Protein AF-A0A3A0A4N4-F1 (afdb_monomer_lite)

Sequence (702 aa):
AYLAGRRSLGLERGAALLAAALFSLGGYLTAQVEHVNQLQGLAWLPWFFVFLPRLADPPADGRTRRSTVVTILVIGSLFALQLLAGHTQTAFISGVAVALWLAFRGLSDRTGWRTEARTKPTGPWATWRPFAALVAAVGVAVVLAAAQLLPTLELAGQSSRQGGLPLNEVLSFSWHPLHLARGLLPGYGQTLFSEYVAFLPLTALALAVVGAWAWRRDRAVRPWVALVVVAFVLALGRFTPLYYLLGRLPAFDLFRAPARWLAVAALGLALLAGYGWQRLRAYATADYPTVEARRAARAELVRPLIVAAGGLALLIAWGYAAGWVARFVPTGAEAPFAMPAFRTLLGWLIEFALGALLLWAILYAGRERAGAATRDLAVLTLGVLWLGSRGLPYNQLTTPEAYFDLRPPQARLSALAACRVPARECATPPDRFLSLSNIFFDPGDLAEIESLYADQLDAAAIYDYVIAVKHKEVLSPNLSLITGLPAIDGFDGGILPLRSYSQTMGLILPEGSATTDGRLREYLSAAPNARWLSLFNGRYLITDKTGDAWREGVYFDRQHPTAVEEAIRLAAPPFEATELWLLAEGLPPDVEVGLAGEVWTATPELWIAPDVYRIVFPEPAAAEALTLLPCEGEPDGCYLDALTLVDSRDGAFLPLSLPPYRLIFSGDVKIYENTDAQPRAFLVHDWQWAVDPAAAVSAMQA

Secondary structure (DSSP, 8-state):
-HHHHHHHS---HHHHHHHHHHHHSSHHHHHGGG-HHHHHHHHHHHHHHHHHHHHHS--SSTTHHHHHHHHHHHHHHHHHHHHHTT-HHHHHHHHHHHHHHHHHHHHHHHT--S--------SHHHHHHHHHHHHHHHHHHHHHTHHHHHHHHHHHHHBTTTT---HHHHTTT---GGGHHHHHS--TT----GGG-----HHHHHHHHHHHGGGGT-TTTHHHHHHHHHHHHHHTGGGSHHHHHHTTSTTTTT---GGGGHHHHHHHHHHHHHHHHHHHHHHHH---SSHHHHHHHHHHHHHHHHHHHHHHHHHHHHHHHHHHHTTTS---TTS---PPPHHHHHHHHHHHHHHHHHHHHHHHS-HHHHHHHHHHHHHHHHHHHHHHHTTSGGGS---THHHHSPPHHHHHHHHHHTT-STTSPPPSSPPEEEE---S-SPPTTHHHHHHHHTTTS-HHHHHHHHHHHHHHHTT-TTHHHHHTPPBSSS-STTPPPBHHHHHHHTTTSPTT---SS--GGGT-SSPPPHHHHHHTTEEEEEEESTT-EEETTEEE--SS-EEESS-EEEP--S-EEEEEEEE-SSPPPPEEEEETTEEEEEPPEEEETTTEEEEEEEEEEE-SEEEEPPPTT-TT-EEE-EEEEEETTTTEEEEEPPTTEEEEEESSEEEEEETTPPPSS---S-----SSHHHHHHHHH-

Structure (mmCIF, N/CA/C/O backbone):
data_AF-A0A3A0A4N4-F1
#
_entry.id   AF-A0A3A0A4N4-F1
#
loop_
_atom_site.group_PDB
_atom_site.id
_atom_site.type_symbol
_atom_site.label_atom_id
_atom_site.label_alt_id
_atom_site.label_comp_id
_atom_site.label_asym_id
_atom_site.label_entity_id
_atom_site.label_seq_id
_atom_site.pdbx_PDB_ins_code
_atom_site.Cartn_x
_atom_site.Cartn_y
_atom_site.Cartn_z
_atom_site.occupancy
_atom_site.B_iso_or_equiv
_atom_site.auth_seq_id
_atom_site.auth_comp_id
_atom_site.auth_asym_id
_atom_site.auth_atom_id
_atom_site.pdbx_PDB_model_num
ATOM 1 N N . ALA A 1 1 ? -16.985 4.404 12.418 1.00 95.75 1 ALA A N 1
ATOM 2 C CA . ALA A 1 1 ? -16.788 3.899 13.799 1.00 95.75 1 ALA A CA 1
ATOM 3 C C . ALA A 1 1 ? -17.735 4.534 14.830 1.00 95.75 1 ALA A C 1
ATOM 5 O O . ALA A 1 1 ? -18.310 3.787 15.612 1.00 95.75 1 ALA A O 1
ATOM 6 N N . TYR A 1 2 ? -17.984 5.855 14.801 1.00 98.38 2 TYR A N 1
ATOM 7 C CA . TYR A 1 2 ? -18.911 6.538 15.730 1.00 98.38 2 TYR A CA 1
ATOM 8 C C . TYR A 1 2 ? -20.252 5.804 15.921 1.00 98.38 2 TYR A C 1
ATOM 10 O O . TYR A 1 2 ? -20.578 5.351 17.017 1.00 98.38 2 TYR A O 1
ATOM 18 N N . LEU A 1 3 ? -21.025 5.632 14.841 1.00 98.06 3 LEU A N 1
ATOM 19 C CA . LEU A 1 3 ? -22.342 4.989 14.907 1.00 98.06 3 LEU A CA 1
ATOM 20 C C . LEU A 1 3 ? -22.258 3.513 15.310 1.00 98.06 3 LEU A C 1
ATOM 22 O O . LEU A 1 3 ? -23.145 3.039 16.016 1.00 98.06 3 LEU A O 1
ATOM 26 N N . ALA A 1 4 ? -21.200 2.812 14.893 1.00 97.38 4 ALA A N 1
ATOM 27 C CA . ALA A 1 4 ? -20.973 1.414 15.241 1.00 97.38 4 ALA A CA 1
ATOM 28 C C . ALA A 1 4 ? -20.887 1.261 16.760 1.00 97.38 4 ALA A C 1
ATOM 30 O O . ALA A 1 4 ? -21.719 0.580 17.346 1.00 97.38 4 ALA A O 1
ATOM 31 N N . GLY A 1 5 ? -19.992 2.007 17.416 1.00 97.12 5 GLY A N 1
ATOM 32 C CA . GLY A 1 5 ? -19.845 1.962 18.871 1.00 97.12 5 GLY A CA 1
ATOM 33 C C . GLY A 1 5 ? -21.126 2.329 19.619 1.00 97.12 5 GLY A C 1
ATOM 34 O O . GLY A 1 5 ? -21.490 1.667 20.590 1.00 97.12 5 GLY A O 1
ATOM 35 N N . ARG A 1 6 ? -21.886 3.318 19.131 1.00 96.94 6 ARG A N 1
ATOM 36 C CA . ARG A 1 6 ? -23.185 3.666 19.733 1.00 96.94 6 ARG A CA 1
ATOM 37 C C . ARG A 1 6 ? -24.209 2.535 19.633 1.00 96.94 6 ARG A C 1
ATOM 39 O O . ARG A 1 6 ? -24.981 2.339 20.565 1.00 96.94 6 ARG A O 1
ATOM 46 N N . ARG A 1 7 ? -24.247 1.810 18.511 1.00 94.31 7 ARG A N 1
ATOM 47 C CA . ARG A 1 7 ? -25.241 0.752 18.258 1.00 94.31 7 ARG A CA 1
ATOM 48 C C . ARG A 1 7 ? -24.838 -0.608 18.821 1.00 94.31 7 ARG A C 1
ATOM 50 O O . ARG A 1 7 ? -25.716 -1.330 19.277 1.00 94.31 7 ARG A O 1
ATOM 57 N N . SER A 1 8 ? -23.554 -0.954 18.793 1.00 93.44 8 SER A N 1
ATOM 58 C CA . SER A 1 8 ? -23.059 -2.269 19.212 1.00 93.44 8 SER A CA 1
ATOM 59 C C . SER A 1 8 ? -22.571 -2.313 20.659 1.00 93.44 8 SER A C 1
ATOM 61 O O . SER A 1 8 ? -22.587 -3.385 21.251 1.00 93.44 8 SER A O 1
ATOM 63 N N . LEU A 1 9 ? -22.104 -1.186 21.210 1.00 94.56 9 LEU A N 1
ATOM 64 C CA . LEU A 1 9 ? -21.514 -1.090 22.555 1.00 94.56 9 LEU A CA 1
ATOM 65 C C . LEU A 1 9 ? -22.220 -0.067 23.460 1.00 94.56 9 LEU A C 1
ATOM 67 O O . LEU A 1 9 ? -21.819 0.105 24.605 1.00 94.56 9 LEU A O 1
ATOM 71 N N . GLY A 1 10 ? -23.245 0.635 22.964 1.00 95.00 10 GLY A N 1
ATOM 72 C CA . GLY A 1 10 ? -23.950 1.652 23.749 1.00 95.00 10 GLY A CA 1
ATOM 73 C C . GLY A 1 10 ? -23.080 2.861 24.101 1.00 95.00 10 GLY A C 1
ATOM 74 O O . GLY A 1 10 ? -23.287 3.475 25.146 1.00 95.00 10 GLY A O 1
ATOM 75 N N . LEU A 1 11 ? -22.093 3.197 23.259 1.00 97.31 11 LEU A N 1
ATOM 76 C CA . LEU A 1 11 ? -21.212 4.329 23.537 1.00 97.31 11 LEU A CA 1
ATOM 77 C C . LEU A 1 11 ? -21.977 5.663 23.609 1.00 97.31 11 LEU A C 1
ATOM 79 O O . LEU A 1 11 ? -22.841 5.969 22.778 1.00 97.31 11 LEU A O 1
ATOM 83 N N . GLU A 1 12 ? -21.607 6.496 24.574 1.00 97.44 12 GLU A N 1
ATOM 84 C CA . GLU A 1 12 ? -22.000 7.896 24.663 1.00 97.44 12 GLU A CA 1
ATOM 85 C C . GLU A 1 12 ? -21.320 8.726 23.569 1.00 97.44 12 GLU A C 1
ATOM 87 O O . GLU A 1 12 ? -20.338 8.309 22.954 1.00 97.44 12 GLU A O 1
ATOM 92 N N . ARG A 1 13 ? -21.818 9.945 23.324 1.00 97.88 13 ARG A N 1
ATOM 93 C CA . ARG A 1 13 ? -21.352 10.790 22.210 1.00 97.88 13 ARG A CA 1
ATOM 94 C C . ARG A 1 13 ? -19.839 11.040 22.245 1.00 97.88 13 ARG A C 1
ATOM 96 O O . ARG A 1 13 ? -19.199 10.904 21.210 1.00 97.88 13 ARG A O 1
ATOM 103 N N . GLY A 1 14 ? -19.276 11.369 23.411 1.00 97.69 14 GLY A N 1
ATOM 104 C CA . GLY A 1 14 ? -17.835 11.628 23.546 1.00 97.69 14 GLY A CA 1
ATOM 105 C C . GLY A 1 14 ? -16.981 10.375 23.337 1.00 97.69 14 GLY A C 1
ATOM 106 O O . GLY A 1 14 ? -15.989 10.417 22.620 1.00 97.69 14 GLY A O 1
ATOM 107 N N . ALA A 1 15 ? -17.418 9.239 23.885 1.00 98.38 15 ALA A N 1
ATOM 108 C CA . ALA A 1 15 ? -16.723 7.961 23.757 1.00 98.38 15 ALA A CA 1
ATOM 109 C C . ALA A 1 15 ? -16.747 7.444 22.314 1.00 98.38 15 ALA A C 1
ATOM 111 O O . ALA A 1 15 ? -15.742 6.968 21.789 1.00 98.38 15 ALA A O 1
ATOM 112 N N . ALA A 1 16 ? -17.896 7.589 21.652 1.00 98.50 16 ALA A N 1
ATOM 113 C CA . ALA A 1 16 ? -18.062 7.259 20.247 1.00 98.50 16 ALA A CA 1
ATOM 114 C C . ALA A 1 16 ? -17.228 8.171 19.337 1.00 98.50 16 ALA A C 1
ATOM 116 O O . ALA A 1 16 ? -16.732 7.697 18.317 1.00 98.50 16 ALA A O 1
ATOM 117 N N . LEU A 1 17 ? -17.066 9.455 19.686 1.00 98.50 17 LEU A N 1
ATOM 118 C CA . LEU A 1 17 ? -16.206 10.385 18.948 1.00 98.50 17 LEU A CA 1
ATOM 119 C C . LEU A 1 17 ? -14.731 10.001 19.087 1.00 98.50 17 LEU A C 1
ATOM 121 O O . LEU A 1 17 ? -14.045 9.909 18.074 1.00 98.50 17 LEU A O 1
ATOM 125 N N . LEU A 1 18 ? -14.274 9.693 20.305 1.00 98.69 18 LEU A N 1
ATOM 126 C CA . LEU A 1 18 ? -12.912 9.213 20.541 1.00 98.69 18 LEU A CA 1
ATOM 127 C C . LEU A 1 18 ? -12.633 7.923 19.756 1.00 98.69 18 LEU A C 1
ATOM 129 O O . LEU A 1 18 ? -11.655 7.856 19.020 1.00 98.69 18 LEU A O 1
ATOM 133 N N . ALA A 1 19 ? -13.525 6.930 19.831 1.00 98.69 19 ALA A N 1
ATOM 134 C CA . ALA A 1 19 ? -13.397 5.698 19.051 1.00 98.69 19 ALA A CA 1
ATOM 135 C C . ALA A 1 19 ? -13.409 5.947 17.534 1.00 98.69 19 ALA A C 1
ATOM 137 O O . ALA A 1 19 ? -12.746 5.241 16.779 1.00 98.69 19 ALA A O 1
ATOM 138 N N . ALA A 1 20 ? -14.179 6.935 17.069 1.00 98.38 20 ALA A N 1
ATOM 139 C CA . ALA A 1 20 ? -14.198 7.301 15.662 1.00 98.38 20 ALA A CA 1
ATOM 140 C C . ALA A 1 20 ? -12.864 7.884 15.210 1.00 98.38 20 ALA A C 1
ATOM 142 O O . ALA A 1 20 ? -12.328 7.396 14.221 1.00 98.38 20 ALA A O 1
ATOM 143 N N . ALA A 1 21 ? -12.327 8.846 15.962 1.00 98.44 21 ALA A N 1
ATOM 144 C CA . ALA A 1 21 ? -11.045 9.476 15.677 1.00 98.44 21 ALA A CA 1
ATOM 145 C C . ALA A 1 21 ? -9.888 8.467 15.727 1.00 98.44 21 ALA A C 1
ATOM 147 O O . ALA A 1 21 ? -9.085 8.430 14.802 1.00 98.44 21 ALA A O 1
ATOM 148 N N . LEU A 1 22 ? -9.852 7.589 16.738 1.00 98.56 22 LEU A N 1
ATOM 149 C CA . LEU A 1 22 ? -8.836 6.534 16.855 1.00 98.56 22 LEU A CA 1
ATOM 150 C C . LEU A 1 22 ? -8.851 5.550 15.680 1.00 98.56 22 LEU A C 1
ATOM 152 O O . LEU A 1 22 ? -7.807 5.020 15.330 1.00 98.56 22 LEU A O 1
ATOM 156 N N . PHE A 1 23 ? -10.014 5.284 15.080 1.00 97.75 23 PHE A N 1
ATOM 157 C CA . PHE A 1 23 ? -10.099 4.424 13.901 1.00 97.75 23 PHE A CA 1
ATOM 158 C C . PHE A 1 23 ? -9.760 5.182 12.614 1.00 97.75 23 PHE A C 1
ATOM 160 O O . PHE A 1 23 ? -8.936 4.716 11.838 1.00 97.75 23 PHE A O 1
ATOM 167 N N . SER A 1 24 ? -10.387 6.339 12.370 1.00 95.56 24 SER A N 1
ATOM 168 C CA . SER A 1 24 ? -10.245 7.060 11.097 1.00 95.56 24 SER A CA 1
ATOM 169 C C . SER A 1 24 ? -8.895 7.750 10.934 1.00 95.56 24 SER A C 1
ATOM 171 O O . SER A 1 24 ? -8.424 7.880 9.814 1.00 95.56 24 SER A O 1
ATOM 173 N N . LEU A 1 25 ? -8.301 8.205 12.040 1.00 95.00 25 LEU A N 1
ATOM 174 C CA . LEU A 1 25 ? -6.983 8.846 12.085 1.00 95.00 25 LEU A CA 1
ATOM 175 C C . LEU A 1 25 ? -5.920 7.912 12.695 1.00 95.00 25 LEU A C 1
ATOM 177 O O . LEU A 1 25 ? -4.801 8.339 12.962 1.00 95.00 25 LEU A O 1
ATOM 181 N N . GLY A 1 26 ? -6.298 6.657 12.967 1.00 93.50 26 GLY A N 1
ATOM 182 C CA . GLY A 1 26 ? -5.426 5.598 13.469 1.00 93.50 26 GLY A CA 1
ATOM 183 C C . GLY A 1 26 ? -4.402 5.160 12.435 1.00 93.50 26 GLY A C 1
ATOM 184 O O . GLY A 1 26 ? -4.677 5.239 11.238 1.00 93.50 26 GLY A O 1
ATOM 185 N N . GLY A 1 27 ? -3.272 4.614 12.898 1.00 91.69 27 GLY A N 1
ATOM 186 C CA . GLY A 1 27 ? -2.155 4.248 12.027 1.00 91.69 27 GLY A CA 1
ATOM 187 C C . GLY A 1 27 ? -2.539 3.336 10.863 1.00 91.69 27 GLY A C 1
ATOM 188 O O . GLY A 1 27 ? -2.036 3.535 9.768 1.00 91.69 27 GLY A O 1
ATOM 189 N N . TYR A 1 28 ? -3.464 2.388 11.067 1.00 94.56 28 TYR A N 1
ATOM 190 C CA . TYR A 1 28 ? -3.859 1.470 9.997 1.00 94.56 28 TYR A CA 1
ATOM 191 C C . TYR A 1 28 ? -4.534 2.184 8.827 1.00 94.56 28 TYR A C 1
ATOM 193 O O . TYR A 1 28 ? -4.046 2.084 7.712 1.00 94.56 28 TYR A O 1
ATOM 201 N N . LEU A 1 29 ? -5.629 2.928 9.046 1.00 93.19 29 LEU A N 1
ATOM 202 C CA . LEU A 1 29 ? -6.337 3.569 7.928 1.00 93.19 29 LEU A CA 1
ATOM 203 C C . LEU A 1 29 ? -5.477 4.621 7.231 1.00 93.19 29 LEU A C 1
ATOM 205 O O . LEU A 1 29 ? -5.502 4.703 6.007 1.00 93.19 29 LEU A O 1
ATOM 209 N N . THR A 1 30 ? -4.726 5.415 7.992 1.00 92.12 30 THR A N 1
ATOM 210 C CA . THR A 1 30 ? -3.919 6.497 7.421 1.00 92.12 30 THR A CA 1
ATOM 211 C C . THR A 1 30 ? -2.673 5.975 6.704 1.00 92.12 30 THR A C 1
ATOM 213 O O . THR A 1 30 ? -2.237 6.592 5.740 1.00 92.12 30 THR A O 1
ATOM 216 N N . ALA A 1 31 ? -2.138 4.809 7.080 1.00 91.62 31 ALA A N 1
ATOM 217 C CA . ALA A 1 31 ? -1.090 4.142 6.306 1.00 91.62 31 ALA A CA 1
ATOM 218 C C . ALA A 1 31 ? -1.588 3.591 4.956 1.00 91.62 31 ALA A C 1
ATOM 220 O O . ALA A 1 31 ? -0.780 3.379 4.063 1.00 91.62 31 ALA A O 1
ATOM 221 N N . GLN A 1 32 ? -2.901 3.391 4.776 1.00 91.75 32 GLN A N 1
ATOM 222 C CA . GLN A 1 32 ? -3.483 2.913 3.512 1.00 91.75 32 GLN A CA 1
ATOM 223 C C . GLN A 1 32 ? -3.853 4.036 2.531 1.00 91.75 32 GLN A C 1
ATOM 225 O O . GLN A 1 32 ? -4.550 3.772 1.554 1.00 91.75 32 GLN A O 1
ATOM 230 N N . VAL A 1 33 ? -3.422 5.283 2.758 1.00 87.19 33 VAL A N 1
ATOM 231 C CA . VAL A 1 33 ? -3.705 6.407 1.839 1.00 87.19 33 VAL A CA 1
ATOM 232 C C . VAL A 1 33 ? -3.128 6.163 0.439 1.00 87.19 33 VAL A C 1
ATOM 234 O O . VAL A 1 33 ? -3.752 6.546 -0.546 1.00 87.19 33 VAL A O 1
ATOM 237 N N . GLU A 1 34 ? -2.010 5.443 0.344 1.00 82.81 34 GLU A N 1
ATOM 238 C CA . GLU A 1 34 ? -1.398 5.011 -0.924 1.00 82.81 34 GLU A CA 1
ATOM 239 C C . GLU A 1 34 ? -2.212 3.909 -1.631 1.00 82.81 34 GLU A C 1
ATOM 241 O O . GLU A 1 34 ? -2.153 3.757 -2.848 1.00 82.81 34 GLU A O 1
ATOM 246 N N . HIS A 1 35 ? -3.043 3.170 -0.888 1.00 88.81 35 HIS A N 1
ATOM 247 C CA . HIS A 1 35 ? -3.900 2.099 -1.395 1.00 88.81 35 HIS A CA 1
ATOM 248 C C . HIS A 1 35 ? -5.362 2.558 -1.467 1.00 88.81 35 HIS A C 1
ATOM 250 O O . HIS A 1 35 ? -6.224 2.087 -0.717 1.00 88.81 35 HIS A O 1
ATOM 256 N N . VAL A 1 36 ? -5.663 3.468 -2.397 1.00 89.31 36 VAL A N 1
ATOM 257 C CA . VAL A 1 36 ? -6.973 4.144 -2.509 1.00 89.31 36 VAL A CA 1
ATOM 258 C C . VAL A 1 36 ? -8.154 3.164 -2.504 1.00 89.31 36 VAL A C 1
ATOM 260 O O . VAL A 1 36 ? -9.104 3.345 -1.740 1.00 89.31 36 VAL A O 1
ATOM 263 N N . ASN A 1 37 ? -8.076 2.081 -3.280 1.00 91.81 37 ASN A N 1
ATOM 264 C CA . ASN A 1 37 ? -9.131 1.062 -3.370 1.00 91.81 37 ASN A CA 1
ATOM 265 C C . ASN A 1 37 ? -9.371 0.347 -2.024 1.00 91.81 37 ASN A C 1
ATOM 267 O O . ASN A 1 37 ? -10.510 0.097 -1.616 1.00 91.81 37 ASN A O 1
ATOM 271 N N . GLN A 1 38 ? -8.295 0.052 -1.285 1.00 93.31 38 GLN A N 1
ATOM 272 C CA . GLN A 1 38 ? -8.371 -0.555 0.044 1.00 93.31 38 GLN A CA 1
ATOM 273 C C . GLN A 1 38 ? -8.954 0.428 1.063 1.00 93.31 38 GLN A C 1
ATOM 275 O O . GLN A 1 38 ? -9.856 0.048 1.814 1.00 93.31 38 GLN A O 1
ATOM 280 N N . LEU A 1 39 ? -8.513 1.691 1.052 1.00 93.81 39 LEU A N 1
ATOM 281 C CA . LEU A 1 39 ? -9.041 2.749 1.916 1.00 93.81 39 LEU A CA 1
ATOM 282 C C . LEU A 1 39 ? -10.546 2.971 1.695 1.00 93.81 39 LEU A C 1
ATOM 284 O O . LEU A 1 39 ? -11.314 2.987 2.662 1.00 93.81 39 LEU A O 1
ATOM 288 N N . GLN A 1 40 ? -10.983 3.072 0.435 1.00 94.19 40 GLN A N 1
ATOM 289 C CA . GLN A 1 40 ? -12.397 3.206 0.069 1.00 94.19 40 GLN A CA 1
ATOM 290 C C . GLN A 1 40 ? -13.225 2.016 0.568 1.00 94.19 40 GLN A C 1
ATOM 292 O O . GLN A 1 40 ? -14.282 2.209 1.171 1.00 94.19 40 GLN A O 1
ATOM 297 N N . GLY A 1 41 ? -12.729 0.786 0.401 1.00 94.94 41 GLY A N 1
ATOM 298 C CA . GLY A 1 41 ? -13.388 -0.402 0.942 1.00 94.94 41 GLY A CA 1
ATOM 299 C C . GLY A 1 41 ? -13.486 -0.379 2.475 1.00 94.94 41 GLY A C 1
ATOM 300 O O . GLY A 1 41 ? -14.543 -0.657 3.051 1.00 94.94 41 GLY A O 1
ATOM 301 N N . LEU A 1 42 ? -12.406 -0.015 3.169 1.00 95.31 42 LEU A N 1
ATOM 302 C CA . LEU A 1 42 ? -12.340 -0.008 4.634 1.00 95.31 42 LEU A CA 1
ATOM 303 C C . LEU A 1 42 ? -13.185 1.093 5.279 1.00 95.31 42 LEU A C 1
ATOM 305 O O . LEU A 1 42 ? -13.670 0.907 6.400 1.00 95.31 42 LEU A O 1
ATOM 309 N N . ALA A 1 43 ? -13.440 2.198 4.576 1.00 94.94 43 ALA A N 1
ATOM 310 C CA . ALA A 1 43 ? -14.352 3.246 5.035 1.00 94.94 43 ALA A CA 1
ATOM 311 C C . ALA A 1 43 ? -15.765 2.701 5.338 1.00 94.94 43 ALA A C 1
ATOM 313 O O . ALA A 1 43 ? -16.447 3.187 6.250 1.00 94.94 43 ALA A O 1
ATOM 314 N N . TRP A 1 44 ? -16.182 1.638 4.636 1.00 96.19 44 TRP A N 1
ATOM 315 C CA . TRP A 1 44 ? -17.474 0.973 4.826 1.00 96.19 44 TRP A CA 1
ATOM 316 C C . TRP A 1 44 ? -17.492 -0.052 5.971 1.00 96.19 44 TRP A C 1
ATOM 318 O O . TRP A 1 44 ? -18.563 -0.337 6.510 1.00 96.19 44 TRP A O 1
ATOM 328 N N . LEU A 1 45 ? -16.334 -0.553 6.423 1.00 97.25 45 LEU A N 1
ATOM 329 C CA . LEU A 1 45 ? -16.239 -1.621 7.432 1.00 97.25 45 LEU A CA 1
ATOM 330 C C . LEU A 1 45 ? -17.021 -1.319 8.734 1.00 97.25 45 LEU A C 1
ATOM 332 O O . LEU A 1 45 ? -17.769 -2.181 9.206 1.00 97.25 45 LEU A O 1
ATOM 336 N N . PRO A 1 46 ? -16.951 -0.115 9.339 1.00 97.94 46 PRO A N 1
ATOM 337 C CA . PRO A 1 46 ? -17.705 0.154 10.562 1.00 97.94 46 PRO A CA 1
ATOM 338 C C . PRO A 1 46 ? -19.226 0.153 10.365 1.00 97.94 46 PRO A C 1
ATOM 340 O O . PRO A 1 46 ? -19.962 -0.040 11.333 1.00 97.94 46 PRO A O 1
ATOM 343 N N . TRP A 1 47 ? -19.718 0.398 9.147 1.00 97.69 47 TRP A N 1
ATOM 344 C CA . TRP A 1 47 ? -21.151 0.519 8.876 1.00 97.69 47 TRP A CA 1
ATOM 345 C C . TRP A 1 47 ? -21.886 -0.808 9.011 1.00 97.69 47 TRP A C 1
ATOM 347 O O . TRP A 1 47 ? -23.025 -0.809 9.477 1.00 97.69 47 TRP A O 1
ATOM 357 N N . PHE A 1 48 ? -21.230 -1.939 8.735 1.00 97.62 48 PHE A N 1
ATOM 358 C CA . PHE A 1 48 ? -21.811 -3.257 8.997 1.00 97.62 48 PHE A CA 1
ATOM 359 C C . PHE A 1 48 ? -22.273 -3.371 10.457 1.00 97.62 48 PHE A C 1
ATOM 361 O O . PHE A 1 48 ? -23.429 -3.694 10.740 1.00 97.62 48 PHE A O 1
ATOM 368 N N . PHE A 1 49 ? -21.422 -2.970 11.401 1.00 96.88 49 PHE A N 1
ATOM 369 C CA . PHE A 1 49 ? -21.692 -3.049 12.840 1.00 96.88 49 PHE A CA 1
ATOM 370 C C . PHE A 1 49 ? -22.749 -2.052 13.349 1.00 96.88 49 PHE A C 1
ATOM 372 O O . PHE A 1 49 ? -23.214 -2.177 14.481 1.00 96.88 49 PHE A O 1
ATOM 379 N N . VAL A 1 50 ? -23.188 -1.095 12.522 1.00 96.38 50 VAL A N 1
ATOM 380 C CA . VAL A 1 50 ? -24.358 -0.243 12.812 1.00 96.38 50 VAL A CA 1
ATOM 381 C C . VAL A 1 50 ? -25.657 -1.042 12.679 1.00 96.38 50 VAL A C 1
ATOM 383 O O . VAL A 1 50 ? -26.593 -0.838 13.458 1.00 96.38 50 VAL A O 1
ATOM 386 N N . PHE A 1 51 ? -25.721 -1.944 11.695 1.00 93.88 51 PHE A N 1
ATOM 387 C CA . PHE A 1 51 ? -26.940 -2.663 11.320 1.00 93.88 51 PHE A CA 1
ATOM 388 C C . PHE A 1 51 ? -26.973 -4.111 11.815 1.00 93.88 51 PHE A C 1
ATOM 390 O O . PHE A 1 51 ? -28.061 -4.615 12.095 1.00 93.88 51 PHE A O 1
ATOM 397 N N . LEU A 1 52 ? -25.817 -4.751 12.017 1.00 91.31 52 LEU A N 1
ATOM 398 C CA . LEU A 1 52 ? -25.721 -6.121 12.536 1.00 91.31 52 LEU A CA 1
ATOM 399 C C . LEU A 1 52 ? -26.481 -6.377 13.845 1.00 91.31 52 LEU A C 1
ATOM 401 O O . LEU A 1 52 ? -27.118 -7.431 13.937 1.00 91.31 52 LEU A O 1
ATOM 405 N N . PRO A 1 53 ? -26.518 -5.449 14.826 1.00 88.94 53 PRO A N 1
ATOM 406 C CA . PRO A 1 53 ? -27.325 -5.647 16.026 1.00 88.94 53 PRO A CA 1
ATOM 407 C C . PRO A 1 53 ? -28.809 -5.906 15.726 1.00 88.94 53 PRO A C 1
ATOM 409 O O . PRO A 1 53 ? -29.443 -6.652 16.459 1.00 88.94 53 PRO A O 1
ATOM 412 N N . ARG A 1 54 ? -29.359 -5.373 14.622 1.00 86.12 54 ARG A N 1
ATOM 413 C CA . ARG A 1 54 ? -30.760 -5.608 14.216 1.00 86.12 54 ARG A CA 1
ATOM 414 C C . ARG A 1 54 ? -31.005 -7.020 13.678 1.00 86.12 54 ARG A C 1
ATOM 416 O O . ARG A 1 54 ? -32.140 -7.487 13.721 1.00 86.12 54 ARG A O 1
ATOM 423 N N . LEU A 1 55 ? -29.972 -7.686 13.148 1.00 83.94 55 LEU A N 1
ATOM 424 C CA . LEU A 1 55 ? -30.059 -9.089 12.724 1.00 83.94 55 LEU A CA 1
ATOM 425 C C . LEU A 1 55 ? -29.954 -10.040 13.919 1.00 83.94 55 LEU A C 1
ATOM 427 O O . LEU A 1 55 ? -30.699 -11.022 13.985 1.00 83.94 55 LEU A O 1
ATOM 431 N N . ALA A 1 56 ? -29.044 -9.734 14.848 1.00 81.88 56 ALA A N 1
ATOM 432 C CA . ALA A 1 56 ? -28.826 -10.520 16.059 1.00 81.88 56 ALA A CA 1
ATOM 433 C C . ALA A 1 56 ? -30.007 -10.402 17.039 1.00 81.88 56 ALA A C 1
ATOM 435 O O . ALA A 1 56 ? -30.517 -11.411 17.520 1.00 81.88 56 ALA A O 1
ATOM 436 N N . ASP A 1 57 ? -30.482 -9.177 17.271 1.00 79.06 57 ASP A N 1
ATOM 437 C CA . ASP A 1 57 ? -31.552 -8.838 18.207 1.00 79.06 57 ASP A CA 1
ATOM 438 C C . ASP A 1 57 ? -32.697 -8.124 17.446 1.00 79.06 57 ASP A C 1
ATOM 440 O O . ASP A 1 57 ? -32.780 -6.891 17.448 1.00 79.06 57 ASP A O 1
ATOM 444 N N . PRO A 1 58 ? -33.577 -8.863 16.736 1.00 72.06 5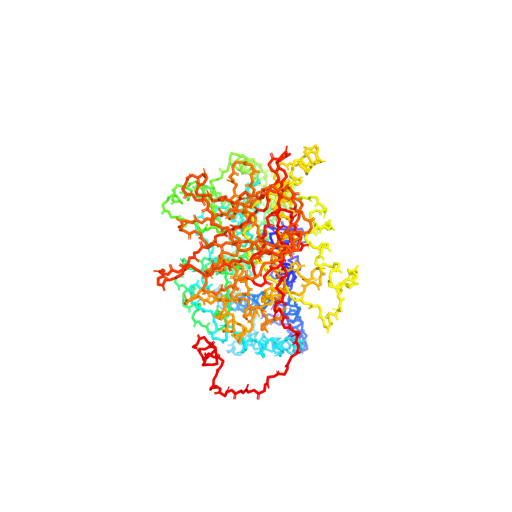8 PRO A N 1
ATOM 445 C CA . PRO A 1 58 ? -34.675 -8.265 15.975 1.00 72.06 58 PRO A CA 1
ATOM 446 C C . PRO A 1 58 ? -35.688 -7.533 16.881 1.00 72.06 58 PRO A C 1
ATOM 448 O O . PRO A 1 58 ? -35.913 -7.957 18.019 1.00 72.06 58 PRO A O 1
ATOM 451 N N . PRO A 1 59 ? -36.380 -6.498 16.369 1.00 68.19 59 PRO A N 1
ATOM 452 C CA . PRO A 1 59 ? -37.492 -5.866 17.078 1.00 68.19 59 PRO A CA 1
ATOM 453 C C . PRO A 1 59 ? -38.623 -6.865 17.370 1.00 68.19 59 PRO A C 1
ATOM 455 O O . PRO A 1 59 ? -38.958 -7.682 16.505 1.00 68.19 59 PRO A O 1
ATOM 458 N N . ALA A 1 60 ? -39.208 -6.772 18.571 1.00 66.31 60 ALA A N 1
ATOM 459 C CA . ALA A 1 60 ? -40.301 -7.633 19.037 1.00 66.31 60 ALA A CA 1
ATOM 460 C C . ALA A 1 60 ? -41.655 -7.299 18.384 1.00 66.31 60 ALA A C 1
ATOM 462 O O . ALA A 1 60 ? -42.517 -8.166 18.265 1.00 66.31 60 ALA A O 1
ATOM 463 N N . ASP A 1 61 ? -41.825 -6.064 17.917 1.00 61.00 61 ASP A N 1
ATOM 464 C CA . ASP A 1 61 ? -43.043 -5.621 17.249 1.00 61.00 61 ASP A CA 1
ATOM 465 C C . ASP A 1 61 ? -43.082 -6.238 15.844 1.00 61.00 61 ASP A C 1
ATOM 467 O O . ASP A 1 61 ? -42.095 -6.133 15.114 1.00 61.00 61 ASP A O 1
ATOM 471 N N . GLY A 1 62 ? -44.208 -6.842 15.435 1.00 58.06 62 GLY A N 1
ATOM 472 C CA . GLY A 1 62 ? -44.406 -7.665 14.218 1.00 58.06 62 GLY A CA 1
ATOM 473 C C . GLY A 1 62 ? -43.984 -7.090 12.846 1.00 58.06 62 GLY A C 1
ATOM 474 O O . GLY A 1 62 ? -44.213 -7.707 11.810 1.00 58.06 62 GLY A O 1
ATOM 475 N N . ARG A 1 63 ? -43.301 -5.941 12.805 1.00 65.31 63 ARG A N 1
ATOM 476 C CA . ARG A 1 63 ? -42.548 -5.380 11.668 1.00 65.31 63 ARG A CA 1
ATOM 477 C C . ARG A 1 63 ? -41.202 -6.082 11.420 1.00 65.31 63 ARG A C 1
ATOM 479 O O . ARG A 1 63 ? -40.422 -5.627 10.578 1.00 65.31 63 ARG A O 1
ATOM 486 N N . THR A 1 64 ? -40.916 -7.180 12.122 1.00 71.00 64 THR A N 1
ATOM 487 C CA . THR A 1 64 ? -39.643 -7.915 12.078 1.00 71.00 64 THR A CA 1
ATOM 488 C C . THR A 1 64 ? -39.208 -8.263 10.653 1.00 71.00 64 THR A C 1
ATOM 490 O O . THR A 1 64 ? -38.065 -8.002 10.290 1.00 71.00 64 THR A O 1
ATOM 493 N N . ARG A 1 65 ? -40.126 -8.750 9.800 1.00 78.62 65 ARG A N 1
ATOM 494 C CA . ARG A 1 65 ? -39.807 -9.138 8.412 1.00 78.62 65 ARG A CA 1
ATOM 495 C C . ARG A 1 65 ? -39.328 -7.955 7.568 1.00 78.62 65 ARG A C 1
ATOM 497 O O . ARG A 1 65 ? -38.296 -8.059 6.911 1.00 78.62 65 ARG A O 1
ATOM 504 N N . ARG A 1 66 ? -40.028 -6.814 7.625 1.00 84.12 66 ARG A N 1
ATOM 505 C CA . ARG A 1 66 ? -39.639 -5.593 6.893 1.00 84.12 66 ARG A CA 1
ATOM 506 C C . ARG A 1 66 ? -38.285 -5.076 7.375 1.00 84.12 66 ARG A C 1
ATOM 508 O O . ARG A 1 66 ? -37.448 -4.722 6.553 1.00 84.12 66 ARG A O 1
ATOM 515 N N . SER A 1 67 ? -38.050 -5.081 8.689 1.00 84.06 67 SER A N 1
ATOM 516 C CA . SER A 1 67 ? -36.761 -4.668 9.254 1.00 84.06 67 SER A CA 1
ATOM 517 C C . SER A 1 67 ? -35.617 -5.572 8.791 1.00 84.06 67 SER A C 1
ATOM 519 O O . SER A 1 67 ? -34.561 -5.061 8.432 1.00 84.06 67 SER A O 1
ATOM 521 N N . THR A 1 68 ? -35.814 -6.894 8.777 1.00 87.12 68 THR A N 1
ATOM 522 C CA . THR A 1 68 ? -34.798 -7.844 8.307 1.00 87.12 68 THR A CA 1
ATOM 523 C C . THR A 1 68 ? -34.485 -7.637 6.829 1.00 87.12 68 THR A C 1
ATOM 525 O O . THR A 1 68 ? -33.312 -7.541 6.488 1.00 87.12 68 THR A O 1
ATOM 528 N N . VAL A 1 69 ? -35.499 -7.490 5.969 1.00 91.94 69 VAL A N 1
ATOM 529 C CA . VAL A 1 69 ? -35.295 -7.237 4.529 1.00 91.94 69 VAL A CA 1
ATOM 530 C C . VAL A 1 69 ? -34.520 -5.940 4.302 1.00 91.94 69 VAL A C 1
ATOM 532 O O . VAL A 1 69 ? -33.535 -5.944 3.574 1.00 91.94 69 VAL A O 1
ATOM 535 N N . VAL A 1 70 ? -34.890 -4.848 4.979 1.00 92.44 70 VAL A N 1
ATOM 536 C CA . VAL A 1 70 ? -34.149 -3.579 4.881 1.00 92.44 70 VAL A CA 1
ATOM 537 C C . VAL A 1 70 ? -32.700 -3.751 5.339 1.00 92.44 70 VAL A C 1
ATOM 539 O O . VAL A 1 70 ? -31.794 -3.228 4.704 1.00 92.44 70 VAL A O 1
ATOM 542 N N . THR A 1 71 ? -32.449 -4.496 6.420 1.00 92.50 71 THR A N 1
ATOM 543 C CA . THR A 1 71 ? -31.077 -4.756 6.874 1.00 92.50 71 THR A CA 1
ATOM 544 C C . THR A 1 71 ? -30.280 -5.614 5.891 1.00 92.50 71 THR A C 1
ATOM 546 O O . THR A 1 71 ? -29.111 -5.315 5.675 1.00 92.50 71 THR A O 1
ATOM 549 N N . ILE A 1 72 ? -30.898 -6.618 5.262 1.00 95.75 72 ILE A N 1
ATOM 550 C CA . ILE A 1 72 ? -30.275 -7.419 4.196 1.00 95.75 72 ILE A CA 1
ATOM 551 C C . ILE A 1 72 ? -29.887 -6.523 3.019 1.00 95.75 72 ILE A C 1
ATOM 553 O O . ILE A 1 72 ? -28.743 -6.572 2.584 1.00 95.75 72 ILE A O 1
ATOM 557 N N . LEU A 1 73 ? -30.806 -5.672 2.550 1.00 97.38 73 LEU A N 1
ATOM 558 C CA . LEU A 1 73 ? -30.542 -4.748 1.445 1.00 97.38 73 LEU A CA 1
ATOM 559 C C . LEU A 1 73 ? -29.404 -3.784 1.783 1.00 97.38 73 LEU A C 1
ATOM 561 O O . LEU A 1 73 ? -28.481 -3.645 0.995 1.00 97.38 73 LEU A O 1
ATOM 565 N N . VAL A 1 74 ? -29.414 -3.182 2.977 1.00 97.06 74 VAL A N 1
ATOM 566 C CA . VAL A 1 74 ? -28.353 -2.257 3.404 1.00 97.06 74 VAL A CA 1
ATOM 567 C C . VAL A 1 74 ? -27.000 -2.960 3.517 1.00 97.06 74 VAL A C 1
ATOM 569 O O . VAL A 1 74 ? -26.012 -2.440 3.010 1.00 97.06 74 VAL A O 1
ATOM 572 N N . ILE A 1 75 ? -26.927 -4.135 4.153 1.00 97.50 75 ILE A N 1
ATOM 573 C CA . ILE A 1 75 ? -25.670 -4.898 4.253 1.00 97.50 75 ILE A CA 1
ATOM 574 C C . ILE A 1 75 ? -25.195 -5.338 2.863 1.00 97.50 75 ILE A C 1
ATOM 576 O O . ILE A 1 75 ? -24.001 -5.263 2.585 1.00 97.50 75 ILE A O 1
ATOM 580 N N . GLY A 1 76 ? -26.113 -5.736 1.980 1.00 97.94 76 GLY A N 1
ATOM 581 C CA . GLY A 1 76 ? -25.797 -6.082 0.598 1.00 97.94 76 GLY A CA 1
ATOM 582 C C . GLY A 1 76 ? -25.252 -4.894 -0.187 1.00 97.94 76 GLY A C 1
ATOM 583 O O . GLY A 1 76 ? -24.233 -5.028 -0.854 1.00 97.94 76 GLY A O 1
ATOM 584 N N . SER A 1 77 ? -25.839 -3.704 -0.033 1.00 98.06 77 SER A N 1
ATOM 585 C CA . SER A 1 77 ? -25.300 -2.471 -0.616 1.00 98.06 77 SER A CA 1
ATOM 586 C C . SER A 1 77 ? -23.925 -2.108 -0.049 1.00 98.06 77 SER A C 1
ATOM 588 O O . SER A 1 77 ? -23.070 -1.667 -0.804 1.00 98.06 77 SER A O 1
ATOM 590 N N . LEU A 1 78 ? -23.668 -2.321 1.248 1.00 97.88 78 LEU A N 1
ATOM 591 C CA . LEU A 1 78 ? -22.342 -2.083 1.837 1.00 97.88 78 LEU A CA 1
ATOM 592 C C . LEU A 1 78 ? -21.277 -3.027 1.260 1.00 97.88 78 LEU A C 1
ATOM 594 O O . LEU A 1 78 ? -20.183 -2.573 0.935 1.00 97.88 78 LEU A O 1
ATOM 598 N N . PHE A 1 79 ? -21.590 -4.315 1.087 1.00 98.12 79 PHE A N 1
ATOM 599 C CA . PHE A 1 79 ? -20.690 -5.237 0.386 1.00 98.12 79 PHE A CA 1
ATOM 600 C C . PHE A 1 79 ? -20.515 -4.850 -1.084 1.00 98.12 79 PHE A C 1
ATOM 602 O O . PHE A 1 79 ? -19.389 -4.870 -1.569 1.00 98.12 79 PHE A O 1
ATOM 609 N N . ALA A 1 80 ? -21.586 -4.447 -1.775 1.00 97.75 80 ALA A N 1
ATOM 610 C CA . ALA A 1 80 ? -21.502 -3.978 -3.157 1.00 97.75 80 ALA A CA 1
ATOM 611 C C . ALA A 1 80 ? -20.558 -2.774 -3.279 1.00 97.75 80 ALA A C 1
ATOM 613 O O . ALA A 1 80 ? -19.697 -2.773 -4.146 1.00 97.75 80 ALA A O 1
ATOM 614 N N . LEU A 1 81 ? -20.648 -1.799 -2.368 1.00 97.00 81 LEU A N 1
ATOM 615 C CA . LEU A 1 81 ? -19.742 -0.647 -2.326 1.00 97.00 81 LEU A CA 1
ATOM 616 C C . LEU A 1 81 ? -18.278 -1.055 -2.105 1.00 97.00 81 LEU A C 1
ATOM 618 O O . LEU A 1 81 ? -17.390 -0.474 -2.718 1.00 97.00 81 LEU A O 1
ATOM 622 N N . GLN A 1 82 ? -18.009 -2.063 -1.268 1.00 96.88 82 GLN A N 1
ATOM 623 C CA . GLN A 1 82 ? -16.647 -2.583 -1.095 1.00 96.88 82 GLN A CA 1
ATOM 624 C C . GLN A 1 82 ? -16.132 -3.331 -2.331 1.00 96.88 82 GLN A C 1
ATOM 626 O O . GLN A 1 82 ? -14.952 -3.222 -2.653 1.00 96.88 82 GLN A O 1
ATOM 631 N N . LEU A 1 83 ? -16.993 -4.083 -3.020 1.00 95.69 83 LEU A N 1
ATOM 632 C CA . LEU A 1 83 ? -16.637 -4.789 -4.254 1.00 95.69 83 LEU A CA 1
ATOM 633 C C . LEU A 1 83 ? -16.375 -3.802 -5.400 1.00 95.69 83 LEU A C 1
ATOM 635 O O . LEU A 1 83 ? -15.361 -3.921 -6.086 1.00 95.69 83 LEU A O 1
ATOM 639 N N . LEU A 1 84 ? -17.239 -2.794 -5.545 1.00 95.38 84 LEU A N 1
ATOM 640 C CA . LEU A 1 84 ? -17.133 -1.734 -6.552 1.00 95.38 84 LEU A CA 1
ATOM 641 C C . LEU A 1 84 ? -15.944 -0.788 -6.323 1.00 95.38 84 LEU A C 1
ATOM 643 O O . LEU A 1 84 ? -15.529 -0.100 -7.245 1.00 95.38 84 LEU A O 1
ATOM 647 N N . ALA A 1 85 ? -15.355 -0.784 -5.123 1.00 93.75 85 ALA A N 1
ATOM 648 C CA . ALA A 1 85 ? -14.096 -0.088 -4.851 1.00 93.75 85 ALA A CA 1
ATOM 649 C C . ALA A 1 85 ? -12.865 -0.785 -5.473 1.00 93.75 85 ALA A C 1
ATOM 651 O O . ALA A 1 85 ? -11.748 -0.311 -5.306 1.00 93.75 85 ALA A O 1
ATOM 652 N N . GLY A 1 86 ? -13.029 -1.937 -6.138 1.00 89.00 86 GLY A N 1
ATOM 653 C CA . GLY A 1 86 ? -11.942 -2.623 -6.849 1.00 89.00 86 GLY A CA 1
ATOM 654 C C . GLY A 1 86 ? -10.989 -3.435 -5.963 1.00 89.00 86 GLY A C 1
ATOM 655 O O . GLY A 1 86 ? -9.974 -3.921 -6.450 1.00 89.00 86 GLY A O 1
ATOM 656 N N . HIS A 1 87 ? -11.298 -3.625 -4.672 1.00 89.31 87 HIS A N 1
ATOM 657 C CA . HIS A 1 87 ? -10.474 -4.418 -3.748 1.00 89.31 87 HIS A CA 1
ATOM 658 C C . HIS A 1 87 ? -11.278 -5.544 -3.073 1.00 89.31 87 HIS A C 1
ATOM 660 O O . HIS A 1 87 ? -11.728 -5.436 -1.927 1.00 89.31 87 HIS A O 1
ATOM 666 N N . THR A 1 88 ? -11.443 -6.665 -3.783 1.00 91.44 88 THR A N 1
ATOM 667 C CA . THR A 1 88 ? -12.265 -7.819 -3.356 1.00 91.44 88 THR A CA 1
ATOM 668 C C . THR A 1 88 ? -11.830 -8.419 -2.015 1.00 91.44 88 THR A C 1
ATOM 670 O O . THR A 1 88 ? -12.679 -8.838 -1.224 1.00 91.44 88 THR A O 1
ATOM 673 N N . GLN A 1 89 ? -10.534 -8.375 -1.689 1.00 94.19 89 GLN A N 1
ATOM 674 C CA . GLN A 1 89 ? -10.022 -8.858 -0.404 1.00 94.19 89 GLN A CA 1
ATOM 675 C C . GLN A 1 89 ? -10.583 -8.073 0.793 1.00 94.19 89 GLN A C 1
ATOM 677 O O . GLN A 1 89 ? -10.819 -8.651 1.854 1.00 94.19 89 GLN A O 1
ATOM 682 N N . THR A 1 90 ? -10.857 -6.772 0.642 1.00 95.50 90 THR A N 1
ATOM 683 C CA . THR A 1 90 ? -11.449 -5.968 1.727 1.00 95.50 90 THR A CA 1
ATOM 684 C C . THR A 1 90 ? -12.875 -6.421 2.027 1.00 95.50 90 THR A C 1
ATOM 686 O O . THR A 1 90 ? -13.260 -6.513 3.198 1.00 95.50 90 THR A O 1
ATOM 689 N N . ALA A 1 91 ? -13.647 -6.755 0.986 1.00 96.12 91 ALA A N 1
ATOM 690 C CA . ALA A 1 91 ? -14.984 -7.321 1.133 1.00 96.12 91 ALA A CA 1
ATOM 691 C C . ALA A 1 91 ? -14.938 -8.698 1.812 1.00 96.12 91 ALA A C 1
ATOM 693 O O . ALA A 1 91 ? -15.727 -8.959 2.721 1.00 96.12 91 ALA A O 1
ATOM 694 N N . PHE A 1 92 ? -13.967 -9.540 1.446 1.00 96.81 92 PHE A N 1
ATOM 695 C CA . PHE A 1 92 ? -13.742 -10.839 2.082 1.00 96.81 92 PHE A CA 1
ATOM 696 C C . PHE A 1 92 ? -13.417 -10.712 3.580 1.00 96.81 92 PHE A C 1
ATOM 698 O O . PHE A 1 92 ? -14.120 -11.288 4.414 1.00 96.81 92 PHE A O 1
ATOM 705 N N . ILE A 1 93 ? -12.419 -9.895 3.941 1.00 97.38 93 ILE A N 1
ATOM 706 C CA . ILE A 1 93 ? -12.032 -9.641 5.342 1.00 97.38 93 ILE A CA 1
ATOM 707 C C . ILE A 1 93 ? -13.221 -9.093 6.142 1.00 97.38 93 ILE A C 1
ATOM 709 O O . ILE A 1 93 ? -13.494 -9.554 7.254 1.00 97.38 93 ILE A O 1
ATOM 713 N N . SER A 1 94 ? -13.973 -8.149 5.563 1.00 97.69 94 SER A N 1
ATOM 714 C CA . SER A 1 94 ? -15.180 -7.595 6.186 1.00 97.69 94 SER A CA 1
ATOM 715 C C . SER A 1 94 ? -16.244 -8.675 6.393 1.00 97.69 94 SER A C 1
ATOM 717 O O . SER A 1 94 ? -16.805 -8.776 7.481 1.00 97.69 94 SER A O 1
ATOM 719 N N . GLY A 1 95 ? -16.484 -9.531 5.397 1.00 97.00 95 GLY A N 1
ATOM 720 C CA . GLY A 1 95 ? -17.437 -10.640 5.470 1.00 97.00 95 GLY A CA 1
ATOM 721 C C . GLY A 1 95 ? -17.122 -11.624 6.590 1.00 97.00 95 GLY A C 1
ATOM 722 O O . GLY A 1 95 ? -17.999 -11.943 7.398 1.00 97.00 95 GLY A O 1
ATOM 723 N N . VAL A 1 96 ? -15.858 -12.034 6.702 1.00 97.12 96 VAL A N 1
ATOM 724 C CA . VAL A 1 96 ? -15.396 -12.910 7.786 1.00 97.12 96 VAL A CA 1
ATOM 725 C C . VAL A 1 96 ? -15.534 -12.220 9.144 1.00 97.12 96 VAL A C 1
ATOM 727 O O . VAL A 1 96 ? -16.062 -12.822 10.078 1.00 97.12 96 VAL A O 1
ATOM 730 N N . ALA A 1 97 ? -15.145 -10.947 9.271 1.00 98.00 97 ALA A N 1
ATOM 731 C CA . ALA A 1 97 ? -15.297 -10.196 10.519 1.00 98.00 97 ALA A CA 1
ATOM 732 C C . ALA A 1 97 ? -16.770 -10.080 10.953 1.00 98.00 97 ALA A C 1
ATOM 734 O O . ALA A 1 97 ? -17.099 -10.273 12.125 1.00 98.00 97 ALA A O 1
ATOM 735 N N . VAL A 1 98 ? -17.675 -9.820 10.009 1.00 97.38 98 VAL A N 1
ATOM 736 C CA . VAL A 1 98 ? -19.123 -9.771 10.248 1.00 97.38 98 VAL A CA 1
ATOM 737 C C . VAL A 1 98 ? -19.657 -11.133 10.709 1.00 97.38 98 VAL A C 1
ATOM 739 O O . VAL A 1 98 ? -20.389 -11.202 11.702 1.00 97.38 98 VAL A O 1
ATOM 742 N N . ALA A 1 99 ? -19.270 -12.219 10.035 1.00 96.62 99 ALA A N 1
ATOM 743 C CA . ALA A 1 99 ? -19.683 -13.577 10.385 1.00 96.62 99 ALA A CA 1
ATOM 744 C C . ALA A 1 99 ? -19.179 -13.994 11.778 1.00 96.62 99 ALA A C 1
ATOM 746 O O . ALA A 1 99 ? -19.956 -14.500 12.591 1.00 96.62 99 ALA A O 1
ATOM 747 N N . LEU A 1 100 ? -17.908 -13.718 12.088 1.00 96.12 100 LEU A N 1
ATOM 748 C CA . LEU A 1 100 ? -17.317 -13.980 13.402 1.00 96.12 100 LEU A CA 1
ATOM 749 C C . LEU A 1 100 ? -18.010 -13.172 14.500 1.00 96.12 100 LEU A C 1
ATOM 751 O O . LEU A 1 100 ? -18.331 -13.719 15.556 1.00 96.12 100 LEU A O 1
ATOM 755 N N . TRP A 1 101 ? -18.305 -11.893 14.258 1.00 96.12 101 TRP A N 1
ATOM 756 C CA . TRP A 1 101 ? -19.023 -11.067 15.227 1.00 96.12 101 TRP A CA 1
ATOM 757 C C . TRP A 1 101 ? -20.405 -11.641 15.555 1.00 96.12 101 TRP A C 1
ATOM 759 O O . TRP A 1 101 ? -20.756 -11.752 16.731 1.00 96.12 101 TRP A O 1
ATOM 769 N N . LEU A 1 102 ? -21.170 -12.057 14.535 1.00 94.19 102 LEU A N 1
ATOM 770 C CA . LEU A 1 102 ? -22.474 -12.709 14.711 1.00 94.19 102 LEU A CA 1
ATOM 771 C C . LEU A 1 102 ? -22.349 -14.027 15.486 1.00 94.19 102 LEU A C 1
ATOM 773 O O . LEU A 1 102 ? -23.135 -14.263 16.408 1.00 94.19 102 LEU A O 1
ATOM 777 N N . ALA A 1 103 ? -21.343 -14.848 15.165 1.00 92.94 103 ALA A N 1
ATOM 778 C CA . ALA A 1 103 ? -21.070 -16.097 15.870 1.00 92.94 103 ALA A CA 1
ATOM 779 C C . ALA A 1 103 ? -20.795 -15.841 17.360 1.00 92.94 103 ALA A C 1
ATOM 781 O O . ALA A 1 103 ? -21.508 -16.355 18.225 1.00 92.94 103 ALA A O 1
ATOM 782 N N . PHE A 1 104 ? -19.824 -14.982 17.683 1.00 91.81 104 PHE A N 1
ATOM 783 C CA . PHE A 1 104 ? -19.452 -14.692 19.070 1.00 91.81 104 PHE A CA 1
ATOM 784 C C . PHE A 1 104 ? -20.558 -13.984 19.854 1.00 91.81 104 PHE A C 1
ATOM 786 O O . PHE A 1 104 ? -20.703 -14.223 21.058 1.00 91.81 104 PHE A O 1
ATOM 793 N N . ARG A 1 105 ? -21.373 -13.154 19.194 1.00 89.06 105 ARG A N 1
ATOM 794 C CA . ARG A 1 105 ? -22.567 -12.557 19.802 1.00 89.06 105 ARG A CA 1
ATOM 795 C C . ARG A 1 105 ? -23.589 -13.636 20.171 1.00 89.06 105 ARG A C 1
ATOM 797 O O . ARG A 1 105 ? -24.052 -13.653 21.308 1.00 89.06 105 ARG A O 1
ATOM 804 N N . GLY A 1 106 ? -23.865 -14.578 19.267 1.00 85.38 106 GLY A N 1
ATOM 805 C CA . GLY A 1 106 ? -24.755 -15.713 19.526 1.00 85.38 106 GLY A CA 1
ATOM 806 C C . GLY A 1 106 ? -24.254 -16.641 20.642 1.00 85.38 106 GLY A C 1
ATOM 807 O O . GLY A 1 106 ? -25.034 -17.047 21.505 1.00 85.38 106 GLY A O 1
ATOM 808 N N . LEU A 1 107 ? -22.948 -16.937 20.689 1.00 84.06 107 LEU A N 1
ATOM 809 C CA . LEU A 1 107 ? -22.338 -17.724 21.774 1.00 84.06 107 LEU A CA 1
ATOM 810 C C . LEU A 1 107 ? -22.398 -16.996 23.128 1.00 84.06 107 LEU A C 1
ATOM 812 O O . LEU A 1 107 ? -22.648 -17.619 24.164 1.00 84.06 107 LEU A O 1
ATOM 816 N N . SER A 1 108 ? -22.183 -15.679 23.131 1.00 80.69 108 SER A N 1
ATOM 817 C CA . SER A 1 108 ? -22.231 -14.853 24.346 1.00 80.69 108 SER A CA 1
ATOM 818 C C . SER A 1 108 ? -23.618 -14.821 24.982 1.00 80.69 108 SER A C 1
ATOM 820 O O . SER A 1 108 ? -23.727 -14.754 26.206 1.00 80.69 108 SER A O 1
ATOM 822 N N . ASP A 1 109 ? -24.667 -14.907 24.166 1.00 72.44 109 ASP A N 1
ATOM 823 C CA . ASP A 1 109 ? -26.048 -14.962 24.637 1.00 72.44 109 ASP A CA 1
ATOM 824 C C . ASP A 1 109 ? -26.407 -16.323 25.251 1.00 72.44 109 ASP A C 1
ATOM 826 O O . ASP A 1 109 ? -27.159 -16.368 26.225 1.00 72.44 109 ASP A O 1
ATOM 830 N N . ARG A 1 110 ? -25.830 -17.419 24.736 1.00 65.75 110 ARG A N 1
ATOM 831 C CA . ARG A 1 110 ? -26.068 -18.795 25.214 1.00 65.75 110 ARG A CA 1
ATOM 832 C C . ARG A 1 110 ? -25.343 -19.141 26.516 1.00 65.75 110 ARG A C 1
ATOM 834 O O . ARG A 1 110 ? -25.861 -19.902 27.320 1.00 65.75 110 ARG A O 1
ATOM 841 N N . THR A 1 111 ? -24.150 -18.595 26.735 1.00 59.44 111 THR A N 1
ATOM 842 C CA . THR A 1 111 ? -23.262 -18.944 27.868 1.00 59.44 111 THR A CA 1
ATOM 843 C C . THR A 1 111 ? -23.607 -18.230 29.186 1.00 59.44 111 THR A C 1
ATOM 845 O O . THR A 1 111 ? -22.826 -18.238 30.135 1.00 59.44 111 THR A O 1
ATOM 848 N N . GLY A 1 112 ? -24.761 -17.566 29.268 1.00 45.31 112 GLY A N 1
ATOM 849 C CA . GLY A 1 112 ? -25.153 -16.772 30.427 1.00 45.31 112 GLY A CA 1
ATOM 850 C C . GLY A 1 112 ? -25.817 -17.567 31.551 1.00 45.31 112 GLY A C 1
ATOM 851 O O . GLY A 1 112 ? -27.020 -17.800 31.493 1.00 45.31 112 GLY A O 1
ATOM 852 N N . TRP A 1 113 ? -25.074 -17.867 32.622 1.00 45.59 113 TRP A N 1
ATOM 853 C CA . TRP A 1 113 ? -25.640 -18.130 33.951 1.00 45.59 113 TRP A CA 1
ATOM 854 C C . TRP A 1 113 ? -26.219 -16.829 34.552 1.00 45.59 113 TRP A C 1
ATOM 856 O O . TRP A 1 113 ? -25.555 -15.793 34.530 1.00 45.59 113 TRP A O 1
ATOM 866 N N . ARG A 1 114 ? -27.436 -16.938 35.115 1.00 38.16 114 ARG A N 1
ATOM 867 C CA . ARG A 1 114 ? -28.286 -15.937 35.813 1.00 38.16 114 ARG A CA 1
ATOM 868 C C . ARG A 1 114 ? -28.990 -14.865 34.946 1.00 38.16 114 ARG A C 1
ATOM 870 O O . ARG A 1 114 ? -28.350 -13.956 34.431 1.00 38.16 114 ARG A O 1
ATOM 877 N N . THR A 1 115 ? -30.329 -15.031 34.873 1.00 43.91 115 THR A N 1
ATOM 878 C CA . THR A 1 115 ? -31.445 -14.036 34.916 1.00 43.91 115 THR A CA 1
ATOM 879 C C . THR A 1 115 ? -31.327 -12.810 33.997 1.00 43.91 115 THR A C 1
ATOM 881 O O . THR A 1 115 ? -30.422 -12.012 34.163 1.00 43.91 115 THR A O 1
ATOM 884 N N . GLU A 1 116 ? -32.183 -12.567 33.001 1.00 37.09 116 GLU A N 1
ATOM 885 C CA . GLU A 1 116 ? -33.653 -12.545 33.030 1.00 37.09 116 GLU A CA 1
ATOM 886 C C . GLU A 1 116 ? -34.295 -13.157 31.774 1.00 37.09 116 GLU A C 1
ATOM 888 O O . GLU A 1 116 ? -33.750 -13.128 30.667 1.00 37.09 116 GLU A O 1
ATOM 893 N N . ALA A 1 117 ? -35.503 -13.684 31.966 1.00 40.59 117 ALA A N 1
ATOM 894 C CA . ALA A 1 117 ? -36.368 -14.240 30.941 1.00 40.59 117 ALA A CA 1
ATOM 895 C C . ALA A 1 117 ? -36.827 -13.169 29.932 1.00 40.59 117 ALA A C 1
ATOM 897 O O . ALA A 1 117 ? -37.903 -12.594 30.051 1.00 40.59 117 ALA A O 1
ATOM 898 N N . ARG A 1 118 ? -36.051 -12.948 28.869 1.00 45.28 118 ARG A N 1
ATOM 899 C CA . ARG A 1 118 ? -36.658 -12.678 27.559 1.00 45.28 118 ARG A CA 1
ATOM 900 C C . ARG A 1 118 ? -36.798 -14.028 26.886 1.00 45.28 118 ARG A C 1
ATOM 902 O O . ARG A 1 118 ? -35.794 -14.695 26.650 1.00 45.28 118 ARG A O 1
ATOM 909 N N . THR A 1 119 ? -38.033 -14.425 26.597 1.00 45.03 119 THR A N 1
ATOM 910 C CA . THR A 1 119 ? -38.390 -15.574 25.759 1.00 45.03 119 THR A CA 1
ATOM 911 C C . THR A 1 119 ? -37.837 -15.355 24.348 1.00 45.03 119 THR A C 1
ATOM 913 O O . THR A 1 119 ? -38.558 -15.008 23.414 1.00 45.03 119 THR A O 1
ATOM 916 N N . LYS A 1 120 ? -36.514 -15.464 24.192 1.00 53.16 120 LYS A N 1
ATOM 917 C CA . LYS A 1 120 ? -35.871 -15.531 22.886 1.00 53.16 120 LYS A CA 1
ATOM 918 C C . LYS A 1 120 ? -36.267 -16.882 22.283 1.00 53.16 120 LYS A C 1
ATOM 920 O O . LYS A 1 120 ? -36.252 -17.878 23.003 1.00 53.16 120 LYS A O 1
ATOM 925 N N . PRO A 1 121 ? -36.633 -16.940 20.996 1.00 50.34 121 PRO A N 1
ATOM 926 C CA . PRO A 1 121 ? -36.962 -18.201 20.346 1.00 50.34 121 PRO A CA 1
ATOM 927 C C . PRO A 1 121 ? -35.765 -19.153 20.467 1.00 50.34 121 PRO A C 1
ATOM 929 O O . PRO A 1 121 ? -34.692 -18.883 19.935 1.00 50.34 121 PRO A O 1
ATOM 932 N N . THR A 1 122 ? -35.941 -20.250 21.200 1.00 53.09 122 THR A N 1
ATOM 933 C CA . THR A 1 122 ? -34.900 -21.232 21.554 1.00 53.09 122 THR A CA 1
ATOM 934 C C . THR A 1 122 ? -34.677 -22.297 20.475 1.00 53.09 122 THR A C 1
ATOM 936 O O . THR A 1 122 ? -34.017 -23.303 20.718 1.00 53.09 122 THR A O 1
ATOM 939 N N . GLY A 1 123 ? -35.192 -22.085 19.261 1.00 61.12 123 GLY A N 1
ATOM 940 C CA . GLY A 1 123 ? -35.008 -23.009 18.142 1.00 61.12 123 GLY A CA 1
ATOM 941 C C . GLY A 1 123 ? -33.650 -22.849 17.438 1.00 61.12 123 GLY A C 1
ATOM 942 O O . GLY A 1 123 ? -33.113 -21.737 17.382 1.00 61.12 123 GLY A O 1
ATOM 943 N N . PRO A 1 124 ? -33.112 -23.914 16.808 1.00 64.69 124 PRO A N 1
ATOM 944 C CA . PRO A 1 124 ? -31.876 -23.851 16.017 1.00 64.69 124 PRO A CA 1
ATOM 945 C C . PRO A 1 124 ? -31.946 -22.772 14.924 1.00 64.69 124 PRO A C 1
ATOM 947 O O . PRO A 1 124 ? -30.970 -22.063 14.677 1.00 64.69 124 PRO A O 1
ATOM 950 N N . TRP A 1 125 ? -33.134 -22.553 14.351 1.00 70.25 125 TRP A N 1
ATOM 951 C CA . TRP A 1 125 ? -33.395 -21.503 13.366 1.00 70.25 125 TRP A CA 1
ATOM 952 C C . TRP A 1 125 ? -33.059 -20.089 13.859 1.00 70.25 125 TRP A C 1
ATOM 954 O O . TRP A 1 125 ? -32.532 -19.287 13.093 1.00 70.25 125 TRP A O 1
ATOM 964 N N . ALA A 1 126 ? -33.275 -19.774 15.140 1.00 72.00 126 ALA A N 1
ATOM 965 C CA . ALA A 1 126 ? -32.956 -18.452 15.683 1.00 72.00 126 ALA A CA 1
ATOM 966 C C . ALA A 1 126 ? -31.448 -18.144 15.639 1.00 72.00 126 ALA A C 1
ATOM 968 O O . ALA A 1 126 ? -31.059 -16.980 15.583 1.00 72.00 126 ALA A O 1
ATOM 969 N N . THR A 1 127 ? -30.609 -19.185 15.619 1.00 76.88 127 THR A N 1
ATOM 970 C CA . THR A 1 127 ? -29.145 -19.060 15.546 1.00 76.88 127 THR A CA 1
ATOM 971 C C . THR A 1 127 ? -28.654 -18.947 14.106 1.00 76.88 127 THR A C 1
ATOM 973 O O . THR A 1 127 ? -27.734 -18.183 13.837 1.00 76.88 127 THR A O 1
ATOM 976 N N . TRP A 1 128 ? -29.289 -19.663 13.174 1.00 84.62 128 TRP A N 1
ATOM 977 C CA . TRP A 1 128 ? -28.914 -19.662 11.756 1.00 84.62 128 TRP A CA 1
ATOM 978 C C . TRP A 1 128 ? -29.510 -18.496 10.963 1.00 84.62 128 TRP A C 1
ATOM 980 O O . TRP A 1 128 ? -28.915 -18.059 9.983 1.00 84.62 128 TRP A O 1
ATOM 990 N N . ARG A 1 129 ? -30.639 -17.926 11.403 1.00 86.69 129 ARG A N 1
ATOM 991 C CA . ARG A 1 129 ? -31.293 -16.788 10.741 1.00 86.69 129 ARG A CA 1
ATOM 992 C C . ARG A 1 129 ? -30.361 -15.600 10.428 1.00 86.69 129 ARG A C 1
ATOM 994 O O . ARG A 1 129 ? -30.445 -15.110 9.304 1.00 86.69 129 ARG A O 1
ATOM 1001 N N . PRO A 1 130 ? -29.496 -15.099 11.339 1.00 88.94 130 PRO A N 1
ATOM 1002 C CA . PRO A 1 130 ? -28.579 -14.008 10.997 1.00 88.94 130 PRO A CA 1
ATOM 1003 C C . PRO A 1 130 ? -27.558 -14.401 9.917 1.00 88.94 130 PRO A C 1
ATOM 1005 O O . PRO A 1 130 ? -27.221 -13.562 9.087 1.00 88.94 130 PRO A O 1
ATOM 1008 N N . PHE A 1 131 ? -27.121 -15.664 9.869 1.00 92.50 131 PHE A N 1
ATOM 1009 C CA . PHE A 1 131 ? -26.237 -16.166 8.811 1.00 92.50 131 PHE A CA 1
ATOM 1010 C C . PHE A 1 131 ? -26.972 -16.307 7.477 1.00 92.50 131 PHE A C 1
ATOM 1012 O O . PHE A 1 131 ? -26.452 -15.881 6.454 1.00 92.50 131 PHE A O 1
ATOM 1019 N N . ALA A 1 132 ? -28.212 -16.805 7.480 1.00 92.69 132 ALA A N 1
ATOM 1020 C CA . ALA A 1 132 ? -29.047 -16.838 6.279 1.00 92.69 132 ALA A CA 1
ATOM 1021 C C . ALA A 1 132 ? -29.302 -15.422 5.725 1.00 92.69 132 ALA A C 1
ATOM 1023 O O . ALA A 1 132 ? -29.233 -15.201 4.519 1.00 92.69 132 ALA A O 1
ATOM 1024 N N . ALA A 1 133 ? -29.533 -14.441 6.606 1.00 92.69 133 ALA A N 1
ATOM 1025 C CA . ALA A 1 133 ? -29.646 -13.036 6.219 1.00 92.69 133 ALA A CA 1
ATOM 1026 C C . ALA A 1 133 ? -28.329 -12.479 5.650 1.00 92.69 133 ALA A C 1
ATOM 1028 O O . ALA A 1 133 ? -28.363 -11.715 4.689 1.00 92.69 133 ALA A O 1
ATOM 1029 N N . LEU A 1 134 ? -27.177 -12.875 6.203 1.00 95.19 134 LEU A N 1
ATOM 1030 C CA . LEU A 1 134 ? -25.866 -12.501 5.670 1.00 95.19 134 LEU A CA 1
ATOM 1031 C C . LEU A 1 134 ? -25.638 -13.087 4.269 1.00 95.19 134 LEU A C 1
ATOM 1033 O O . LEU A 1 134 ? -25.231 -12.352 3.378 1.00 95.19 134 LEU A O 1
ATOM 1037 N N . VAL A 1 135 ? -25.966 -14.363 4.050 1.00 96.50 135 VAL A N 1
ATOM 1038 C CA . VAL A 1 135 ? -25.891 -15.006 2.724 1.00 96.50 135 VAL A CA 1
ATOM 1039 C C . VAL A 1 135 ? -26.803 -14.295 1.722 1.00 96.50 135 VAL A C 1
ATOM 1041 O O . VAL A 1 135 ? -26.371 -13.977 0.618 1.00 96.50 135 VAL A O 1
ATOM 1044 N N . ALA A 1 136 ? -28.036 -13.962 2.117 1.00 96.94 136 ALA A N 1
ATOM 1045 C CA . ALA A 1 136 ? -28.941 -13.183 1.274 1.00 96.94 136 ALA A CA 1
ATOM 1046 C C . ALA A 1 136 ? -28.375 -11.788 0.948 1.00 96.94 136 ALA A C 1
ATOM 1048 O O . ALA A 1 136 ? -28.516 -11.316 -0.178 1.00 96.94 136 ALA A O 1
ATOM 1049 N N . ALA A 1 137 ? -27.706 -11.137 1.905 1.00 97.75 137 ALA A N 1
ATOM 1050 C CA . ALA A 1 137 ? -27.071 -9.840 1.690 1.00 97.75 137 ALA A CA 1
ATOM 1051 C C . ALA A 1 137 ? -25.882 -9.938 0.721 1.00 97.75 137 ALA A C 1
ATOM 1053 O O . ALA A 1 137 ? -25.746 -9.088 -0.154 1.00 97.75 137 ALA A O 1
ATOM 1054 N N . VAL A 1 138 ? -25.068 -10.994 0.817 1.00 97.00 138 VAL A N 1
ATOM 1055 C CA . VAL A 1 138 ? -24.013 -11.286 -0.168 1.00 97.00 138 VAL A CA 1
ATOM 1056 C C . VAL A 1 138 ? -24.619 -11.519 -1.555 1.00 97.00 138 VAL A C 1
ATOM 1058 O O . VAL A 1 138 ? -24.114 -10.970 -2.526 1.00 97.00 138 VAL A O 1
ATOM 1061 N N . GLY A 1 139 ? -25.744 -12.234 -1.657 1.00 97.69 139 GLY A N 1
ATOM 1062 C CA . GLY A 1 139 ? -26.471 -12.395 -2.922 1.00 97.69 139 GLY A CA 1
ATOM 1063 C C . GLY A 1 139 ? -26.905 -11.059 -3.536 1.00 97.69 139 GLY A C 1
ATOM 1064 O O . GLY A 1 139 ? -26.678 -10.820 -4.719 1.00 97.69 139 GLY A O 1
ATOM 1065 N N . VAL A 1 140 ? -27.450 -10.146 -2.723 1.00 98.25 140 VAL A N 1
ATOM 1066 C CA . VAL A 1 140 ? -27.764 -8.770 -3.157 1.00 98.25 140 VAL A CA 1
ATOM 1067 C C . VAL A 1 140 ? -26.504 -8.043 -3.631 1.00 98.25 140 VAL A C 1
ATOM 1069 O O . VAL A 1 140 ? -26.539 -7.385 -4.666 1.00 98.25 140 VAL A O 1
ATOM 1072 N N . ALA A 1 141 ? -25.389 -8.180 -2.913 1.00 98.00 141 ALA A N 1
ATOM 1073 C CA . ALA A 1 141 ? -24.128 -7.547 -3.283 1.00 98.00 141 ALA A CA 1
ATOM 1074 C C . ALA A 1 141 ? -23.603 -8.033 -4.640 1.00 98.00 141 ALA A C 1
ATOM 1076 O O . ALA A 1 141 ? -23.186 -7.215 -5.454 1.00 98.00 141 ALA A O 1
ATOM 1077 N N . VAL A 1 142 ? -23.678 -9.343 -4.900 1.00 97.00 142 VAL A N 1
ATOM 1078 C CA . VAL A 1 142 ? -23.278 -9.951 -6.179 1.00 97.00 142 VAL A CA 1
ATOM 1079 C C . VAL A 1 142 ? -24.115 -9.403 -7.331 1.00 97.00 142 VAL A C 1
ATOM 1081 O O . VAL A 1 142 ? -23.555 -9.042 -8.359 1.00 97.00 142 VAL A O 1
ATOM 1084 N N . VAL A 1 143 ? -25.434 -9.279 -7.152 1.00 97.69 143 VAL A N 1
ATOM 1085 C CA . VAL A 1 143 ? -26.320 -8.707 -8.180 1.00 97.69 143 VAL A CA 1
ATOM 1086 C C . VAL A 1 143 ? -25.990 -7.234 -8.436 1.00 97.69 143 VAL A C 1
ATOM 1088 O O . VAL A 1 143 ? -25.870 -6.826 -9.586 1.00 97.69 143 VAL A O 1
ATOM 1091 N N . LEU A 1 144 ? -25.803 -6.438 -7.379 1.00 98.06 144 LEU A N 1
ATOM 1092 C CA . LEU A 1 144 ? -25.484 -5.011 -7.508 1.00 98.06 144 LEU A CA 1
ATOM 1093 C C . LEU A 1 144 ? -24.096 -4.760 -8.120 1.00 98.06 144 LEU A C 1
ATOM 1095 O O . LEU A 1 144 ? -23.913 -3.762 -8.809 1.00 98.06 144 LEU A O 1
ATOM 1099 N N 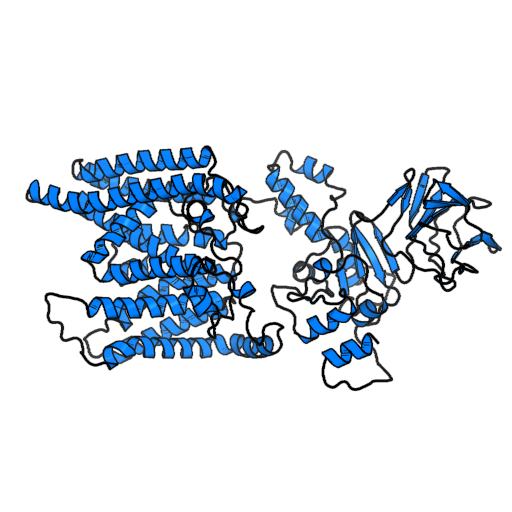. ALA A 1 145 ? -23.134 -5.653 -7.882 1.00 97.56 145 ALA A N 1
ATOM 1100 C CA . ALA A 1 145 ? -21.773 -5.564 -8.411 1.00 97.56 145 ALA A CA 1
ATOM 1101 C C . ALA A 1 145 ? -21.552 -6.422 -9.675 1.00 97.56 145 ALA A C 1
ATOM 1103 O O . ALA A 1 145 ? -20.413 -6.581 -10.113 1.00 97.56 145 ALA A O 1
ATOM 1104 N N . ALA A 1 146 ? -22.613 -6.972 -10.278 1.00 97.00 146 ALA A N 1
ATOM 1105 C CA . ALA A 1 146 ? -22.511 -7.939 -11.375 1.00 97.00 146 ALA A CA 1
ATOM 1106 C C . ALA A 1 146 ? -21.757 -7.391 -12.596 1.00 97.00 146 ALA A C 1
ATOM 1108 O O . ALA A 1 146 ? -20.958 -8.112 -13.187 1.00 97.00 146 ALA A O 1
ATOM 1109 N N . ALA A 1 147 ? -21.949 -6.107 -12.922 1.00 95.69 147 ALA A N 1
ATOM 1110 C CA . ALA A 1 147 ? -21.273 -5.440 -14.039 1.00 95.69 147 ALA A CA 1
ATOM 1111 C C . ALA A 1 147 ? -19.736 -5.449 -13.916 1.00 95.69 147 ALA A C 1
ATOM 1113 O O . ALA A 1 147 ? -19.048 -5.405 -14.928 1.00 95.69 147 ALA A O 1
ATOM 1114 N N . GLN A 1 148 ? -19.201 -5.546 -12.693 1.00 94.12 148 GLN A N 1
ATOM 1115 C CA . GLN A 1 148 ? -17.767 -5.696 -12.441 1.00 94.12 148 GLN A CA 1
ATOM 1116 C C . GLN A 1 148 ? -17.380 -7.160 -12.202 1.00 94.12 148 GLN A C 1
ATOM 1118 O O . GLN A 1 148 ? -16.350 -7.620 -12.694 1.00 94.12 148 GLN A O 1
ATOM 1123 N N . LEU A 1 149 ? -18.186 -7.908 -11.440 1.00 93.44 149 LEU A N 1
ATOM 1124 C CA . LEU A 1 149 ? -17.855 -9.278 -11.051 1.00 93.44 149 LEU A CA 1
ATOM 1125 C C . LEU A 1 149 ? -17.871 -10.248 -12.232 1.00 93.44 149 LEU A C 1
ATOM 1127 O O . LEU A 1 149 ? -17.015 -11.123 -12.275 1.00 93.44 149 LEU A O 1
ATOM 1131 N N . LEU A 1 150 ? -18.800 -10.106 -13.183 1.00 94.31 150 LEU A N 1
ATOM 1132 C CA . LEU A 1 150 ? -18.882 -11.013 -14.331 1.00 94.31 150 LEU A CA 1
ATOM 1133 C C . LEU A 1 150 ? -17.624 -10.928 -15.221 1.00 94.31 150 LEU A C 1
ATOM 1135 O O . LEU A 1 150 ? -16.983 -11.967 -15.382 1.00 94.31 150 LEU A O 1
ATOM 1139 N N . PRO A 1 151 ? -17.178 -9.739 -15.688 1.00 92.00 151 PRO A N 1
ATOM 1140 C CA . PRO A 1 151 ? -15.895 -9.626 -16.387 1.00 92.00 151 PRO A CA 1
ATOM 1141 C C . PRO A 1 151 ? -14.706 -10.071 -15.530 1.00 92.00 151 PRO A C 1
ATOM 1143 O O . PRO A 1 151 ? -13.778 -10.698 -16.028 1.00 92.00 151 PRO A O 1
ATOM 1146 N N . THR A 1 152 ? -14.733 -9.794 -14.219 1.00 89.88 152 THR A N 1
ATOM 1147 C CA . THR A 1 152 ? -13.658 -10.228 -13.310 1.00 89.88 152 THR A CA 1
ATOM 1148 C C . THR A 1 152 ? -13.555 -11.752 -13.253 1.00 89.88 152 THR A C 1
ATOM 1150 O O . THR A 1 152 ? -12.449 -12.278 -13.252 1.00 89.88 152 THR A O 1
ATOM 1153 N N . LEU A 1 153 ? -14.680 -12.473 -13.207 1.00 89.69 153 LEU A N 1
ATOM 1154 C CA . LEU A 1 153 ? -14.699 -13.939 -13.187 1.00 89.69 153 LEU A CA 1
ATOM 1155 C C . LEU A 1 153 ? -14.177 -14.533 -14.501 1.00 89.69 153 LEU A C 1
ATOM 1157 O O . LEU A 1 153 ? -13.417 -15.499 -14.467 1.00 89.69 153 LEU A O 1
ATOM 1161 N N . GLU A 1 154 ? -14.542 -13.937 -15.638 1.00 90.69 154 GLU A N 1
ATOM 1162 C CA . GLU A 1 154 ? -14.022 -14.322 -16.953 1.00 90.69 154 GLU A CA 1
ATOM 1163 C C . GLU A 1 154 ? -12.498 -14.130 -17.031 1.00 90.69 154 GLU A C 1
ATOM 1165 O O . GLU A 1 154 ? -11.762 -15.078 -17.318 1.00 90.69 154 GLU A O 1
ATOM 1170 N N . LEU A 1 155 ? -12.011 -12.933 -16.688 1.00 88.69 155 LEU A N 1
ATOM 1171 C CA . LEU A 1 155 ? -10.585 -12.595 -16.724 1.00 88.69 155 LEU A CA 1
ATOM 1172 C C . LEU A 1 155 ? -9.769 -13.378 -15.690 1.00 88.69 155 LEU A C 1
ATOM 1174 O O . LEU A 1 155 ? -8.655 -13.810 -15.983 1.00 88.69 155 LEU A O 1
ATOM 1178 N N . ALA A 1 156 ? -10.316 -13.630 -14.497 1.00 87.12 156 ALA A N 1
ATOM 1179 C CA . ALA A 1 156 ? -9.666 -14.466 -13.489 1.00 87.12 156 ALA A CA 1
ATOM 1180 C C . ALA A 1 156 ? -9.428 -15.889 -14.016 1.00 87.12 156 ALA A C 1
ATOM 1182 O O . ALA A 1 156 ? -8.361 -16.458 -13.768 1.00 87.12 156 ALA A O 1
ATOM 1183 N N . GLY A 1 157 ? -10.367 -16.425 -14.805 1.00 87.94 157 GLY A N 1
ATOM 1184 C CA . GLY A 1 157 ? -10.218 -17.707 -15.494 1.00 87.94 157 GLY A CA 1
ATOM 1185 C C . GLY A 1 157 ? -9.066 -17.736 -16.505 1.00 87.94 157 GLY A C 1
ATOM 1186 O O . GLY A 1 157 ? -8.435 -18.776 -16.681 1.00 87.94 157 GLY A O 1
ATOM 1187 N N . GLN A 1 158 ? -8.752 -16.593 -17.117 1.00 88.25 158 GLN A N 1
ATOM 1188 C CA . GLN A 1 158 ? -7.665 -16.438 -18.091 1.00 88.25 158 GLN A CA 1
ATOM 1189 C C . GLN A 1 158 ? -6.341 -15.980 -17.461 1.00 88.25 158 GLN A C 1
ATOM 1191 O O . GLN A 1 158 ? -5.313 -15.927 -18.137 1.00 88.25 158 GLN A O 1
ATOM 1196 N N . SER A 1 159 ? -6.342 -15.650 -16.171 1.00 85.56 159 SER A N 1
ATOM 1197 C CA . SER A 1 159 ? -5.154 -15.174 -15.468 1.00 85.56 159 SER A CA 1
ATOM 1198 C C . SER A 1 159 ? -4.154 -16.301 -15.178 1.00 85.56 159 SER A C 1
ATOM 1200 O O . SER A 1 159 ? -4.482 -17.498 -15.154 1.00 85.56 159 SER A O 1
ATOM 1202 N N . SER A 1 160 ? -2.920 -15.907 -14.862 1.00 76.75 160 SER A N 1
ATOM 1203 C CA . SER A 1 160 ? -1.907 -16.789 -14.266 1.00 76.75 160 SER A CA 1
ATOM 1204 C C . SER A 1 160 ? -2.346 -17.393 -12.918 1.00 76.75 160 SER A C 1
ATOM 1206 O O . SER A 1 160 ? -1.772 -18.384 -12.480 1.00 76.75 160 SER A O 1
ATOM 1208 N N . ARG A 1 161 ? -3.404 -16.856 -12.289 1.00 78.50 161 ARG A N 1
ATOM 1209 C CA . ARG A 1 161 ? -3.903 -17.223 -10.952 1.00 78.50 161 ARG A CA 1
ATOM 1210 C C . ARG A 1 161 ? -5.211 -18.024 -10.954 1.00 78.50 161 ARG A C 1
ATOM 1212 O O . ARG A 1 161 ? -5.880 -18.089 -9.927 1.00 78.50 161 ARG A O 1
ATOM 1219 N N . GLN A 1 162 ? -5.594 -18.643 -12.075 1.00 81.38 162 GLN A N 1
ATOM 1220 C CA . GLN A 1 162 ? -6.859 -19.395 -12.197 1.00 81.38 162 GLN A CA 1
ATOM 1221 C C . GLN A 1 162 ? -7.071 -20.438 -11.079 1.00 81.38 162 GLN A C 1
ATOM 1223 O O . GLN A 1 162 ? -8.206 -20.663 -10.668 1.00 81.38 162 GLN A O 1
ATOM 1228 N N . GLY A 1 163 ? -5.998 -21.070 -10.589 1.00 78.06 163 GLY A N 1
ATOM 1229 C CA . GLY A 1 163 ? -6.044 -22.094 -9.538 1.00 78.06 163 GLY A CA 1
ATOM 1230 C C . GLY A 1 163 ? -5.873 -21.575 -8.106 1.00 78.06 163 GLY A C 1
ATOM 1231 O O . GLY A 1 163 ? -5.682 -22.387 -7.207 1.00 78.06 163 GLY A O 1
ATOM 1232 N N . GLY A 1 164 ? -5.900 -20.256 -7.894 1.00 85.00 164 GLY A N 1
ATOM 1233 C CA . GLY A 1 164 ? -5.482 -19.636 -6.637 1.00 85.00 164 GLY A CA 1
ATOM 1234 C C . GLY A 1 164 ? -3.969 -19.417 -6.568 1.00 85.00 164 GLY A C 1
ATOM 1235 O O . GLY A 1 164 ? -3.226 -19.706 -7.508 1.00 85.00 164 GLY A O 1
ATOM 1236 N N . LEU A 1 165 ? -3.518 -18.844 -5.459 1.00 87.31 165 LEU A N 1
ATOM 1237 C CA . LEU A 1 165 ? -2.111 -18.586 -5.186 1.00 87.31 165 LEU A CA 1
ATOM 1238 C C . LEU A 1 165 ? -1.465 -19.809 -4.529 1.00 87.31 165 LEU A C 1
ATOM 1240 O O . LEU A 1 165 ? -2.083 -20.457 -3.676 1.00 87.31 165 LEU A O 1
ATOM 1244 N N . PRO A 1 166 ? -0.191 -20.100 -4.839 1.00 90.50 166 PRO A N 1
ATOM 1245 C CA . PRO A 1 166 ? 0.553 -21.080 -4.073 1.00 90.50 166 PRO A CA 1
ATOM 1246 C C . PRO A 1 166 ? 0.712 -20.591 -2.626 1.00 90.50 166 PRO A C 1
ATOM 1248 O O . PRO A 1 166 ? 0.729 -19.396 -2.324 1.00 90.50 166 PRO A O 1
ATOM 1251 N N . LEU A 1 167 ? 0.820 -21.532 -1.692 1.00 91.94 167 LEU A N 1
ATOM 1252 C CA . LEU A 1 167 ? 0.735 -21.232 -0.262 1.00 91.94 167 LEU A CA 1
ATOM 1253 C C . LEU A 1 167 ? 1.803 -20.237 0.229 1.00 91.94 167 LEU A C 1
ATOM 1255 O O . LEU A 1 167 ? 1.535 -19.438 1.121 1.00 91.94 167 LEU A O 1
ATOM 1259 N N . ASN A 1 168 ? 3.010 -20.279 -0.330 1.00 91.56 168 ASN A N 1
ATOM 1260 C CA . ASN A 1 168 ? 4.071 -19.316 -0.028 1.00 91.56 168 ASN A CA 1
ATOM 1261 C C . ASN A 1 168 ? 3.663 -17.879 -0.395 1.00 91.56 168 ASN A C 1
ATOM 1263 O O . ASN A 1 168 ? 3.955 -16.956 0.363 1.00 91.56 168 ASN A O 1
ATOM 1267 N N . GLU A 1 169 ? 2.942 -17.691 -1.501 1.00 90.44 169 GLU A N 1
ATOM 1268 C CA . GLU A 1 169 ? 2.404 -16.392 -1.909 1.00 90.44 169 GLU A CA 1
ATOM 1269 C C . GLU A 1 169 ? 1.215 -15.959 -1.048 1.00 90.44 169 GLU A C 1
ATOM 1271 O O . GLU A 1 169 ? 1.170 -14.804 -0.620 1.00 90.44 169 GLU A O 1
ATOM 1276 N N . VAL A 1 170 ? 0.298 -16.873 -0.707 1.00 94.06 170 VAL A N 1
ATOM 1277 C CA . VAL A 1 170 ? -0.810 -16.609 0.244 1.00 94.06 170 VAL A CA 1
ATOM 1278 C C . VAL A 1 170 ? -0.270 -16.081 1.577 1.00 94.06 170 VAL A C 1
ATOM 1280 O O . VAL A 1 170 ? -0.819 -15.157 2.178 1.00 94.06 170 VAL A O 1
ATOM 1283 N N . LEU A 1 171 ? 0.842 -16.660 2.035 1.00 94.81 171 LEU A N 1
ATOM 1284 C CA . LEU A 1 171 ? 1.500 -16.323 3.294 1.00 94.81 171 LEU A CA 1
ATOM 1285 C C . LEU A 1 171 ? 2.487 -15.145 3.191 1.00 94.81 171 LEU A C 1
ATOM 1287 O O . LEU A 1 171 ? 3.047 -14.739 4.217 1.00 94.81 171 LEU A O 1
ATOM 1291 N N . SER A 1 172 ? 2.705 -14.581 1.999 1.00 92.94 172 SER A N 1
ATOM 1292 C CA . SER A 1 172 ? 3.548 -13.390 1.821 1.00 92.94 172 SER A CA 1
ATOM 1293 C C . SER A 1 172 ? 2.985 -12.194 2.597 1.00 92.94 172 SER A C 1
ATOM 1295 O O . SER A 1 172 ? 1.774 -12.091 2.799 1.00 92.94 172 SER A O 1
ATOM 1297 N N . PHE A 1 173 ? 3.864 -11.306 3.075 1.00 94.50 173 PHE A N 1
ATOM 1298 C CA . PHE A 1 173 ? 3.501 -10.148 3.909 1.00 94.50 173 PHE A CA 1
ATOM 1299 C C . PHE A 1 173 ? 2.706 -10.522 5.181 1.00 94.50 173 PHE A C 1
ATOM 1301 O O . PHE A 1 173 ? 1.770 -9.834 5.599 1.00 94.50 173 PHE A O 1
ATOM 1308 N N . SER A 1 174 ? 3.045 -11.662 5.793 1.00 96.19 174 SER A N 1
ATOM 1309 C CA . SER A 1 174 ? 2.562 -12.029 7.129 1.00 96.19 174 SER A CA 1
ATOM 1310 C C . SER A 1 174 ? 3.169 -11.106 8.182 1.00 96.19 174 SER A C 1
ATOM 1312 O O . SER A 1 174 ? 4.384 -10.913 8.199 1.00 96.19 174 SER A O 1
ATOM 1314 N N . TRP A 1 175 ? 2.363 -10.605 9.119 1.00 96.62 175 TRP A N 1
ATOM 1315 C CA . TRP A 1 175 ? 2.857 -9.694 10.149 1.00 96.62 175 TRP A CA 1
ATOM 1316 C C . TRP A 1 175 ? 3.883 -10.388 11.055 1.00 96.62 175 TRP A C 1
ATOM 1318 O O . TRP A 1 175 ? 3.556 -11.297 11.820 1.00 96.62 175 TRP A O 1
ATOM 1328 N N . HIS A 1 176 ? 5.147 -9.979 10.945 1.00 96.25 176 HIS A N 1
ATOM 1329 C CA . HIS A 1 176 ? 6.248 -10.614 11.663 1.00 96.25 176 HIS A CA 1
ATOM 1330 C C . HIS A 1 176 ? 6.157 -10.347 13.180 1.00 96.25 176 HIS A C 1
ATOM 1332 O O . HIS A 1 176 ? 6.082 -9.181 13.566 1.00 96.25 176 HIS A O 1
ATOM 1338 N N . PRO A 1 177 ? 6.264 -11.359 14.071 1.00 96.31 177 PRO A N 1
ATOM 1339 C CA . PRO A 1 177 ? 6.194 -11.164 15.525 1.00 96.31 177 PRO A CA 1
ATOM 1340 C C . PRO A 1 177 ? 7.226 -10.169 16.074 1.00 96.31 177 PRO A C 1
ATOM 1342 O O . PRO A 1 177 ? 6.977 -9.443 17.033 1.00 96.31 177 PRO A O 1
ATOM 1345 N N . LEU A 1 178 ? 8.400 -10.097 15.446 1.00 96.38 178 LEU A N 1
ATOM 1346 C CA . LEU A 1 178 ? 9.415 -9.089 15.777 1.00 96.38 178 LEU A CA 1
ATOM 1347 C C . LEU A 1 178 ? 8.882 -7.651 15.613 1.00 96.38 178 LEU A C 1
ATOM 1349 O O . LEU A 1 178 ? 9.211 -6.787 16.417 1.00 96.38 178 LEU A O 1
ATOM 1353 N N . HIS A 1 179 ? 7.973 -7.403 14.667 1.00 96.12 179 HIS A N 1
ATOM 1354 C CA . HIS A 1 179 ? 7.392 -6.084 14.397 1.00 96.12 179 HIS A CA 1
ATOM 1355 C C . HIS A 1 179 ? 6.188 -5.720 15.277 1.00 96.12 179 HIS A C 1
ATOM 1357 O O . HIS A 1 179 ? 5.611 -4.657 15.069 1.00 96.12 179 HIS A O 1
ATOM 1363 N N . LEU A 1 180 ? 5.812 -6.524 16.283 1.00 96.31 180 LEU A N 1
ATOM 1364 C CA . LEU A 1 180 ? 4.656 -6.232 17.153 1.00 96.31 180 LEU A CA 1
ATOM 1365 C C . LEU A 1 180 ? 4.721 -4.827 17.777 1.00 96.31 180 LEU A C 1
ATOM 1367 O O . LEU A 1 180 ? 3.743 -4.083 17.738 1.00 96.31 180 LEU A O 1
ATOM 1371 N N . ALA A 1 181 ? 5.879 -4.450 18.329 1.00 95.62 181 ALA A N 1
ATOM 1372 C CA . ALA A 1 181 ? 6.058 -3.146 18.966 1.00 95.62 181 ALA A CA 1
ATOM 1373 C C . ALA A 1 181 ? 5.997 -2.002 17.945 1.00 95.62 181 ALA A C 1
ATOM 1375 O O . ALA A 1 181 ? 5.290 -1.024 18.164 1.00 95.62 181 ALA A O 1
ATOM 1376 N N . ARG A 1 182 ? 6.681 -2.156 16.803 1.00 93.50 182 ARG A N 1
ATOM 1377 C CA . ARG A 1 182 ? 6.713 -1.158 15.720 1.00 93.50 182 ARG A CA 1
ATOM 1378 C C . ARG A 1 182 ? 5.351 -0.981 15.047 1.00 93.50 182 ARG A C 1
ATOM 1380 O O . ARG A 1 182 ? 5.015 0.121 14.637 1.00 93.50 182 ARG A O 1
ATOM 1387 N N . GLY A 1 183 ? 4.576 -2.058 14.936 1.00 95.25 183 GLY A N 1
ATOM 1388 C CA . GLY A 1 183 ? 3.256 -2.040 14.318 1.00 95.25 183 GLY A CA 1
ATOM 1389 C C . GLY A 1 183 ? 2.175 -1.447 15.219 1.00 95.25 183 GLY A C 1
ATOM 1390 O O . GLY A 1 183 ? 1.257 -0.818 14.709 1.00 95.25 183 GLY A O 1
ATOM 1391 N N . LEU A 1 184 ? 2.268 -1.615 16.545 1.00 97.25 184 LEU A N 1
ATOM 1392 C CA . LEU A 1 184 ? 1.225 -1.184 17.489 1.00 97.25 184 LEU A CA 1
ATOM 1393 C C . LEU A 1 184 ? 1.522 0.129 18.227 1.00 97.25 184 LEU A C 1
ATOM 1395 O O . LEU A 1 184 ? 0.582 0.741 18.738 1.00 97.25 184 LEU A O 1
ATOM 1399 N N . LEU A 1 185 ? 2.781 0.568 18.294 1.00 96.88 185 LEU A N 1
ATOM 1400 C CA . LEU A 1 185 ? 3.189 1.781 19.009 1.00 96.88 185 LEU A CA 1
ATOM 1401 C C . LEU A 1 185 ? 3.619 2.900 18.044 1.00 96.88 185 LEU A C 1
ATOM 1403 O O . LEU A 1 185 ? 4.132 2.609 16.965 1.00 96.88 185 LEU A O 1
ATOM 1407 N N . PRO A 1 186 ? 3.446 4.186 18.412 1.00 95.31 186 PRO A N 1
ATOM 1408 C CA . PRO A 1 186 ? 3.874 5.303 17.571 1.00 95.31 186 PRO A CA 1
ATOM 1409 C C . PRO A 1 186 ? 5.391 5.295 17.324 1.00 95.31 186 PRO A C 1
ATOM 1411 O O . PRO A 1 186 ? 6.161 5.202 18.280 1.00 95.31 186 PRO A O 1
ATOM 1414 N N . GLY A 1 187 ? 5.817 5.442 16.064 1.00 92.00 187 GLY A N 1
ATOM 1415 C CA . GLY A 1 187 ? 7.235 5.409 15.666 1.00 92.00 187 GLY A CA 1
ATOM 1416 C C . GLY A 1 187 ? 7.978 6.752 15.732 1.00 92.00 187 GLY A C 1
ATOM 1417 O O . GLY A 1 187 ? 9.206 6.755 15.780 1.00 92.00 187 GLY A O 1
ATOM 1418 N N . TYR A 1 188 ? 7.263 7.886 15.754 1.00 90.88 188 TYR A N 1
ATOM 1419 C CA . TYR A 1 188 ? 7.817 9.257 15.780 1.00 90.88 188 TYR A CA 1
ATOM 1420 C C . TYR A 1 188 ? 8.922 9.518 14.735 1.00 90.88 188 TYR A C 1
ATOM 1422 O O . TYR A 1 188 ? 10.008 9.995 15.063 1.00 90.88 188 TYR A O 1
ATOM 1430 N N . GLY A 1 189 ? 8.636 9.190 13.471 1.00 82.12 189 GLY A N 1
ATOM 1431 C CA . GLY A 1 189 ? 9.549 9.384 12.335 1.00 82.12 189 GLY A CA 1
ATOM 1432 C C . GLY A 1 189 ? 10.213 8.101 11.831 1.00 82.12 189 GLY A C 1
ATOM 1433 O O . GLY A 1 189 ? 10.810 8.111 10.764 1.00 82.12 189 GLY A O 1
ATOM 1434 N N . GLN A 1 190 ? 10.080 6.984 12.551 1.00 84.19 190 GLN A N 1
ATOM 1435 C CA . GLN A 1 190 ? 10.464 5.673 12.028 1.00 84.19 190 GLN A CA 1
ATOM 1436 C C . GLN A 1 190 ? 9.330 5.082 11.185 1.00 84.19 190 GLN A C 1
ATOM 1438 O O . GLN A 1 190 ? 8.277 4.739 11.727 1.00 84.19 190 GLN A O 1
ATOM 1443 N N . THR A 1 191 ? 9.561 4.939 9.882 1.00 82.25 191 THR A N 1
ATOM 1444 C CA . THR A 1 191 ? 8.618 4.321 8.943 1.00 82.25 191 THR A CA 1
ATOM 1445 C C . THR A 1 191 ? 8.578 2.797 9.101 1.00 82.25 191 THR A C 1
ATOM 1447 O O . THR A 1 191 ? 9.477 2.159 9.662 1.00 82.25 191 THR A O 1
ATOM 1450 N N . LEU A 1 192 ? 7.484 2.200 8.642 1.00 89.44 192 LEU A N 1
ATOM 1451 C CA . LEU A 1 192 ? 7.269 0.758 8.579 1.00 89.44 192 LEU A CA 1
ATOM 1452 C C . LEU A 1 192 ? 6.408 0.479 7.345 1.00 89.44 192 LEU A C 1
ATOM 1454 O O . LEU A 1 192 ? 5.616 1.335 6.953 1.00 89.44 192 LEU A O 1
ATOM 1458 N N . PHE A 1 193 ? 6.541 -0.716 6.770 1.00 89.38 193 PHE A N 1
ATOM 1459 C CA . PHE A 1 193 ? 5.667 -1.185 5.699 1.00 89.38 193 PHE A CA 1
ATOM 1460 C C . PHE A 1 193 ? 4.191 -0.940 6.036 1.00 89.38 193 PHE A C 1
ATOM 1462 O O . PHE A 1 193 ? 3.730 -1.332 7.113 1.00 89.38 193 PHE A O 1
ATOM 1469 N N . SER A 1 194 ? 3.460 -0.292 5.127 1.00 90.25 194 SER A N 1
ATOM 1470 C CA . SER A 1 194 ? 2.129 0.275 5.385 1.00 90.25 194 SER A CA 1
ATOM 1471 C C . SER A 1 194 ? 1.114 -0.751 5.896 1.00 90.25 194 SER A C 1
ATOM 1473 O O . SER A 1 194 ? 0.318 -0.441 6.780 1.00 90.25 194 SER A O 1
ATOM 1475 N N . GLU A 1 195 ? 1.180 -2.003 5.436 1.00 92.75 195 GLU A N 1
ATOM 1476 C CA . GLU A 1 195 ? 0.294 -3.084 5.904 1.00 92.75 195 GLU A CA 1
ATOM 1477 C C . GLU A 1 195 ? 0.574 -3.544 7.345 1.00 92.75 195 GLU A C 1
ATOM 1479 O O . GLU A 1 195 ? -0.285 -4.175 7.960 1.00 92.75 195 GLU A O 1
ATOM 1484 N N . TYR A 1 196 ? 1.756 -3.255 7.904 1.00 94.75 196 TYR A N 1
ATOM 1485 C CA . TYR A 1 196 ? 2.120 -3.609 9.287 1.00 94.75 196 TYR A CA 1
ATOM 1486 C C . TYR A 1 196 ? 1.833 -2.476 10.277 1.00 94.75 196 TYR A C 1
ATOM 1488 O O . TYR A 1 196 ? 1.928 -2.678 11.492 1.00 94.75 196 TYR A O 1
ATOM 1496 N N . VAL A 1 197 ? 1.491 -1.284 9.783 1.00 94.25 197 VAL A N 1
ATOM 1497 C CA . VAL A 1 197 ? 1.189 -0.122 10.614 1.00 94.25 197 VAL A CA 1
ATOM 1498 C C . VAL A 1 197 ? -0.231 -0.249 11.152 1.00 94.25 197 VAL A C 1
ATOM 1500 O O . VAL A 1 197 ? -1.201 -0.145 10.417 1.00 94.25 197 VAL A O 1
ATOM 1503 N N . ALA A 1 198 ? -0.378 -0.431 12.460 1.00 95.69 198 ALA A N 1
ATOM 1504 C CA . ALA A 1 198 ? -1.667 -0.456 13.151 1.00 95.69 198 ALA A CA 1
ATOM 1505 C C . ALA A 1 198 ? -1.610 0.294 14.488 1.00 95.69 198 ALA A C 1
ATOM 1507 O O . ALA A 1 198 ? -2.310 -0.056 15.443 1.00 95.69 198 ALA A O 1
ATOM 1508 N N . PHE A 1 199 ? -0.745 1.310 14.568 1.00 95.94 199 PHE A N 1
ATOM 1509 C CA . PHE A 1 199 ? -0.413 1.913 15.846 1.00 95.94 199 PHE A CA 1
ATOM 1510 C C . PHE A 1 199 ? -1.583 2.691 16.447 1.00 95.94 199 PHE A C 1
ATOM 1512 O O . PHE A 1 199 ? -2.386 3.316 15.746 1.00 95.94 199 PHE A O 1
ATOM 1519 N N . LEU A 1 200 ? -1.618 2.694 17.777 1.00 97.81 200 LEU A N 1
ATOM 1520 C CA . LEU A 1 200 ? -2.431 3.589 18.590 1.00 97.81 200 LEU A CA 1
ATOM 1521 C C . LEU A 1 200 ? -1.560 4.168 19.719 1.00 97.81 200 LEU A C 1
ATOM 1523 O O . LEU A 1 200 ? -0.591 3.528 20.128 1.00 97.81 200 LEU A O 1
ATOM 1527 N N . PRO A 1 201 ? -1.897 5.355 20.255 1.00 98.19 201 PRO A N 1
ATOM 1528 C CA . PRO A 1 201 ? -1.238 5.901 21.443 1.00 98.19 201 PRO A CA 1
ATOM 1529 C C . PRO A 1 201 ? -1.241 4.907 22.614 1.00 98.19 201 PRO A C 1
ATOM 1531 O O . PRO A 1 201 ? -2.203 4.144 22.778 1.00 98.19 201 PRO A O 1
ATOM 1534 N N . LEU A 1 202 ? -0.222 4.943 23.478 1.00 98.56 202 LEU A N 1
ATOM 1535 C CA . LEU A 1 202 ? -0.135 4.082 24.668 1.00 98.56 202 LEU A CA 1
ATOM 1536 C C . LEU A 1 202 ? -1.376 4.256 25.557 1.00 98.56 202 LEU A C 1
ATOM 1538 O O . LEU A 1 202 ? -1.932 3.284 26.073 1.00 98.56 202 LEU A O 1
ATOM 1542 N N . THR A 1 203 ? -1.861 5.491 25.679 1.00 98.56 203 THR A N 1
ATOM 1543 C CA . THR A 1 203 ? -3.101 5.833 26.384 1.00 98.56 203 THR A CA 1
ATOM 1544 C C . THR A 1 203 ? -4.323 5.166 25.751 1.00 98.56 203 THR A C 1
ATOM 1546 O O . THR A 1 203 ? -5.134 4.586 26.471 1.00 98.56 203 THR A O 1
ATOM 1549 N N . ALA A 1 204 ? -4.445 5.155 24.420 1.00 98.69 204 ALA A N 1
ATOM 1550 C CA . ALA A 1 204 ? -5.537 4.475 23.719 1.00 98.69 204 ALA A CA 1
ATOM 1551 C C . ALA A 1 204 ? -5.485 2.952 23.901 1.00 98.69 204 ALA A C 1
ATOM 1553 O O . ALA A 1 204 ? -6.524 2.334 24.136 1.00 98.69 204 ALA A O 1
ATOM 1554 N N . LEU A 1 205 ? -4.296 2.344 23.852 1.00 98.69 205 LEU A N 1
ATOM 1555 C CA . LEU A 1 205 ? -4.119 0.912 24.109 1.00 98.69 205 LEU A CA 1
ATOM 1556 C C . LEU A 1 205 ? -4.478 0.553 25.557 1.00 98.69 205 LEU A C 1
ATOM 1558 O O . LEU A 1 205 ? -5.186 -0.428 25.794 1.00 98.69 205 LEU A O 1
ATOM 1562 N N . ALA A 1 206 ? -4.082 1.379 26.530 1.00 98.62 206 ALA A N 1
ATOM 1563 C CA . ALA A 1 206 ? -4.478 1.192 27.922 1.00 98.62 206 ALA A CA 1
ATOM 1564 C C . ALA A 1 206 ? -6.000 1.301 28.104 1.00 98.62 206 ALA A C 1
ATOM 1566 O O . ALA A 1 206 ? -6.612 0.461 28.770 1.00 98.62 206 ALA A O 1
ATOM 1567 N N . LEU A 1 207 ? -6.634 2.280 27.453 1.00 98.81 207 LEU A N 1
ATOM 1568 C CA . LEU A 1 207 ? -8.090 2.401 27.415 1.00 98.81 207 LEU A CA 1
ATOM 1569 C C . LEU A 1 207 ? -8.741 1.184 26.746 1.00 98.81 207 LEU A C 1
ATOM 1571 O O . LEU A 1 207 ? -9.755 0.700 27.245 1.00 98.81 207 LEU A O 1
ATOM 1575 N N . ALA A 1 208 ? -8.162 0.643 25.671 1.00 98.75 208 ALA A N 1
ATOM 1576 C CA . ALA A 1 208 ? -8.669 -0.558 25.012 1.00 98.75 208 ALA A CA 1
ATOM 1577 C C . ALA A 1 208 ? -8.643 -1.768 25.952 1.00 98.75 208 ALA A C 1
ATOM 1579 O O . ALA A 1 208 ? -9.625 -2.506 26.005 1.00 98.75 208 ALA A O 1
ATOM 1580 N N . VAL A 1 209 ? -7.592 -1.932 26.765 1.00 98.62 209 VAL A N 1
ATOM 1581 C CA . VAL A 1 209 ? -7.526 -2.976 27.804 1.00 98.62 209 VAL A CA 1
ATOM 1582 C C . VAL A 1 209 ? -8.585 -2.751 28.886 1.00 98.62 209 VAL A C 1
ATOM 1584 O O . VAL A 1 209 ? -9.282 -3.696 29.263 1.00 98.62 209 VAL A O 1
ATOM 1587 N N . VAL A 1 210 ? -8.773 -1.512 29.358 1.00 98.25 210 VAL A N 1
ATOM 1588 C CA . VAL A 1 210 ? -9.844 -1.173 30.315 1.00 98.25 210 VAL A CA 1
ATOM 1589 C C . VAL A 1 210 ? -11.220 -1.489 29.731 1.00 98.25 210 VAL A C 1
ATOM 1591 O O . VAL A 1 210 ? -12.064 -2.060 30.425 1.00 98.25 210 VAL A O 1
ATOM 1594 N N . GLY A 1 211 ? -11.459 -1.171 28.461 1.00 98.12 211 GLY A N 1
ATOM 1595 C CA . GLY A 1 211 ? -12.712 -1.480 27.785 1.00 98.12 211 GLY A CA 1
ATOM 1596 C C . GLY A 1 211 ? -12.915 -2.980 27.610 1.00 98.12 211 GLY A C 1
ATOM 1597 O O . GLY A 1 211 ? -13.937 -3.515 28.040 1.00 98.12 211 GLY A O 1
ATOM 1598 N N . ALA A 1 212 ? -11.901 -3.673 27.089 1.00 98.25 212 ALA A N 1
ATOM 1599 C CA . ALA A 1 212 ? -11.882 -5.119 26.913 1.00 98.25 212 ALA A CA 1
ATOM 1600 C C . ALA A 1 212 ? -12.179 -5.841 28.223 1.00 98.25 212 ALA A C 1
ATOM 1602 O O . ALA A 1 212 ? -12.981 -6.765 28.223 1.00 98.25 212 ALA A O 1
ATOM 1603 N N . TRP A 1 213 ? -11.619 -5.393 29.353 1.00 97.44 213 TRP A N 1
ATOM 1604 C CA . TRP A 1 213 ? -11.795 -6.018 30.671 1.00 97.44 213 TRP A CA 1
ATOM 1605 C C . TRP A 1 213 ? -13.257 -6.170 31.105 1.00 97.44 213 TRP A C 1
ATOM 1607 O O . TRP A 1 213 ? -13.573 -7.051 31.913 1.00 97.44 213 TRP A O 1
ATOM 1617 N N . ALA A 1 214 ? -14.152 -5.345 30.556 1.00 95.19 214 ALA A N 1
ATOM 1618 C CA . ALA A 1 214 ? -15.583 -5.449 30.788 1.00 95.19 214 ALA A CA 1
ATOM 1619 C C . ALA A 1 214 ? -16.221 -6.693 30.150 1.00 95.19 214 ALA A C 1
ATOM 1621 O O . ALA A 1 214 ? -17.352 -6.998 30.505 1.00 95.19 214 ALA A O 1
ATOM 1622 N N . TRP A 1 215 ? -15.515 -7.476 29.320 1.00 93.81 215 TRP A N 1
ATOM 1623 C CA . TRP A 1 215 ? -15.993 -8.747 28.742 1.00 93.81 215 TRP A CA 1
ATOM 1624 C C . TRP A 1 215 ? -16.556 -9.735 29.780 1.00 93.81 215 TRP A C 1
ATOM 1626 O O . TRP A 1 215 ? -17.426 -10.559 29.475 1.00 93.81 215 TRP A O 1
ATOM 1636 N N . ARG A 1 216 ? -16.069 -9.633 31.025 1.00 89.62 216 ARG A N 1
ATOM 1637 C CA . ARG A 1 216 ? -16.516 -10.432 32.174 1.00 89.62 216 ARG A CA 1
ATOM 1638 C C . ARG A 1 216 ? -17.934 -10.086 32.633 1.00 89.62 216 ARG A C 1
ATOM 1640 O O . ARG A 1 216 ? -18.570 -10.912 33.276 1.00 89.62 216 ARG A O 1
ATOM 1647 N N . ARG A 1 217 ? -18.417 -8.881 32.323 1.00 86.94 217 ARG A N 1
ATOM 1648 C CA . ARG A 1 217 ? -19.697 -8.334 32.801 1.00 86.94 217 ARG A CA 1
ATOM 1649 C C . ARG A 1 217 ? -20.639 -7.950 31.674 1.00 86.94 217 ARG A C 1
ATOM 1651 O O . ARG A 1 217 ? -21.825 -8.237 31.756 1.00 86.94 217 ARG A O 1
ATOM 1658 N N . ASP A 1 218 ? -20.108 -7.339 30.623 1.00 89.88 218 ASP A N 1
ATOM 1659 C CA . ASP A 1 218 ? -20.868 -6.897 29.468 1.00 89.88 218 ASP A CA 1
ATOM 1660 C C . ASP A 1 218 ? -20.678 -7.865 28.293 1.00 89.88 218 ASP A C 1
ATOM 1662 O O . ASP A 1 218 ? -19.594 -8.019 27.720 1.00 89.88 218 ASP A O 1
ATOM 1666 N N . ARG A 1 219 ? -21.777 -8.523 27.916 1.00 88.31 219 ARG A N 1
ATOM 1667 C CA . ARG A 1 219 ? -21.830 -9.455 26.783 1.00 88.31 219 ARG A CA 1
ATOM 1668 C C . ARG A 1 219 ? -21.652 -8.741 25.440 1.00 88.31 219 ARG A C 1
ATOM 1670 O O . ARG A 1 219 ? -21.291 -9.390 24.462 1.00 88.31 219 ARG A O 1
ATOM 1677 N N . ALA A 1 220 ? -21.878 -7.427 25.370 1.00 91.12 220 ALA A N 1
ATOM 1678 C CA . ALA A 1 220 ? -21.622 -6.622 24.176 1.00 91.12 220 ALA A CA 1
ATOM 1679 C C . ALA A 1 220 ? -20.133 -6.481 23.854 1.00 91.12 220 ALA A C 1
ATOM 1681 O O . ALA A 1 220 ? -19.778 -6.366 22.684 1.00 91.12 220 ALA A O 1
ATOM 1682 N N . VAL A 1 221 ? -19.261 -6.574 24.860 1.00 95.75 221 VAL A N 1
ATOM 1683 C CA . VAL A 1 221 ? -17.806 -6.422 24.702 1.00 95.75 221 VAL A CA 1
ATOM 1684 C C . VAL A 1 221 ? -17.144 -7.700 24.174 1.00 95.75 221 VAL A C 1
ATOM 1686 O O . VAL A 1 221 ? -16.188 -7.633 23.404 1.00 95.75 221 VAL A O 1
ATOM 1689 N N . ARG A 1 222 ? -17.676 -8.875 24.531 1.00 95.38 222 ARG A N 1
ATOM 1690 C CA . ARG A 1 222 ? -17.132 -10.194 24.152 1.00 95.38 222 ARG A CA 1
ATOM 1691 C C . ARG A 1 222 ? -16.862 -10.379 22.650 1.00 95.38 222 ARG A C 1
ATOM 1693 O O . ARG A 1 222 ? -15.740 -10.770 22.332 1.00 95.38 222 ARG A O 1
ATOM 1700 N N . PRO A 1 223 ? -17.805 -10.101 21.723 1.00 95.69 223 PRO A N 1
ATOM 1701 C CA . PRO A 1 223 ? -17.537 -10.281 20.297 1.00 95.69 223 PRO A CA 1
ATOM 1702 C C . PRO A 1 223 ? -16.416 -9.367 19.789 1.00 95.69 223 PRO A C 1
ATOM 1704 O O . PRO A 1 223 ? -15.660 -9.777 18.920 1.00 95.69 223 PRO A O 1
ATOM 1707 N N . TRP A 1 224 ? -16.246 -8.168 20.355 1.00 97.75 224 TRP A N 1
ATOM 1708 C CA . TRP A 1 224 ? -15.156 -7.263 19.977 1.00 97.75 224 TRP A CA 1
ATOM 1709 C C . TRP A 1 224 ? -13.795 -7.740 20.476 1.00 97.75 224 TRP A C 1
ATOM 1711 O O . TRP A 1 224 ? -12.827 -7.693 19.726 1.00 97.75 224 TRP A O 1
ATOM 1721 N N . VAL A 1 225 ? -13.722 -8.255 21.707 1.00 98.19 225 VAL A N 1
ATOM 1722 C CA . VAL A 1 225 ? -12.493 -8.879 22.224 1.00 98.19 225 VAL A CA 1
ATOM 1723 C C . VAL A 1 225 ? -12.111 -10.090 21.374 1.00 98.19 225 VAL A C 1
ATOM 1725 O O . VAL A 1 225 ? -10.958 -10.210 20.970 1.00 98.19 225 VAL A O 1
ATOM 1728 N N . ALA A 1 226 ? -13.080 -10.950 21.049 1.00 97.31 226 ALA A N 1
ATOM 1729 C CA . ALA A 1 226 ? -12.847 -12.110 20.196 1.00 97.31 226 ALA A CA 1
ATOM 1730 C C . ALA A 1 226 ? -12.385 -11.704 18.788 1.00 97.31 226 ALA A C 1
ATOM 1732 O O . ALA A 1 226 ? -11.418 -12.270 18.289 1.00 97.31 226 ALA A O 1
ATOM 1733 N N . LEU A 1 227 ? -13.011 -10.690 18.179 1.00 98.00 227 LEU A N 1
ATOM 1734 C CA . LEU A 1 227 ? -12.580 -10.163 16.884 1.00 98.00 227 LEU A CA 1
ATOM 1735 C C . LEU A 1 227 ? -11.143 -9.647 16.907 1.00 98.00 227 LEU A C 1
ATOM 1737 O O . LEU A 1 227 ? -10.394 -9.985 16.003 1.00 98.00 227 LEU A O 1
ATOM 1741 N N . VAL A 1 228 ? -10.749 -8.860 17.915 1.00 98.56 228 VAL A N 1
ATOM 1742 C CA . VAL A 1 228 ? -9.372 -8.341 18.017 1.00 98.56 228 VAL A CA 1
ATOM 1743 C C . VAL A 1 228 ? -8.368 -9.488 18.131 1.00 98.56 228 VAL A C 1
ATOM 1745 O O . VAL A 1 228 ? -7.367 -9.494 17.421 1.00 98.56 228 VAL A O 1
ATOM 1748 N N . VAL A 1 229 ? -8.650 -10.482 18.979 1.00 98.19 229 VAL A N 1
ATOM 1749 C CA . VAL A 1 229 ? -7.771 -11.648 19.153 1.00 98.19 229 VAL A CA 1
ATOM 1750 C C . VAL A 1 229 ? -7.662 -12.451 17.858 1.00 98.19 229 VAL A C 1
ATOM 1752 O O . VAL A 1 229 ? -6.552 -12.724 17.409 1.00 98.19 229 VAL A O 1
ATOM 1755 N N . VAL A 1 230 ? -8.790 -12.799 17.232 1.00 98.31 230 VAL A N 1
ATOM 1756 C CA . VAL A 1 230 ? -8.791 -13.570 15.979 1.00 98.31 230 VAL A CA 1
ATOM 1757 C C . VAL A 1 230 ? -8.103 -12.787 14.863 1.00 98.31 230 VAL A C 1
ATOM 1759 O O . VAL A 1 230 ? -7.282 -13.357 14.156 1.00 98.31 230 VAL A O 1
ATOM 1762 N N . ALA A 1 231 ? -8.364 -11.486 14.739 1.00 98.31 231 ALA A N 1
ATOM 1763 C CA . ALA A 1 231 ? -7.725 -10.635 13.742 1.00 98.31 231 ALA A CA 1
ATOM 1764 C C . ALA A 1 231 ? -6.199 -10.591 13.907 1.00 98.31 231 ALA A C 1
ATOM 1766 O O . ALA A 1 231 ? -5.488 -10.718 12.916 1.00 98.31 231 ALA A O 1
ATOM 1767 N N . PHE A 1 232 ? -5.682 -10.486 15.136 1.00 98.25 232 PHE A N 1
ATOM 1768 C CA . PHE A 1 232 ? -4.238 -10.559 15.371 1.00 98.25 232 PHE A CA 1
ATOM 1769 C C . PHE A 1 232 ? -3.650 -11.927 15.031 1.00 98.25 232 PHE A C 1
ATOM 1771 O O . PHE A 1 232 ? -2.613 -11.990 14.378 1.00 98.25 232 PHE A O 1
ATOM 1778 N N . VAL A 1 233 ? -4.315 -13.020 15.417 1.00 98.06 233 VAL A N 1
ATOM 1779 C CA . VAL A 1 233 ? -3.861 -14.378 15.069 1.00 98.06 233 VAL A CA 1
ATOM 1780 C C . VAL A 1 233 ? -3.832 -14.567 13.552 1.00 98.06 233 VAL A C 1
ATOM 1782 O O . VAL A 1 233 ? -2.865 -15.108 13.026 1.00 98.06 233 VAL A O 1
ATOM 1785 N N . LEU A 1 234 ? -4.852 -14.088 12.836 1.00 98.00 234 LEU A N 1
ATOM 1786 C CA . LEU A 1 234 ? -4.882 -14.155 11.378 1.00 98.00 234 LEU A CA 1
ATOM 1787 C C . LEU A 1 234 ? -3.816 -13.250 10.737 1.00 98.00 234 LEU A C 1
ATOM 1789 O O . LEU A 1 234 ? -3.188 -13.662 9.766 1.00 98.00 234 LEU A O 1
ATOM 1793 N N . ALA A 1 235 ? -3.551 -12.066 11.299 1.00 98.06 235 ALA A N 1
ATOM 1794 C CA . ALA A 1 235 ? -2.530 -11.142 10.797 1.00 98.06 235 ALA A CA 1
ATOM 1795 C C . ALA A 1 235 ? -1.113 -11.730 10.822 1.00 98.06 235 ALA A C 1
ATOM 1797 O O . ALA A 1 235 ? -0.314 -11.461 9.925 1.00 98.06 235 ALA A O 1
ATOM 1798 N N . LEU A 1 236 ? -0.820 -12.567 11.821 1.00 97.75 236 LEU A N 1
ATOM 1799 C CA . LEU A 1 236 ? 0.457 -13.268 11.953 1.00 97.75 236 LEU A CA 1
ATOM 1800 C C . LEU A 1 236 ? 0.703 -14.302 10.837 1.00 97.75 236 LEU A C 1
ATOM 1802 O O . LEU A 1 236 ? 1.836 -14.747 10.678 1.00 97.75 236 LEU A O 1
ATOM 1806 N N . GLY A 1 237 ? -0.312 -14.706 10.062 1.00 96.50 237 GLY A N 1
ATOM 1807 C CA . GLY A 1 237 ? -0.142 -15.533 8.862 1.00 96.50 237 GLY A CA 1
ATOM 1808 C C . GLY A 1 237 ? 0.757 -16.758 9.079 1.00 96.50 237 GLY A C 1
ATOM 1809 O O . GLY A 1 237 ? 0.432 -17.632 9.890 1.00 96.50 237 GLY A O 1
ATOM 1810 N N . ARG A 1 238 ? 1.918 -16.787 8.404 1.00 95.25 238 ARG A N 1
ATOM 1811 C CA . ARG A 1 238 ? 2.924 -17.874 8.439 1.00 95.25 238 ARG A CA 1
ATOM 1812 C C . ARG A 1 238 ? 3.474 -18.215 9.824 1.00 95.25 238 ARG A C 1
ATOM 1814 O O . ARG A 1 238 ? 4.140 -19.233 9.973 1.00 95.25 238 ARG A O 1
ATOM 1821 N N . PHE A 1 239 ? 3.244 -17.371 10.826 1.00 95.38 239 PHE A N 1
ATOM 1822 C CA . PHE A 1 239 ? 3.675 -17.603 12.206 1.00 95.38 239 PHE A CA 1
ATOM 1823 C C . PHE A 1 239 ? 2.611 -18.317 13.048 1.00 95.38 239 PHE A C 1
ATOM 1825 O O . PHE A 1 239 ? 2.801 -18.513 14.247 1.00 95.38 239 PHE A O 1
ATOM 1832 N N . THR A 1 240 ? 1.491 -18.718 12.439 1.00 95.38 240 THR A N 1
ATOM 1833 C CA . THR A 1 240 ? 0.425 -19.469 13.108 1.00 95.38 240 THR A CA 1
ATOM 1834 C C . THR A 1 240 ? 0.027 -20.697 12.290 1.00 95.38 240 THR A C 1
ATOM 1836 O O . THR A 1 240 ? -0.186 -20.582 11.083 1.00 95.38 240 THR A O 1
ATOM 1839 N N . PRO A 1 241 ? -0.155 -21.879 12.912 1.00 94.50 241 PRO A N 1
ATOM 1840 C CA . PRO A 1 241 ? -0.638 -23.062 12.196 1.00 94.50 241 PRO A CA 1
ATOM 1841 C C . PRO A 1 241 ? -2.053 -22.860 11.634 1.00 94.50 241 PRO A C 1
ATOM 1843 O O . PRO A 1 241 ? -2.406 -23.457 10.621 1.00 94.50 241 PRO A O 1
ATOM 1846 N N . LEU A 1 242 ? -2.853 -21.980 12.251 1.00 95.19 242 LEU A N 1
ATOM 1847 C CA . LEU A 1 242 ? -4.207 -21.667 11.801 1.00 95.19 242 LEU A CA 1
ATOM 1848 C C . LEU A 1 242 ? -4.223 -21.138 10.362 1.00 95.19 242 LEU A C 1
ATOM 1850 O O . LEU A 1 242 ? -5.003 -21.633 9.552 1.00 95.19 242 LEU A O 1
ATOM 1854 N N . TYR A 1 243 ? -3.361 -20.174 10.021 1.00 94.31 243 TYR A N 1
ATOM 1855 C CA . TYR A 1 243 ? -3.370 -19.606 8.671 1.00 94.31 243 TYR A CA 1
ATOM 1856 C C . TYR A 1 243 ? -2.832 -20.577 7.620 1.00 94.31 243 TYR A C 1
ATOM 1858 O O . TYR A 1 243 ? -3.286 -20.540 6.485 1.00 94.31 243 TYR A O 1
ATOM 1866 N N . TYR A 1 244 ? -1.932 -21.499 7.981 1.00 93.94 244 TYR A N 1
ATOM 1867 C CA . TYR A 1 244 ? -1.540 -22.581 7.070 1.00 93.94 244 TYR A CA 1
ATOM 1868 C C . TYR A 1 244 ? -2.736 -23.451 6.674 1.00 93.94 244 TYR A C 1
ATOM 1870 O O . TYR A 1 244 ? -2.842 -23.855 5.516 1.00 93.94 244 TYR A O 1
ATOM 1878 N N . LEU A 1 245 ? -3.626 -23.753 7.621 1.00 94.88 245 LEU A N 1
ATOM 1879 C CA . LEU A 1 245 ? -4.833 -24.528 7.341 1.00 94.88 245 LEU A CA 1
ATOM 1880 C C . LEU A 1 245 ? -5.824 -23.709 6.512 1.00 94.88 245 LEU A C 1
ATOM 1882 O O . LEU A 1 245 ? -6.321 -24.199 5.503 1.00 94.88 245 LEU A O 1
ATOM 1886 N N . LEU A 1 246 ? -6.067 -22.454 6.903 1.00 94.56 246 LEU A N 1
ATOM 1887 C CA . LEU A 1 246 ? -6.999 -21.575 6.196 1.00 94.56 246 LEU A CA 1
ATOM 1888 C C . LEU A 1 246 ? -6.526 -21.244 4.780 1.00 94.56 246 LEU A C 1
ATOM 1890 O O . LEU A 1 246 ? -7.331 -21.303 3.868 1.00 94.56 246 LEU A O 1
ATOM 1894 N N . GLY A 1 247 ? -5.236 -20.976 4.574 1.00 91.88 247 GLY A N 1
ATOM 1895 C CA . GLY A 1 247 ? -4.643 -20.624 3.278 1.00 91.88 247 GLY A CA 1
ATOM 1896 C C . GLY A 1 247 ? -4.709 -21.722 2.213 1.00 91.88 247 GLY A C 1
ATOM 1897 O O . GLY A 1 247 ? -4.364 -21.466 1.069 1.00 91.88 247 GLY A O 1
ATOM 1898 N N . ARG A 1 248 ? -5.140 -22.935 2.582 1.00 92.31 248 ARG A N 1
ATOM 1899 C CA . ARG A 1 248 ? -5.421 -24.047 1.658 1.00 92.31 248 ARG A CA 1
ATOM 1900 C C . ARG A 1 248 ? -6.905 -24.186 1.321 1.00 92.31 248 ARG A C 1
ATOM 1902 O O . ARG A 1 248 ? -7.266 -25.044 0.522 1.00 92.31 248 ARG A O 1
ATOM 1909 N N . LEU A 1 249 ? -7.771 -23.424 1.987 1.00 92.50 249 LEU A N 1
ATOM 1910 C CA . LEU A 1 249 ? -9.202 -23.444 1.729 1.00 92.50 249 LEU A CA 1
ATOM 1911 C C . LEU A 1 249 ? -9.530 -22.516 0.557 1.00 92.50 249 LEU A C 1
ATOM 1913 O O . LEU A 1 249 ? -8.971 -21.414 0.492 1.00 92.50 249 LEU A O 1
ATOM 1917 N N . PRO A 1 250 ? -10.510 -22.897 -0.284 1.00 88.44 250 PRO A N 1
ATOM 1918 C CA . PRO A 1 250 ? -11.042 -22.006 -1.300 1.00 88.44 250 PRO A CA 1
ATOM 1919 C C . PRO A 1 250 ? -11.438 -20.656 -0.695 1.00 88.44 250 PRO A C 1
ATOM 1921 O O . PRO A 1 250 ? -12.018 -20.603 0.395 1.00 88.44 250 PRO A O 1
ATOM 1924 N N . ALA A 1 251 ? -11.146 -19.583 -1.426 1.00 88.12 251 ALA A N 1
ATOM 1925 C CA . ALA A 1 251 ? -11.304 -18.171 -1.064 1.00 88.12 251 ALA A CA 1
ATOM 1926 C C . ALA A 1 251 ? -10.157 -17.570 -0.242 1.00 88.12 251 ALA A C 1
ATOM 1928 O O . ALA A 1 251 ? -9.843 -16.400 -0.448 1.00 88.12 251 ALA A O 1
ATOM 1929 N N . PHE A 1 252 ? -9.514 -18.320 0.656 1.00 91.50 252 PHE A N 1
ATOM 1930 C CA . PHE A 1 252 ? -8.306 -17.833 1.340 1.00 91.50 252 PHE A CA 1
ATOM 1931 C C . PHE A 1 252 ? -7.071 -17.925 0.440 1.00 91.50 252 PHE A C 1
ATOM 1933 O O . PHE A 1 252 ? -6.198 -17.064 0.518 1.00 91.50 252 PHE A O 1
ATOM 1940 N N . ASP A 1 253 ? -7.032 -18.931 -0.430 1.00 91.00 253 ASP A N 1
ATOM 1941 C CA . ASP A 1 253 ? -6.024 -19.133 -1.474 1.00 91.00 253 ASP A CA 1
ATOM 1942 C C . ASP A 1 253 ? -6.035 -18.053 -2.571 1.00 91.00 253 ASP A C 1
ATOM 1944 O O . ASP A 1 253 ? -5.083 -17.935 -3.333 1.00 91.00 253 ASP A O 1
ATOM 1948 N N . LEU A 1 254 ? -7.071 -17.214 -2.642 1.00 89.06 254 LEU A N 1
ATOM 1949 C CA . LEU A 1 254 ? -7.161 -16.121 -3.616 1.00 89.06 254 LEU A CA 1
ATOM 1950 C C . LEU A 1 254 ? -6.370 -14.869 -3.211 1.00 89.06 254 LEU A C 1
ATOM 1952 O O . LEU A 1 254 ? -6.175 -13.971 -4.033 1.00 89.06 254 LEU A O 1
ATOM 1956 N N . PHE A 1 255 ? -5.950 -14.767 -1.947 1.00 91.88 255 PHE A N 1
ATOM 1957 C CA . PHE A 1 255 ? -5.459 -13.516 -1.378 1.00 91.88 255 PHE A CA 1
ATOM 1958 C C . PHE A 1 255 ? -4.122 -13.671 -0.650 1.00 91.88 255 PHE A C 1
ATOM 1960 O O . PHE A 1 255 ? -3.902 -14.620 0.096 1.00 91.88 255 PHE A O 1
ATOM 1967 N N . ARG A 1 256 ? -3.258 -12.665 -0.810 1.00 92.44 256 ARG A N 1
ATOM 1968 C CA . ARG A 1 256 ? -1.986 -12.518 -0.083 1.00 92.44 256 ARG A CA 1
ATOM 1969 C C . ARG A 1 256 ? -2.084 -11.481 1.039 1.00 92.44 256 ARG A C 1
ATOM 1971 O O . ARG A 1 256 ? -3.121 -10.841 1.200 1.00 92.44 256 ARG A O 1
ATOM 1978 N N . ALA A 1 257 ? -0.993 -11.265 1.772 1.00 94.88 257 ALA A N 1
ATOM 1979 C CA . ALA A 1 257 ? -0.882 -10.275 2.846 1.00 94.88 257 ALA A CA 1
ATOM 1980 C C . ALA A 1 257 ? -1.843 -10.497 4.028 1.00 94.88 257 ALA A C 1
ATOM 1982 O O . ALA A 1 257 ? -2.751 -9.690 4.262 1.00 94.88 257 ALA A O 1
ATOM 1983 N N . PRO A 1 258 ? -1.619 -11.552 4.839 1.00 97.12 258 PRO A N 1
ATOM 1984 C CA . PRO A 1 258 ? -2.365 -11.769 6.075 1.00 97.12 258 PRO A CA 1
ATOM 1985 C C . PRO A 1 258 ? -2.371 -10.543 7.001 1.00 97.12 258 PRO A C 1
ATOM 1987 O O . PRO A 1 258 ? -3.373 -10.299 7.666 1.00 97.12 258 PRO A O 1
ATOM 1990 N N . ALA A 1 259 ? -1.328 -9.704 7.008 1.00 97.12 259 ALA A N 1
ATOM 1991 C CA . ALA A 1 259 ? -1.282 -8.500 7.844 1.00 97.12 259 ALA A CA 1
ATOM 1992 C C . ALA A 1 259 ? -2.515 -7.577 7.714 1.00 97.12 259 ALA A C 1
ATOM 1994 O O . ALA A 1 259 ? -2.881 -6.909 8.678 1.00 97.12 259 ALA A O 1
ATOM 1995 N N . ARG A 1 260 ? -3.249 -7.623 6.593 1.00 97.38 260 ARG A N 1
ATOM 1996 C CA . ARG A 1 260 ? -4.500 -6.873 6.374 1.00 97.38 260 ARG A CA 1
ATOM 1997 C C . ARG A 1 260 ? -5.602 -7.146 7.402 1.00 97.38 260 ARG A C 1
ATOM 1999 O O . ARG A 1 260 ? -6.479 -6.305 7.603 1.00 97.38 260 ARG A O 1
ATOM 2006 N N . TRP A 1 261 ? -5.558 -8.272 8.120 1.00 97.94 261 TRP A N 1
ATOM 2007 C CA . TRP A 1 261 ? -6.465 -8.521 9.250 1.00 97.94 261 TRP A CA 1
ATOM 2008 C C . TRP A 1 261 ? -6.324 -7.477 10.373 1.00 97.94 261 TRP A C 1
ATOM 2010 O O . TRP A 1 261 ? -7.282 -7.258 11.123 1.00 97.94 261 TRP A O 1
ATOM 2020 N N . LEU A 1 262 ? -5.198 -6.753 10.439 1.00 98.12 262 LEU A N 1
ATOM 2021 C CA . LEU A 1 262 ? -5.004 -5.608 11.334 1.00 98.12 262 LEU A CA 1
ATOM 2022 C C . LEU A 1 262 ? -6.068 -4.516 11.153 1.00 98.12 262 LEU A C 1
ATOM 2024 O O . LEU A 1 262 ? -6.378 -3.830 12.124 1.00 98.12 262 LEU A O 1
ATOM 2028 N N . ALA A 1 263 ? -6.721 -4.418 9.990 1.00 97.69 263 ALA A N 1
ATOM 2029 C CA . ALA A 1 263 ? -7.872 -3.538 9.780 1.00 97.69 263 ALA A CA 1
ATOM 2030 C C . ALA A 1 263 ? -8.998 -3.774 10.800 1.00 97.69 263 ALA A C 1
ATOM 2032 O O . ALA A 1 263 ? -9.567 -2.842 11.379 1.00 97.69 263 ALA A O 1
ATOM 2033 N N . VAL A 1 264 ? -9.317 -5.050 11.033 1.00 98.38 264 VAL A N 1
ATOM 2034 C CA . VAL A 1 264 ? -10.374 -5.481 11.956 1.00 98.38 264 VAL A CA 1
ATOM 2035 C C . VAL A 1 264 ? -9.919 -5.275 13.398 1.00 98.38 264 VAL A C 1
ATOM 2037 O O . VAL A 1 264 ? -10.701 -4.798 14.227 1.00 98.38 264 VAL A O 1
ATOM 2040 N N . ALA A 1 265 ? -8.648 -5.574 13.689 1.00 98.38 265 ALA A N 1
ATOM 2041 C CA . ALA A 1 265 ? -8.053 -5.327 14.998 1.00 98.38 265 ALA A CA 1
ATOM 2042 C C . ALA A 1 265 ? -8.073 -3.830 15.350 1.00 98.38 265 ALA A C 1
ATOM 2044 O O . ALA A 1 265 ? -8.509 -3.475 16.443 1.00 98.38 265 ALA A O 1
ATOM 2045 N N . ALA A 1 266 ? -7.705 -2.948 14.416 1.00 98.19 266 ALA A N 1
ATOM 2046 C CA . ALA A 1 266 ? -7.707 -1.498 14.598 1.00 98.19 266 ALA A CA 1
ATOM 2047 C C . ALA A 1 266 ? -9.111 -0.960 14.918 1.00 98.19 266 ALA A C 1
ATOM 2049 O O . ALA A 1 266 ? -9.278 -0.192 15.869 1.00 98.19 266 ALA A O 1
ATOM 2050 N N . LEU A 1 267 ? -10.147 -1.415 14.197 1.00 98.56 267 LEU A N 1
ATOM 2051 C CA . LEU A 1 267 ? -11.538 -1.059 14.510 1.00 98.56 267 LEU A CA 1
ATOM 2052 C C . LEU A 1 267 ? -11.946 -1.531 15.910 1.00 98.56 267 LEU A C 1
ATOM 2054 O O . LEU A 1 267 ? -12.530 -0.763 16.680 1.00 98.56 267 LEU A O 1
ATOM 2058 N N . GLY A 1 268 ? -11.653 -2.790 16.238 1.00 98.44 268 GLY A N 1
ATOM 2059 C CA . GLY A 1 268 ? -11.991 -3.369 17.534 1.00 98.44 268 GLY A CA 1
ATOM 2060 C C . GLY A 1 268 ? -11.294 -2.651 18.689 1.00 98.44 268 GLY A C 1
ATOM 2061 O O . GLY A 1 268 ? -11.955 -2.268 19.654 1.00 98.44 268 GLY A O 1
ATOM 2062 N N . LEU A 1 269 ? -9.991 -2.389 18.570 1.00 98.75 269 LEU A N 1
ATOM 2063 C CA . LEU A 1 269 ? -9.210 -1.647 19.560 1.00 98.75 269 LEU A CA 1
ATOM 2064 C C . LEU A 1 269 ? -9.732 -0.222 19.751 1.00 98.75 269 LEU A C 1
ATOM 2066 O O . LEU A 1 269 ? -9.914 0.196 20.891 1.00 98.75 269 LEU A O 1
ATOM 2070 N N . ALA A 1 270 ? -10.048 0.498 18.672 1.00 98.75 270 ALA A N 1
ATOM 2071 C CA . ALA A 1 270 ? -10.592 1.852 18.758 1.00 98.75 270 ALA A CA 1
ATOM 2072 C C . ALA A 1 270 ? -11.948 1.892 19.489 1.00 98.75 270 ALA A C 1
ATOM 2074 O O . ALA A 1 270 ? -12.184 2.749 20.345 1.00 98.75 270 ALA A O 1
ATOM 2075 N N . LEU A 1 271 ? -12.838 0.934 19.204 1.00 98.75 271 LEU A N 1
ATOM 2076 C CA . LEU A 1 271 ? -14.135 0.815 19.877 1.00 98.75 271 LEU A CA 1
ATOM 2077 C C . LEU A 1 271 ? -13.997 0.423 21.353 1.00 98.75 271 LEU A C 1
ATOM 2079 O O . LEU A 1 271 ? -14.679 0.997 22.206 1.00 98.75 271 LEU A O 1
ATOM 2083 N N . LEU A 1 272 ? -13.096 -0.512 21.666 1.00 98.81 272 LEU A N 1
ATOM 2084 C CA . LEU A 1 272 ? -12.782 -0.898 23.041 1.00 98.81 272 LEU A CA 1
ATOM 2085 C C . LEU A 1 272 ? -12.133 0.259 23.812 1.00 98.81 272 LEU A C 1
ATOM 2087 O O . LEU A 1 272 ? -12.469 0.459 24.975 1.00 98.81 272 LEU A O 1
ATOM 2091 N N . ALA A 1 273 ? -11.281 1.067 23.176 1.00 98.81 273 ALA A N 1
ATOM 2092 C CA . ALA A 1 273 ? -10.698 2.263 23.781 1.00 98.81 273 ALA A CA 1
ATOM 2093 C C . ALA A 1 273 ? -11.767 3.309 24.120 1.00 98.81 273 ALA A C 1
ATOM 2095 O O . ALA A 1 273 ? -11.796 3.820 25.241 1.00 98.81 273 ALA A O 1
ATOM 2096 N N . GLY A 1 274 ? -12.711 3.562 23.205 1.00 98.62 274 GLY A N 1
ATOM 2097 C CA . GLY A 1 274 ? -13.869 4.415 23.487 1.00 98.62 274 GLY A CA 1
ATOM 2098 C C . GLY A 1 274 ? -14.700 3.904 24.668 1.00 98.62 274 GLY A C 1
ATOM 2099 O O . GLY A 1 274 ? -15.055 4.680 25.557 1.00 98.62 274 GLY A O 1
ATOM 2100 N N . TYR A 1 275 ? -14.951 2.592 24.732 1.00 98.62 275 TYR A N 1
ATOM 2101 C CA . TYR A 1 275 ? -15.655 1.968 25.859 1.00 98.62 275 TYR A CA 1
ATOM 2102 C C . TYR A 1 275 ? -14.870 2.087 27.177 1.00 98.62 275 TYR A C 1
ATOM 2104 O O . TYR A 1 275 ? -15.443 2.404 28.219 1.00 98.62 275 TYR A O 1
ATOM 2112 N N . GLY A 1 276 ? -13.549 1.898 27.148 1.00 98.38 276 GLY A N 1
ATOM 2113 C CA . GLY A 1 276 ? -12.676 2.088 28.307 1.00 98.38 276 GLY A CA 1
ATOM 2114 C C . GLY A 1 276 ? -12.683 3.523 28.827 1.00 98.38 276 GLY A C 1
ATOM 2115 O O . GLY A 1 276 ? -12.812 3.739 30.033 1.00 98.38 276 GLY A O 1
ATOM 2116 N N . TRP A 1 277 ? -12.645 4.505 27.924 1.00 98.62 277 TRP A N 1
ATOM 2117 C CA . TRP A 1 277 ? -12.765 5.918 28.279 1.00 98.62 277 TRP A CA 1
ATOM 2118 C C . TRP A 1 277 ? -14.128 6.241 28.893 1.00 98.62 277 TRP A C 1
ATOM 2120 O O . TRP A 1 277 ? -14.191 6.913 29.923 1.00 98.62 277 TRP A O 1
ATOM 2130 N N . GLN A 1 278 ? -15.216 5.707 28.328 1.00 98.31 278 GLN A N 1
ATOM 2131 C CA . GLN A 1 278 ? -16.556 5.863 28.897 1.00 98.31 278 GLN A CA 1
ATOM 2132 C C . GLN A 1 278 ? -16.631 5.335 30.329 1.00 98.31 278 GLN A C 1
ATOM 2134 O O . GLN A 1 278 ? -17.205 5.996 31.191 1.00 98.31 278 GLN A O 1
ATOM 2139 N N . ARG A 1 279 ? -16.021 4.178 30.609 1.00 97.38 279 ARG A N 1
ATOM 2140 C CA . ARG A 1 279 ? -15.975 3.616 31.967 1.00 97.38 279 ARG A CA 1
ATOM 2141 C C . ARG A 1 279 ? -15.204 4.504 32.940 1.00 97.38 279 ARG A C 1
ATOM 2143 O O . ARG A 1 279 ? -15.672 4.709 34.058 1.00 97.38 279 ARG A O 1
ATOM 2150 N N . LEU A 1 280 ? -14.050 5.038 32.531 1.00 97.69 280 LEU A N 1
ATOM 2151 C CA . LEU A 1 280 ? -13.287 5.976 33.362 1.00 97.69 280 LEU A CA 1
ATOM 2152 C C . LEU A 1 280 ? -14.077 7.257 33.626 1.00 97.69 280 LEU A C 1
ATOM 2154 O O . LEU A 1 280 ? -14.115 7.725 34.762 1.00 97.69 280 LEU A O 1
ATOM 2158 N N . ARG A 1 281 ? -14.744 7.795 32.602 1.00 97.50 281 ARG A N 1
ATOM 2159 C CA . ARG A 1 281 ? -15.575 8.990 32.739 1.00 97.50 281 ARG A CA 1
ATOM 2160 C C . ARG A 1 281 ? -16.761 8.758 33.662 1.00 97.50 281 ARG A C 1
ATOM 2162 O O . ARG A 1 281 ? -16.969 9.561 34.564 1.00 97.50 281 ARG A O 1
ATOM 2169 N N . ALA A 1 282 ? -17.467 7.643 33.492 1.00 96.25 282 ALA A N 1
ATOM 2170 C CA . ALA A 1 282 ? -18.556 7.250 34.376 1.00 96.25 282 ALA A CA 1
ATOM 2171 C C . ALA A 1 282 ? -18.079 7.152 35.832 1.00 96.25 282 ALA A C 1
ATOM 2173 O O . ALA A 1 282 ? -18.739 7.689 36.714 1.00 96.25 282 ALA A O 1
ATOM 2174 N N . TYR A 1 283 ? -16.904 6.562 36.087 1.00 96.69 283 TYR A N 1
ATOM 2175 C CA . TYR A 1 283 ? -16.315 6.542 37.428 1.00 96.69 283 TYR A CA 1
ATOM 2176 C C . TYR A 1 283 ? -15.986 7.947 37.951 1.00 96.69 283 TYR A C 1
ATOM 2178 O O . TYR A 1 283 ? -16.303 8.250 39.098 1.00 96.69 283 TYR A O 1
ATOM 2186 N N . ALA A 1 284 ? -15.368 8.798 37.130 1.00 96.00 284 ALA A N 1
ATOM 2187 C CA . ALA A 1 284 ? -14.915 10.134 37.519 1.00 96.00 284 ALA A CA 1
ATOM 2188 C C . ALA A 1 284 ? -16.067 11.081 37.879 1.00 96.00 284 ALA A C 1
ATOM 2190 O O . ALA A 1 284 ? -15.924 11.932 38.755 1.00 96.00 284 ALA A O 1
ATOM 2191 N N . THR A 1 285 ? -17.201 10.949 37.184 1.00 93.81 285 THR A N 1
ATOM 2192 C CA . THR A 1 285 ? -18.365 11.825 37.356 1.00 93.81 285 THR A CA 1
ATOM 2193 C C . THR A 1 285 ? -19.472 11.216 38.206 1.00 93.81 285 THR A C 1
ATOM 2195 O O . THR A 1 285 ? -20.456 11.912 38.462 1.00 93.81 285 THR A O 1
ATOM 2198 N N . ALA A 1 286 ? -19.349 9.950 38.611 1.00 94.06 286 ALA A N 1
ATOM 2199 C CA . ALA A 1 286 ? -20.304 9.298 39.496 1.00 94.06 286 ALA A CA 1
ATOM 2200 C C . ALA A 1 286 ? -20.279 9.922 40.892 1.00 94.06 286 ALA A C 1
ATOM 2202 O O . ALA A 1 286 ? -19.233 10.341 41.392 1.00 94.06 286 ALA A O 1
ATOM 2203 N N . ASP A 1 287 ? -21.454 9.953 41.512 1.00 91.06 287 ASP A N 1
ATOM 2204 C CA . ASP A 1 287 ? -21.600 10.288 42.918 1.00 91.06 287 ASP A CA 1
ATOM 2205 C C . ASP A 1 287 ? -21.699 8.984 43.713 1.00 91.06 287 ASP A C 1
ATOM 2207 O O . ASP A 1 287 ? -22.602 8.177 43.480 1.00 91.06 287 ASP A O 1
ATOM 2211 N N . TYR A 1 288 ? -20.713 8.722 44.570 1.00 90.44 288 TYR A N 1
ATOM 2212 C CA . TYR A 1 288 ? -20.638 7.469 45.316 1.00 90.44 288 TYR A CA 1
ATOM 2213 C C . TYR A 1 288 ? -21.202 7.673 46.721 1.00 90.44 288 TYR A C 1
ATOM 2215 O O . TYR A 1 288 ? -20.703 8.541 47.435 1.00 90.44 288 TYR A O 1
ATOM 2223 N N . PRO A 1 289 ? -22.165 6.844 47.159 1.00 88.19 289 PRO A N 1
ATOM 2224 C CA . PRO A 1 289 ? -22.813 7.014 48.458 1.00 88.19 289 PRO A CA 1
ATOM 2225 C C . PRO A 1 289 ? -21.866 6.746 49.634 1.00 88.19 289 PRO A C 1
ATOM 2227 O O . PRO A 1 289 ? -22.076 7.268 50.723 1.00 88.19 289 PRO A O 1
ATOM 2230 N N . THR A 1 290 ? -20.822 5.934 49.429 1.00 92.00 290 THR A N 1
ATOM 2231 C CA . THR A 1 290 ? -19.826 5.601 50.454 1.00 92.00 290 THR A CA 1
ATOM 2232 C C . THR A 1 290 ? -18.411 5.549 49.880 1.00 92.00 290 THR A C 1
ATOM 2234 O O . THR A 1 290 ? -18.199 5.339 48.677 1.00 92.00 290 THR A O 1
ATOM 2237 N N . VAL A 1 291 ? -17.415 5.703 50.757 1.00 90.69 291 VAL A N 1
ATOM 2238 C CA . VAL A 1 291 ? -15.991 5.589 50.402 1.00 90.69 291 VAL A CA 1
ATOM 2239 C C . VAL A 1 291 ? -15.665 4.165 49.937 1.00 90.69 291 VAL A C 1
ATOM 2241 O O . VAL A 1 291 ? -14.888 3.981 48.998 1.00 90.69 291 VAL A O 1
ATOM 2244 N N . GLU A 1 292 ? -16.305 3.154 50.525 1.00 93.38 292 GLU A N 1
ATOM 2245 C CA . GLU A 1 292 ? -16.156 1.742 50.170 1.00 93.38 292 GLU A CA 1
ATOM 2246 C C . GLU A 1 292 ? -16.667 1.465 48.754 1.00 93.38 292 GLU A C 1
ATOM 2248 O O . GLU A 1 292 ? -15.980 0.794 47.980 1.00 93.38 292 GLU A O 1
ATOM 2253 N N . ALA A 1 293 ? -17.824 2.028 48.378 1.00 92.69 293 ALA A N 1
ATOM 2254 C CA . ALA A 1 293 ? -18.373 1.896 47.029 1.00 92.69 293 ALA A CA 1
ATOM 2255 C C . ALA A 1 293 ? -17.428 2.512 45.987 1.00 92.69 293 ALA A C 1
ATOM 2257 O O . ALA A 1 293 ? -17.130 1.887 44.963 1.00 92.69 293 ALA A O 1
ATOM 2258 N N . ARG A 1 294 ? -16.873 3.696 46.284 1.00 93.38 294 ARG A N 1
ATOM 2259 C CA . ARG A 1 294 ? -15.866 4.335 45.427 1.00 93.38 294 ARG A CA 1
ATOM 2260 C C . ARG A 1 294 ? -14.591 3.497 45.335 1.00 93.38 294 ARG A C 1
ATOM 2262 O O . ARG A 1 294 ? -14.048 3.330 44.244 1.00 93.38 294 ARG A O 1
ATOM 2269 N N . ARG A 1 295 ? -14.119 2.929 46.449 1.00 93.56 295 ARG A N 1
ATOM 2270 C CA . ARG A 1 295 ? -12.926 2.064 46.489 1.00 93.56 295 ARG A CA 1
ATOM 2271 C C . ARG A 1 295 ? -13.123 0.784 45.676 1.00 93.56 295 ARG A C 1
ATOM 2273 O O . ARG A 1 295 ? -12.205 0.392 44.955 1.00 93.56 295 ARG A O 1
ATOM 2280 N N . ALA A 1 296 ? -14.300 0.166 45.751 1.00 93.56 296 ALA A N 1
ATOM 2281 C CA . ALA A 1 296 ? -14.647 -1.013 44.964 1.00 93.56 296 ALA A CA 1
ATOM 2282 C C . ALA A 1 296 ? -14.673 -0.695 43.461 1.00 93.56 296 ALA A C 1
ATOM 2284 O O . ALA A 1 296 ? -13.959 -1.339 42.693 1.00 93.56 296 ALA A O 1
ATOM 2285 N N . ALA A 1 297 ? -15.392 0.357 43.051 1.00 93.00 297 ALA A N 1
ATOM 2286 C CA . ALA A 1 297 ? -15.438 0.800 41.654 1.00 93.00 297 ALA A CA 1
ATOM 2287 C C . ALA A 1 297 ? -14.043 1.165 41.117 1.00 93.00 297 ALA A C 1
ATOM 2289 O O . ALA A 1 297 ? -13.676 0.825 39.991 1.00 93.00 297 ALA A O 1
ATOM 2290 N N . ARG A 1 298 ? -13.211 1.791 41.955 1.00 95.38 298 ARG A N 1
ATOM 2291 C CA . ARG A 1 298 ? -11.823 2.111 41.622 1.00 95.38 298 ARG A CA 1
ATOM 2292 C C . ARG A 1 298 ? -10.972 0.858 41.423 1.00 95.38 298 ARG A C 1
ATOM 2294 O O . ARG A 1 298 ? -10.208 0.790 40.462 1.00 95.38 298 ARG A O 1
ATOM 2301 N N . ALA A 1 299 ? -11.091 -0.139 42.301 1.00 93.75 299 ALA A N 1
ATOM 2302 C CA . ALA A 1 299 ? -10.329 -1.385 42.203 1.00 93.75 299 ALA A CA 1
ATOM 2303 C C . ALA A 1 299 ? -10.600 -2.129 40.881 1.00 93.75 299 ALA A C 1
ATOM 2305 O O . ALA A 1 299 ? -9.700 -2.763 40.325 1.00 93.75 299 ALA A O 1
ATOM 2306 N N . GLU A 1 300 ? -11.810 -2.008 40.337 1.00 93.25 300 GLU A N 1
ATOM 2307 C CA . GLU A 1 300 ? -12.188 -2.591 39.046 1.00 93.25 300 GLU A CA 1
ATOM 2308 C C . GLU A 1 300 ? -11.540 -1.920 37.832 1.00 93.25 300 GLU A C 1
ATOM 2310 O O . GLU A 1 300 ? -11.444 -2.549 36.776 1.00 93.25 300 GLU A O 1
ATOM 2315 N N . LEU A 1 301 ? -11.110 -0.665 37.973 1.00 95.88 301 LEU A N 1
ATOM 2316 C CA . LEU A 1 301 ? -10.392 0.091 36.945 1.00 95.88 301 LEU A CA 1
ATOM 2317 C C . LEU A 1 301 ? -8.876 -0.028 37.113 1.00 95.88 301 LEU A C 1
ATOM 2319 O O . LEU A 1 301 ? -8.156 -0.154 36.128 1.00 95.88 301 LEU A O 1
ATOM 2323 N N . VAL A 1 302 ? -8.382 -0.065 38.353 1.00 96.69 302 VAL A N 1
ATOM 2324 C CA . VAL A 1 302 ? -6.945 -0.190 38.639 1.00 96.69 302 VAL A CA 1
ATOM 2325 C C . VAL A 1 302 ? -6.383 -1.517 38.126 1.00 96.69 302 VAL A C 1
ATOM 2327 O O . VAL A 1 302 ? -5.315 -1.528 37.525 1.00 96.69 302 VAL A O 1
ATOM 2330 N N . ARG A 1 303 ? -7.102 -2.636 38.296 1.00 95.69 303 ARG A N 1
ATOM 2331 C CA . ARG A 1 303 ? -6.642 -3.956 37.819 1.00 95.69 303 ARG A CA 1
ATOM 2332 C C . ARG A 1 303 ? -6.331 -3.983 36.312 1.00 95.69 303 ARG A C 1
ATOM 2334 O O . ARG A 1 303 ? -5.202 -4.327 35.972 1.00 95.69 303 ARG A O 1
ATOM 2341 N N . PRO A 1 304 ? -7.258 -3.619 35.401 1.00 97.25 304 PRO A N 1
ATOM 2342 C CA . PRO A 1 304 ? -6.934 -3.574 33.979 1.00 97.25 304 PRO A CA 1
ATOM 2343 C C . PRO A 1 304 ? -5.878 -2.526 33.624 1.00 97.25 304 PRO A C 1
ATOM 2345 O O . PRO A 1 304 ? -5.120 -2.765 32.694 1.00 97.25 304 PRO A O 1
ATOM 2348 N N . LEU A 1 305 ? -5.780 -1.410 34.353 1.00 97.94 305 LEU A N 1
ATOM 2349 C CA . LEU A 1 305 ? -4.718 -0.422 34.128 1.00 97.94 305 LEU A CA 1
ATOM 2350 C C . LEU A 1 305 ? -3.325 -0.970 34.468 1.00 97.94 305 LEU A C 1
ATOM 2352 O O . LEU A 1 305 ? -2.386 -0.725 33.720 1.00 97.94 305 LEU A O 1
ATOM 2356 N N . ILE A 1 306 ? -3.190 -1.755 35.541 1.00 97.81 306 ILE A N 1
ATOM 2357 C CA . ILE A 1 306 ? -1.929 -2.442 35.873 1.00 97.81 306 ILE A CA 1
ATOM 2358 C C . ILE A 1 306 ? -1.573 -3.453 34.779 1.00 97.81 306 ILE A C 1
ATOM 2360 O O . ILE A 1 306 ? -0.431 -3.495 34.330 1.00 97.81 306 ILE A O 1
ATOM 2364 N N . VAL A 1 307 ? -2.554 -4.234 34.309 1.00 98.00 307 VAL A N 1
ATOM 2365 C CA . VAL A 1 307 ? -2.354 -5.180 33.197 1.00 98.00 307 VAL A CA 1
ATOM 2366 C C . VAL A 1 307 ? -1.936 -4.445 31.922 1.00 98.00 307 VAL A C 1
ATOM 2368 O O . VAL A 1 307 ? -1.023 -4.895 31.236 1.00 98.00 307 VAL A O 1
ATOM 2371 N N . ALA A 1 308 ? -2.555 -3.300 31.625 1.00 98.00 308 ALA A N 1
ATOM 2372 C CA . ALA A 1 308 ? -2.181 -2.463 30.493 1.00 98.00 308 ALA A CA 1
ATOM 2373 C C . ALA A 1 308 ? -0.746 -1.937 30.616 1.00 98.00 308 ALA A C 1
ATOM 2375 O O . ALA A 1 308 ? 0.026 -2.074 29.675 1.00 98.00 308 ALA A O 1
ATOM 2376 N N . ALA A 1 309 ? -0.371 -1.386 31.774 1.00 97.94 309 ALA A N 1
ATOM 2377 C CA . ALA A 1 309 ? 0.975 -0.872 32.013 1.00 97.94 309 ALA A CA 1
ATOM 2378 C C . ALA A 1 309 ? 2.038 -1.975 31.878 1.00 97.94 309 ALA A C 1
ATOM 2380 O O . ALA A 1 309 ? 3.046 -1.769 31.208 1.00 97.94 309 ALA A O 1
ATOM 2381 N N . GLY A 1 310 ? 1.784 -3.162 32.441 1.00 98.19 310 GLY A N 1
ATOM 2382 C CA . GLY A 1 310 ? 2.664 -4.322 32.288 1.00 98.19 310 GLY A CA 1
ATOM 2383 C C . GLY A 1 310 ? 2.776 -4.789 30.835 1.00 98.19 310 GLY A C 1
ATOM 2384 O O . GLY A 1 310 ? 3.879 -5.006 30.347 1.00 98.19 310 GLY A O 1
ATOM 2385 N N . GLY A 1 311 ? 1.654 -4.883 30.115 1.00 97.88 311 GLY A N 1
ATOM 2386 C CA . GLY A 1 311 ? 1.640 -5.256 28.698 1.00 97.88 311 GLY A CA 1
ATOM 2387 C C . GLY A 1 311 ? 2.378 -4.255 27.805 1.00 97.88 311 GLY A C 1
ATOM 2388 O O . GLY A 1 311 ? 3.133 -4.665 26.929 1.00 97.88 311 GLY A O 1
ATOM 2389 N N . LEU A 1 312 ? 2.217 -2.953 28.054 1.00 98.12 312 LEU A N 1
ATOM 2390 C CA . LEU A 1 312 ? 2.945 -1.901 27.340 1.00 98.12 312 LEU A CA 1
ATOM 2391 C C . LEU A 1 312 ? 4.445 -1.943 27.648 1.00 98.12 312 LEU A C 1
ATOM 2393 O O . LEU A 1 312 ? 5.246 -1.869 26.724 1.00 98.12 312 LEU A O 1
ATOM 2397 N N . ALA A 1 313 ? 4.835 -2.128 28.913 1.00 97.81 313 ALA A N 1
ATOM 2398 C CA . ALA A 1 313 ? 6.240 -2.283 29.286 1.00 97.81 313 ALA A CA 1
ATOM 2399 C C . ALA A 1 313 ? 6.877 -3.508 28.607 1.00 97.81 313 ALA A C 1
ATOM 2401 O O . ALA A 1 313 ? 7.983 -3.410 28.079 1.00 97.81 313 ALA A O 1
ATOM 2402 N N . LEU A 1 314 ? 6.157 -4.635 28.550 1.00 98.12 314 LEU A N 1
ATOM 2403 C CA . LEU A 1 314 ? 6.591 -5.831 27.825 1.00 98.12 314 LEU A CA 1
ATOM 2404 C C . LEU A 1 314 ? 6.696 -5.587 26.319 1.00 98.12 314 LEU A C 1
ATOM 2406 O O . LEU A 1 314 ? 7.649 -6.051 25.704 1.00 98.12 314 LEU A O 1
ATOM 2410 N N . LEU A 1 315 ? 5.760 -4.845 25.723 1.00 97.00 315 LEU A N 1
ATOM 2411 C CA . LEU A 1 315 ? 5.794 -4.518 24.297 1.00 97.00 315 LEU A CA 1
ATOM 2412 C C . LEU A 1 315 ? 6.971 -3.592 23.954 1.00 97.00 315 LEU A C 1
ATOM 2414 O O . LEU A 1 315 ? 7.647 -3.805 22.950 1.00 97.00 315 LEU A O 1
ATOM 2418 N N . ILE A 1 316 ? 7.263 -2.609 24.809 1.00 96.44 316 ILE A N 1
ATOM 2419 C CA . ILE A 1 316 ? 8.433 -1.730 24.674 1.00 96.44 316 ILE A CA 1
ATOM 2420 C C . ILE A 1 316 ? 9.726 -2.543 24.815 1.00 96.44 316 ILE A C 1
ATOM 2422 O O . ILE A 1 316 ? 10.602 -2.448 23.956 1.00 96.44 316 ILE A O 1
ATOM 2426 N N . ALA A 1 317 ? 9.832 -3.387 25.847 1.00 97.12 317 ALA A N 1
ATOM 2427 C CA . ALA A 1 317 ? 10.981 -4.272 26.042 1.00 97.12 317 ALA A CA 1
ATOM 2428 C C . ALA A 1 317 ? 11.165 -5.235 24.858 1.00 97.12 317 ALA A C 1
ATOM 2430 O O . ALA A 1 317 ? 12.287 -5.439 24.390 1.00 97.12 317 ALA A O 1
ATOM 2431 N N . TRP A 1 318 ? 10.062 -5.765 24.321 1.00 97.06 318 TRP A N 1
ATOM 2432 C CA . TRP A 1 318 ? 10.065 -6.584 23.114 1.00 97.06 318 TRP A CA 1
ATOM 2433 C C . TRP A 1 318 ? 10.603 -5.820 21.908 1.00 97.06 318 TRP A C 1
ATOM 2435 O O . TRP A 1 318 ? 11.370 -6.397 21.156 1.00 97.06 318 TRP A O 1
ATOM 2445 N N . GLY A 1 319 ? 10.302 -4.530 21.739 1.00 94.38 319 GLY A N 1
ATOM 2446 C CA . GLY A 1 319 ? 10.869 -3.723 20.650 1.00 94.38 319 GLY A CA 1
ATOM 2447 C C . GLY A 1 319 ? 12.405 -3.706 20.627 1.00 94.38 319 GLY A C 1
ATOM 2448 O O . GLY A 1 319 ? 13.005 -3.741 19.554 1.00 94.38 319 GLY A O 1
ATOM 2449 N N . TYR A 1 320 ? 13.054 -3.721 21.794 1.00 95.25 320 TYR A N 1
ATOM 2450 C CA . TYR A 1 320 ? 14.516 -3.813 21.893 1.00 95.25 320 TYR A CA 1
ATOM 2451 C C . TYR A 1 320 ? 15.023 -5.250 21.749 1.00 95.25 320 TYR A C 1
ATOM 2453 O O . TYR A 1 320 ? 15.955 -5.499 20.982 1.00 95.25 320 TYR A O 1
ATOM 2461 N N . ALA A 1 321 ? 14.388 -6.207 22.434 1.00 96.38 321 ALA A N 1
ATOM 2462 C CA . ALA A 1 321 ? 14.748 -7.622 22.337 1.00 96.38 321 ALA A CA 1
ATOM 2463 C C . ALA A 1 321 ? 14.608 -8.145 20.897 1.00 96.38 321 ALA A C 1
ATOM 2465 O O . ALA A 1 321 ? 15.502 -8.815 20.386 1.00 96.38 321 ALA A O 1
ATOM 2466 N N . ALA A 1 322 ? 13.530 -7.768 20.209 1.00 95.31 322 ALA A N 1
ATOM 2467 C CA . ALA A 1 322 ? 13.268 -8.110 18.820 1.00 95.31 322 ALA A CA 1
ATOM 2468 C C . ALA A 1 322 ? 14.350 -7.572 17.884 1.00 95.31 322 ALA A C 1
ATOM 2470 O O . ALA A 1 322 ? 14.724 -8.268 16.949 1.00 95.31 322 ALA A O 1
ATOM 2471 N N . GLY A 1 323 ? 14.909 -6.390 18.156 1.00 92.25 323 GLY A N 1
ATOM 2472 C CA . GLY A 1 323 ? 16.022 -5.865 17.367 1.00 92.25 323 GLY A CA 1
ATOM 2473 C C . GLY A 1 323 ? 17.319 -6.628 17.548 1.00 92.25 323 GLY A C 1
ATOM 2474 O O . GLY A 1 323 ? 18.108 -6.721 16.612 1.00 92.25 323 GLY A O 1
ATOM 2475 N N . TRP A 1 324 ? 17.544 -7.195 18.732 1.00 93.25 324 TRP A N 1
ATOM 2476 C CA . TRP A 1 324 ? 18.671 -8.094 18.941 1.00 93.25 324 TRP A CA 1
ATOM 2477 C C . TRP A 1 324 ? 18.450 -9.419 18.201 1.00 93.25 324 TRP A C 1
ATOM 2479 O O . TRP A 1 324 ? 19.334 -9.864 17.474 1.00 93.25 324 TRP A O 1
ATOM 2489 N N . VAL A 1 325 ? 17.245 -9.994 18.293 1.00 95.62 325 VAL A N 1
ATOM 2490 C CA . VAL A 1 325 ? 16.868 -11.224 17.571 1.00 95.62 325 VAL A CA 1
ATOM 2491 C C . VAL A 1 325 ? 16.904 -11.032 16.050 1.00 95.62 325 VAL A C 1
ATOM 2493 O O . VAL A 1 325 ? 17.333 -11.933 15.335 1.00 95.62 325 VAL A O 1
ATOM 2496 N N . ALA A 1 326 ? 16.524 -9.855 15.545 1.00 93.75 326 ALA A N 1
ATOM 2497 C CA . ALA A 1 326 ? 16.494 -9.544 14.115 1.00 93.75 326 ALA A CA 1
ATOM 2498 C C . ALA A 1 326 ? 17.876 -9.604 13.439 1.00 93.75 326 ALA A C 1
ATOM 2500 O O . ALA A 1 326 ? 17.949 -9.725 12.220 1.00 93.75 326 ALA A O 1
ATOM 2501 N N . ARG A 1 327 ? 18.969 -9.574 14.218 1.00 91.75 327 ARG A N 1
ATOM 2502 C CA . ARG A 1 327 ? 20.335 -9.809 13.716 1.00 91.75 327 ARG A CA 1
ATOM 2503 C C . ARG A 1 327 ? 20.556 -11.250 13.254 1.00 91.75 327 ARG A C 1
ATOM 2505 O O . ARG A 1 327 ? 21.434 -11.493 12.438 1.00 91.75 327 ARG A O 1
ATOM 2512 N N . PHE A 1 328 ? 19.775 -12.188 13.787 1.00 94.12 328 PHE A N 1
ATOM 2513 C CA . PHE A 1 328 ? 19.847 -13.616 13.471 1.00 94.12 328 PHE A CA 1
ATOM 2514 C C . PHE A 1 328 ? 18.637 -14.096 12.663 1.00 94.12 328 PHE A C 1
ATOM 2516 O O . PHE A 1 328 ? 18.735 -15.077 11.932 1.00 94.12 328 PHE A O 1
ATOM 2523 N N . VAL A 1 329 ? 17.493 -13.417 12.794 1.00 93.00 329 VAL A N 1
ATOM 2524 C CA . VAL A 1 329 ? 16.245 -13.749 12.098 1.00 93.00 329 VAL A CA 1
ATOM 2525 C C . VAL A 1 329 ? 15.803 -12.550 11.252 1.00 93.00 329 VAL A C 1
ATOM 2527 O O . VAL A 1 329 ? 15.174 -11.631 11.786 1.00 93.00 329 VAL A O 1
ATOM 2530 N N . PRO A 1 330 ? 16.118 -12.528 9.944 1.00 88.12 330 PRO A N 1
ATOM 2531 C CA . PRO A 1 330 ? 15.767 -11.409 9.081 1.00 88.12 330 PRO A CA 1
ATOM 2532 C C . PRO A 1 330 ? 14.246 -11.276 8.938 1.00 88.12 330 PRO A C 1
ATOM 2534 O O . PRO A 1 330 ? 13.507 -12.256 8.856 1.00 88.12 330 PRO A O 1
ATOM 2537 N N . THR A 1 331 ? 13.777 -10.031 8.904 1.00 87.06 331 THR A N 1
ATOM 2538 C CA . THR A 1 331 ? 12.347 -9.678 8.940 1.00 87.06 331 THR A CA 1
ATOM 2539 C C . THR A 1 331 ? 11.713 -9.467 7.562 1.00 87.06 331 THR A C 1
ATOM 2541 O O . THR A 1 331 ? 10.518 -9.187 7.503 1.00 87.06 331 THR A O 1
ATOM 2544 N N . GLY A 1 332 ? 12.476 -9.683 6.485 1.00 83.31 332 GLY A N 1
ATOM 2545 C CA . GLY A 1 332 ? 12.070 -9.432 5.100 1.00 83.31 332 GLY A CA 1
ATOM 2546 C C . GLY A 1 332 ? 12.564 -8.077 4.584 1.00 83.31 332 GLY A C 1
ATOM 2547 O O . GLY A 1 332 ? 12.778 -7.150 5.367 1.00 83.31 332 GLY A O 1
ATOM 2548 N N . ALA A 1 333 ? 12.779 -7.974 3.271 1.00 83.38 333 ALA A N 1
ATOM 2549 C CA . ALA A 1 333 ? 13.225 -6.737 2.623 1.00 83.38 333 ALA A CA 1
ATOM 2550 C C . ALA A 1 333 ? 12.128 -5.659 2.625 1.00 83.38 333 ALA A C 1
ATOM 2552 O O . ALA A 1 333 ? 12.430 -4.471 2.607 1.00 83.38 333 ALA A O 1
ATOM 2553 N N . GLU A 1 334 ? 10.861 -6.070 2.712 1.00 81.81 334 GLU A N 1
ATOM 2554 C CA . GLU A 1 334 ? 9.703 -5.180 2.768 1.00 81.81 334 GLU A CA 1
ATOM 2555 C C . GLU A 1 334 ? 9.633 -4.360 4.064 1.00 81.81 334 GLU A C 1
ATOM 2557 O O . GLU A 1 334 ? 9.057 -3.275 4.085 1.00 81.81 334 GLU A O 1
ATOM 2562 N N . ALA A 1 335 ? 10.193 -4.876 5.161 1.00 87.69 335 ALA A N 1
ATOM 2563 C CA . ALA A 1 335 ? 10.159 -4.226 6.465 1.00 87.69 335 ALA A CA 1
ATOM 2564 C C . ALA A 1 335 ? 11.427 -4.548 7.269 1.00 87.69 335 ALA A C 1
ATOM 2566 O O . ALA A 1 335 ? 11.345 -5.299 8.251 1.00 87.69 335 ALA A O 1
ATOM 2567 N N . PRO A 1 336 ? 12.589 -3.977 6.900 1.00 89.94 336 PRO A N 1
ATOM 2568 C CA . PRO A 1 336 ? 13.814 -4.146 7.664 1.00 89.94 336 PRO A CA 1
ATOM 2569 C C . PRO A 1 336 ? 13.609 -3.713 9.116 1.00 89.94 336 PRO A C 1
ATOM 2571 O O . PRO A 1 336 ? 12.955 -2.707 9.415 1.00 89.94 336 PRO A O 1
ATOM 2574 N N . PHE A 1 337 ? 14.148 -4.491 10.051 1.00 91.69 337 PHE A N 1
ATOM 2575 C CA . PHE A 1 337 ? 13.974 -4.181 11.460 1.00 91.69 337 PHE A CA 1
ATOM 2576 C C . PHE A 1 337 ? 14.840 -2.993 11.878 1.00 91.69 337 PHE A C 1
ATOM 2578 O O . PHE A 1 337 ? 16.062 -3.032 11.765 1.00 91.69 337 PHE A O 1
ATOM 2585 N N . ALA A 1 338 ? 14.207 -1.985 12.477 1.00 90.12 338 ALA A N 1
ATOM 2586 C CA . ALA A 1 338 ? 14.893 -0.908 13.178 1.00 90.12 338 ALA A CA 1
ATOM 2587 C C . ALA A 1 338 ? 14.501 -0.906 14.663 1.00 90.12 338 ALA A C 1
ATOM 2589 O O . ALA A 1 338 ? 13.322 -0.990 15.016 1.00 90.12 338 ALA A O 1
ATOM 2590 N N . MET A 1 339 ? 15.486 -0.799 15.555 1.00 91.62 339 MET A N 1
ATOM 2591 C CA . MET A 1 339 ? 15.212 -0.629 16.986 1.00 91.62 339 MET A CA 1
ATOM 2592 C C . MET A 1 339 ? 14.516 0.718 17.247 1.00 91.62 339 MET A C 1
ATOM 2594 O O . MET A 1 339 ? 14.761 1.675 16.502 1.00 91.62 339 MET A O 1
ATOM 2598 N N . PRO A 1 340 ? 13.675 0.828 18.295 1.00 93.06 340 PRO A N 1
ATOM 2599 C CA . PRO A 1 340 ? 13.081 2.105 18.678 1.00 93.06 340 PRO A CA 1
ATOM 2600 C C . PRO A 1 340 ? 14.164 3.164 18.919 1.00 93.06 340 PRO A C 1
ATOM 2602 O O . PRO A 1 340 ? 15.075 2.961 19.728 1.00 93.06 340 PRO A O 1
ATOM 2605 N N . ALA A 1 341 ? 14.074 4.291 18.211 1.00 93.31 341 ALA A N 1
ATOM 2606 C CA . ALA A 1 341 ? 15.025 5.388 18.359 1.00 93.31 341 ALA A CA 1
ATOM 2607 C C . ALA A 1 341 ? 14.856 6.097 19.711 1.00 93.31 341 ALA A C 1
ATOM 2609 O O . ALA A 1 341 ? 13.815 6.010 20.364 1.00 93.31 341 ALA A O 1
ATOM 2610 N N . PHE A 1 342 ? 15.858 6.888 20.101 1.00 93.81 342 PHE A N 1
ATOM 2611 C CA . PHE A 1 342 ? 15.786 7.708 21.314 1.00 93.81 342 PHE A CA 1
ATOM 2612 C C . PHE A 1 342 ? 14.557 8.634 21.329 1.00 93.81 342 PHE A C 1
ATOM 2614 O O . PHE A 1 342 ? 13.864 8.721 22.339 1.00 93.81 342 PHE A O 1
ATOM 2621 N N . ARG A 1 343 ? 14.234 9.269 20.189 1.00 93.38 343 ARG A N 1
ATOM 2622 C CA . ARG A 1 343 ? 13.031 10.113 20.039 1.00 93.38 343 ARG A CA 1
ATOM 2623 C C . ARG A 1 343 ? 11.745 9.323 20.292 1.00 93.38 343 ARG A C 1
ATOM 2625 O O . ARG A 1 343 ? 10.843 9.822 20.957 1.00 93.38 343 ARG A O 1
ATOM 2632 N N . THR A 1 344 ? 11.691 8.084 19.808 1.00 95.25 344 THR A N 1
ATOM 2633 C CA . THR A 1 344 ? 10.562 7.175 20.005 1.00 95.25 344 THR A CA 1
ATOM 2634 C C . THR A 1 344 ? 10.382 6.830 21.484 1.00 95.25 344 THR A C 1
ATOM 2636 O O . THR A 1 344 ? 9.284 6.969 22.020 1.00 95.25 344 THR A O 1
ATOM 2639 N N . LEU A 1 345 ? 11.474 6.472 22.168 1.00 95.38 345 LEU A N 1
ATOM 2640 C CA . LEU A 1 345 ? 11.464 6.182 23.603 1.00 95.38 345 LEU A CA 1
ATOM 2641 C C . LEU A 1 345 ? 11.043 7.401 24.432 1.00 95.38 345 LEU A C 1
ATOM 2643 O O . LEU A 1 345 ? 10.229 7.272 25.345 1.00 95.38 345 LEU A O 1
ATOM 2647 N N . LEU A 1 346 ? 11.569 8.583 24.102 1.00 96.38 346 LEU A N 1
ATOM 2648 C CA . LEU A 1 346 ? 11.213 9.832 24.770 1.00 96.38 346 LEU A CA 1
ATOM 2649 C C . LEU A 1 346 ? 9.722 10.151 24.597 1.00 96.38 346 LEU A C 1
ATOM 2651 O O . LEU A 1 346 ? 9.058 10.490 25.575 1.00 96.38 346 LEU A O 1
ATOM 2655 N N . GLY A 1 347 ? 9.179 9.983 23.388 1.00 96.56 347 GLY A N 1
ATOM 2656 C CA . GLY A 1 347 ? 7.751 10.151 23.116 1.00 96.56 347 GLY A CA 1
ATOM 2657 C C . GLY A 1 347 ? 6.880 9.208 23.951 1.00 96.56 347 GLY A C 1
ATOM 2658 O O . GLY A 1 347 ? 5.933 9.659 24.600 1.00 96.56 347 GLY A O 1
ATOM 2659 N N . TRP A 1 348 ? 7.245 7.923 24.022 1.00 97.38 348 TRP A N 1
ATOM 2660 C CA . TRP A 1 348 ? 6.554 6.941 24.866 1.00 97.38 348 TRP A CA 1
ATOM 2661 C C . TRP A 1 348 ? 6.644 7.277 26.355 1.00 97.38 348 TRP A C 1
ATOM 2663 O O . TRP A 1 348 ? 5.650 7.151 27.066 1.00 97.38 348 TRP A O 1
ATOM 2673 N N . LEU A 1 349 ? 7.807 7.727 26.835 1.00 97.50 349 LEU A N 1
ATOM 2674 C CA . LEU A 1 349 ? 8.010 8.108 28.233 1.00 97.50 349 LEU A CA 1
ATOM 2675 C C . LEU A 1 349 ? 7.174 9.338 28.613 1.00 97.50 349 LEU A C 1
ATOM 2677 O O . LEU A 1 349 ? 6.533 9.335 29.664 1.00 97.50 349 LEU A O 1
ATOM 2681 N N . ILE A 1 350 ? 7.135 10.358 27.750 1.00 98.12 350 ILE A N 1
ATOM 2682 C CA . ILE A 1 350 ? 6.308 11.556 27.948 1.00 98.12 350 ILE A CA 1
ATOM 2683 C C . ILE A 1 350 ? 4.824 11.176 27.971 1.00 98.12 350 ILE A C 1
ATOM 2685 O O . ILE A 1 350 ? 4.115 11.555 28.905 1.00 98.12 350 ILE A O 1
ATOM 2689 N N . GLU A 1 351 ? 4.350 10.397 26.990 1.00 98.31 351 GLU A N 1
ATOM 2690 C CA . GLU A 1 351 ? 2.956 9.940 26.969 1.00 98.31 351 GLU A CA 1
ATOM 2691 C C . GLU A 1 351 ? 2.625 9.118 28.220 1.00 98.31 351 GLU A C 1
ATOM 2693 O O . GLU A 1 351 ? 1.588 9.345 28.846 1.00 98.31 351 GLU A O 1
ATOM 2698 N N . PHE A 1 352 ? 3.498 8.186 28.609 1.00 98.06 352 PHE A N 1
ATOM 2699 C CA . PHE A 1 352 ? 3.297 7.349 29.786 1.00 98.06 352 PHE A CA 1
ATOM 2700 C C . PHE A 1 352 ? 3.211 8.186 31.066 1.00 98.06 352 PHE A C 1
ATOM 2702 O O . PHE A 1 352 ? 2.289 7.988 31.855 1.00 98.06 352 PHE A O 1
ATOM 2709 N N . ALA A 1 353 ? 4.121 9.144 31.263 1.00 98.31 353 ALA A N 1
ATOM 2710 C CA . ALA A 1 353 ? 4.141 10.000 32.446 1.00 98.31 353 ALA A CA 1
ATOM 2711 C C . ALA A 1 353 ? 2.888 10.888 32.536 1.00 98.31 353 ALA A C 1
ATOM 2713 O O . ALA A 1 353 ? 2.220 10.914 33.574 1.00 98.31 353 ALA A O 1
ATOM 2714 N N . LEU A 1 354 ? 2.525 11.568 31.442 1.00 98.56 354 LEU A N 1
ATOM 2715 C CA . LEU A 1 354 ? 1.329 12.414 31.389 1.00 98.56 354 LEU A CA 1
ATOM 2716 C C . LEU A 1 354 ? 0.047 11.584 31.531 1.00 98.56 354 LEU A C 1
ATOM 2718 O O . LEU A 1 354 ? -0.845 11.938 32.303 1.00 98.56 354 LEU A O 1
ATOM 2722 N N . GLY A 1 355 ? -0.031 10.442 30.845 1.00 98.38 355 GLY A N 1
ATOM 2723 C CA . GLY A 1 355 ? -1.148 9.509 30.942 1.00 98.38 355 GLY A CA 1
ATOM 2724 C C . GLY A 1 355 ? -1.317 8.955 32.357 1.00 98.38 355 GLY A C 1
ATOM 2725 O O . GLY A 1 355 ? -2.432 8.939 32.878 1.00 98.38 355 GLY A O 1
ATOM 2726 N N . ALA A 1 356 ? -0.225 8.562 33.019 1.00 98.06 356 ALA A N 1
ATOM 2727 C CA . ALA A 1 356 ? -0.240 8.083 34.400 1.00 98.06 356 ALA A CA 1
ATOM 2728 C C . ALA A 1 356 ? -0.686 9.173 35.387 1.00 98.06 356 ALA A C 1
ATOM 2730 O O . ALA A 1 356 ? -1.497 8.892 36.272 1.00 98.06 356 ALA A O 1
ATOM 2731 N N . LEU A 1 357 ? -0.223 10.416 35.210 1.00 98.31 357 LEU A N 1
ATOM 2732 C CA . LEU A 1 357 ? -0.645 11.563 36.019 1.00 98.31 357 LEU A CA 1
ATOM 2733 C C . LEU A 1 357 ? -2.150 11.839 35.870 1.00 98.31 357 LEU A C 1
ATOM 2735 O O . LEU A 1 357 ? -2.854 11.999 36.869 1.00 98.31 357 LEU A O 1
ATOM 2739 N N . LEU A 1 358 ? -2.662 11.843 34.636 1.00 98.50 358 LEU A N 1
ATOM 2740 C CA . LEU A 1 358 ? -4.087 12.048 34.362 1.00 98.50 358 LEU A CA 1
ATOM 2741 C C . LEU A 1 358 ? -4.936 10.894 34.904 1.00 98.50 358 LEU A C 1
ATOM 2743 O O . LEU A 1 358 ? -5.962 11.134 35.536 1.00 98.50 358 LEU A O 1
ATOM 2747 N N . LEU A 1 359 ? -4.498 9.643 34.738 1.00 98.12 359 LEU A N 1
ATOM 2748 C CA . LEU A 1 359 ? -5.164 8.479 35.328 1.00 98.12 359 LEU A CA 1
ATOM 2749 C C . LEU A 1 359 ? -5.168 8.544 36.859 1.00 98.12 359 LEU A C 1
ATOM 2751 O O . LEU A 1 359 ? -6.183 8.232 37.482 1.00 98.12 359 LEU A O 1
ATOM 2755 N N . TRP A 1 360 ? -4.077 8.989 37.484 1.00 97.81 360 TRP A N 1
ATOM 2756 C CA . TRP A 1 360 ? -4.037 9.230 38.924 1.00 97.81 360 TRP A CA 1
ATOM 2757 C C . TRP A 1 360 ? -5.046 10.313 39.336 1.00 97.81 360 TRP A C 1
ATOM 2759 O O . TRP A 1 360 ? -5.858 10.082 40.234 1.00 97.81 360 TRP A O 1
ATOM 2769 N N . ALA A 1 361 ? -5.099 11.446 38.632 1.00 97.50 361 ALA A N 1
ATOM 2770 C CA . ALA A 1 361 ? -6.081 12.495 38.905 1.00 97.50 361 ALA A CA 1
ATOM 2771 C C . ALA A 1 361 ? -7.529 11.982 38.758 1.00 97.50 361 ALA A C 1
ATOM 2773 O O . ALA A 1 361 ? -8.362 12.236 39.626 1.00 97.50 361 ALA A O 1
ATOM 2774 N N . ILE A 1 362 ? -7.821 11.185 37.725 1.00 97.81 362 ILE A N 1
ATOM 2775 C CA . ILE A 1 362 ? -9.133 10.547 37.522 1.00 97.81 362 ILE A CA 1
ATOM 2776 C C . ILE A 1 362 ? -9.502 9.654 38.711 1.00 97.81 362 ILE A C 1
ATOM 2778 O O . ILE A 1 362 ? -10.636 9.686 39.188 1.00 97.81 362 ILE A O 1
ATOM 2782 N N . LEU A 1 363 ? -8.558 8.840 39.191 1.00 96.44 363 LEU A N 1
ATOM 2783 C CA . LEU A 1 363 ? -8.830 7.827 40.207 1.00 96.44 363 LEU A CA 1
ATOM 2784 C C . LEU A 1 363 ? -8.926 8.407 41.624 1.00 96.44 363 LEU A C 1
ATOM 2786 O O . LEU A 1 363 ? -9.703 7.876 42.425 1.00 96.44 363 LEU A O 1
ATOM 2790 N N . TYR A 1 364 ? -8.172 9.465 41.930 1.00 95.50 364 TYR A N 1
ATOM 2791 C CA . TYR A 1 364 ? -7.967 9.948 43.300 1.00 95.50 364 TYR A CA 1
ATOM 2792 C C . TYR A 1 364 ? -8.412 11.394 43.566 1.00 95.50 364 TYR A C 1
ATOM 2794 O O . TYR A 1 364 ? -8.629 11.733 44.728 1.00 95.50 364 TYR A O 1
ATOM 2802 N N . ALA A 1 365 ? -8.572 12.252 42.552 1.00 94.06 365 ALA A N 1
ATOM 2803 C CA . ALA A 1 365 ? -8.949 13.650 42.779 1.00 94.06 365 ALA A CA 1
ATOM 2804 C C . ALA A 1 365 ? -10.457 13.833 43.065 1.00 94.06 365 ALA A C 1
ATOM 2806 O O . ALA A 1 365 ? -11.269 12.903 42.982 1.00 94.06 365 ALA A O 1
ATOM 2807 N N . GLY A 1 366 ? -10.843 15.067 43.410 1.00 91.25 366 GLY A N 1
ATOM 2808 C CA . GLY A 1 366 ? -12.248 15.477 43.517 1.00 91.25 366 GLY A CA 1
ATOM 2809 C C . GLY A 1 366 ? -12.976 15.428 42.166 1.00 91.25 366 GLY A C 1
ATOM 2810 O O . GLY A 1 366 ? -12.341 15.502 41.115 1.00 91.25 366 GLY A O 1
ATOM 2811 N N . ARG A 1 367 ? -14.312 15.324 42.197 1.00 92.12 367 ARG A N 1
ATOM 2812 C CA . ARG A 1 367 ? -15.180 15.073 41.026 1.00 92.12 367 ARG A CA 1
ATOM 2813 C C . ARG A 1 367 ? -14.933 16.025 39.852 1.00 92.12 367 ARG A C 1
ATOM 2815 O O . ARG A 1 367 ? -14.827 15.576 38.715 1.00 92.12 367 ARG A O 1
ATOM 2822 N N . GLU A 1 368 ? -14.796 17.323 40.117 1.00 92.56 368 GLU A N 1
ATOM 2823 C CA . GLU A 1 368 ? -14.542 18.326 39.072 1.00 92.56 368 GLU A CA 1
ATOM 2824 C C . GLU A 1 368 ? -13.197 18.105 38.371 1.00 92.56 368 GLU A C 1
ATOM 2826 O O . GLU A 1 368 ? -13.141 18.017 37.142 1.00 92.56 368 GLU A O 1
ATOM 2831 N N . ARG A 1 369 ? -12.121 17.936 39.154 1.00 95.00 369 ARG A N 1
ATOM 2832 C CA . ARG A 1 369 ? -10.769 17.672 38.637 1.00 95.00 369 ARG A CA 1
ATOM 2833 C C . ARG A 1 369 ? -10.691 16.327 37.921 1.00 95.00 369 ARG A C 1
ATOM 2835 O O . ARG A 1 369 ? -10.092 16.250 36.856 1.00 95.00 369 ARG A O 1
ATOM 2842 N N . ALA A 1 370 ? -11.333 15.289 38.455 1.00 94.75 370 ALA A N 1
ATOM 2843 C CA . ALA A 1 370 ? -11.407 13.982 37.810 1.00 94.75 370 ALA A CA 1
ATOM 2844 C C . ALA A 1 370 ? -12.148 14.070 36.463 1.00 94.75 370 ALA A C 1
ATOM 2846 O O . ALA A 1 370 ? -11.682 13.535 35.459 1.00 94.75 370 ALA A O 1
ATOM 2847 N N . GLY A 1 371 ? -13.264 14.805 36.404 1.00 94.50 371 GLY A N 1
ATOM 2848 C CA . GLY A 1 371 ? -14.000 15.055 35.165 1.00 94.50 371 GLY A CA 1
ATOM 2849 C C . GLY A 1 371 ? -13.196 15.851 34.128 1.00 94.50 371 GLY A C 1
ATOM 2850 O O . GLY A 1 371 ? -13.239 15.521 32.942 1.00 94.50 371 GLY A O 1
ATOM 2851 N N . ALA A 1 372 ? -12.439 16.872 34.542 1.00 96.75 372 ALA A N 1
ATOM 2852 C CA . ALA A 1 372 ? -11.489 17.577 33.673 1.00 96.75 372 ALA A CA 1
ATOM 2853 C C . ALA A 1 372 ? -10.396 16.634 33.143 1.00 96.75 372 ALA A C 1
ATOM 2855 O O . ALA A 1 372 ? -10.272 16.487 31.931 1.00 96.75 372 ALA A O 1
ATOM 2856 N N . ALA A 1 373 ? -9.751 15.866 34.024 1.00 97.81 373 ALA A N 1
ATOM 2857 C CA . ALA A 1 373 ? -8.691 14.931 33.653 1.00 97.81 373 ALA A CA 1
ATOM 2858 C C . ALA A 1 373 ? -9.141 13.862 32.635 1.00 97.81 373 ALA A C 1
ATOM 2860 O O . ALA A 1 373 ? -8.346 13.441 31.801 1.00 97.81 373 ALA A O 1
ATOM 2861 N N . THR A 1 374 ? -10.417 13.442 32.629 1.00 97.75 374 THR A N 1
ATOM 2862 C CA . THR A 1 374 ? -10.930 12.542 31.569 1.00 97.75 374 THR A CA 1
ATOM 2863 C C . THR A 1 374 ? -10.968 13.198 30.188 1.00 97.75 374 THR A C 1
ATOM 2865 O O . THR A 1 374 ? -10.745 12.518 29.185 1.00 97.75 374 THR A O 1
ATOM 2868 N N . ARG A 1 375 ? -11.252 14.505 30.119 1.00 97.12 375 ARG A N 1
ATOM 2869 C CA . ARG A 1 375 ? -11.228 15.280 28.872 1.00 97.12 375 ARG A CA 1
ATOM 2870 C C . ARG A 1 375 ? -9.788 15.483 28.419 1.00 97.12 375 ARG A C 1
ATOM 2872 O O . ARG A 1 375 ? -9.487 15.185 27.269 1.00 97.12 375 ARG A O 1
ATOM 2879 N N . ASP A 1 376 ? -8.911 15.867 29.340 1.00 98.19 376 ASP A N 1
ATOM 2880 C CA . ASP A 1 376 ? -7.487 16.071 29.066 1.00 98.19 376 ASP A CA 1
ATOM 2881 C C . ASP A 1 376 ? -6.809 14.773 28.616 1.00 98.19 376 ASP A C 1
ATOM 2883 O O . ASP A 1 376 ? -5.990 14.794 27.705 1.00 98.19 376 ASP A O 1
ATOM 2887 N N . LEU A 1 377 ? -7.211 13.618 29.165 1.00 98.69 377 LEU A N 1
ATOM 2888 C CA . LEU A 1 377 ? -6.731 12.312 28.707 1.00 98.69 377 LEU A CA 1
ATOM 2889 C C . LEU A 1 377 ? -7.126 12.045 27.251 1.00 98.69 377 LEU A C 1
ATOM 2891 O O . LEU A 1 377 ? -6.300 11.571 26.482 1.00 98.69 377 LEU A O 1
ATOM 2895 N N . ALA A 1 378 ? -8.358 12.378 26.849 1.00 98.44 378 ALA A N 1
ATOM 2896 C CA . ALA A 1 378 ? -8.769 12.248 25.451 1.00 98.44 378 ALA A CA 1
ATOM 2897 C C . ALA A 1 378 ? -7.993 13.211 24.536 1.00 98.44 378 ALA A C 1
ATOM 2899 O O . ALA A 1 378 ? -7.600 12.813 23.441 1.00 98.44 378 ALA A O 1
ATOM 2900 N N . VAL A 1 379 ? -7.739 14.445 24.986 1.00 98.56 379 VAL A N 1
ATOM 2901 C CA . VAL A 1 379 ? -6.916 15.423 24.253 1.00 98.56 379 VAL A CA 1
ATOM 2902 C C . VAL A 1 379 ? -5.481 14.920 24.100 1.00 98.56 379 VAL A C 1
ATOM 2904 O O . VAL A 1 379 ? -4.965 14.934 22.988 1.00 98.56 379 VAL A O 1
ATOM 2907 N N . LEU A 1 380 ? -4.865 14.404 25.170 1.00 98.62 380 LEU A N 1
ATOM 2908 C CA . LEU A 1 380 ? -3.535 13.793 25.132 1.00 98.62 380 LEU A CA 1
ATOM 2909 C C . LEU A 1 380 ? -3.500 12.628 24.140 1.00 98.62 380 LEU A C 1
ATOM 2911 O O . LEU A 1 380 ? -2.629 12.591 23.277 1.00 98.62 380 LEU A O 1
ATOM 2915 N N . THR A 1 381 ? -4.467 11.710 24.220 1.00 98.62 381 THR A N 1
ATOM 2916 C CA . THR A 1 381 ? -4.564 10.573 23.299 1.00 98.62 381 THR A CA 1
ATOM 2917 C C . THR A 1 381 ? -4.634 11.035 21.839 1.00 98.62 381 THR A C 1
ATOM 2919 O O . THR A 1 381 ? -3.904 10.515 20.999 1.00 98.62 381 THR A O 1
ATOM 2922 N N . LEU A 1 382 ? -5.471 12.024 21.513 1.00 98.56 382 LEU A N 1
ATOM 2923 C CA . LEU A 1 382 ? -5.583 12.540 20.144 1.00 98.56 382 LEU A CA 1
ATOM 2924 C C . LEU A 1 382 ? -4.340 13.327 19.702 1.00 98.56 382 LEU A C 1
ATOM 2926 O O . LEU A 1 382 ? -3.926 13.207 18.551 1.00 98.56 382 LEU A O 1
ATOM 2930 N N . GLY A 1 383 ? -3.719 14.085 20.607 1.00 98.12 383 GLY A N 1
ATOM 2931 C CA . GLY A 1 383 ? -2.474 14.804 20.341 1.00 98.12 383 GLY A CA 1
ATOM 2932 C C . GLY A 1 383 ? -1.315 13.854 20.045 1.00 98.12 383 GLY A C 1
ATOM 2933 O O . GLY A 1 383 ? -0.584 14.056 19.078 1.00 98.12 383 GLY A O 1
ATOM 2934 N N . VAL A 1 384 ? -1.189 12.765 20.811 1.00 97.75 384 VAL A N 1
ATOM 2935 C CA . VAL A 1 384 ? -0.182 11.730 20.546 1.00 97.75 384 VAL A CA 1
ATOM 2936 C C . VAL A 1 384 ? -0.490 10.965 19.264 1.00 97.75 384 VAL A C 1
ATOM 2938 O O . VAL A 1 384 ? 0.434 10.667 18.514 1.00 97.75 384 VAL A O 1
ATOM 2941 N N . LEU A 1 385 ? -1.763 10.686 18.966 1.00 97.00 385 LEU A N 1
ATOM 2942 C CA . LEU A 1 385 ? -2.142 10.067 17.695 1.00 97.00 385 LEU A CA 1
ATOM 2943 C C . LEU A 1 385 ? -1.682 10.931 16.513 1.00 97.00 385 LEU A C 1
ATOM 2945 O O . LEU A 1 385 ? -1.045 10.427 15.590 1.00 97.00 385 LEU A O 1
ATOM 2949 N N . TRP A 1 386 ? -1.954 12.236 16.580 1.00 95.81 386 TRP A N 1
ATOM 2950 C CA . TRP A 1 386 ? -1.526 13.197 15.569 1.00 95.81 386 TRP A CA 1
ATOM 2951 C C . TRP A 1 386 ? 0.003 13.253 15.443 1.00 95.81 386 TRP A C 1
ATOM 2953 O O . TRP A 1 386 ? 0.518 13.091 14.336 1.00 95.81 386 TRP A O 1
ATOM 2963 N N . LEU A 1 387 ? 0.736 13.378 16.557 1.00 95.25 387 LEU A N 1
ATOM 2964 C CA . LEU A 1 387 ? 2.206 13.370 16.561 1.00 95.25 387 LEU A CA 1
ATOM 2965 C C . LEU A 1 387 ? 2.780 12.066 15.990 1.00 95.25 387 LEU A C 1
ATOM 2967 O O . LEU A 1 387 ? 3.699 12.098 15.176 1.00 95.25 387 LEU A O 1
ATOM 2971 N N . GLY A 1 388 ? 2.220 10.920 16.381 1.00 92.88 388 GLY A N 1
ATOM 2972 C CA . GLY A 1 388 ? 2.623 9.603 15.892 1.00 92.88 388 GLY A CA 1
ATOM 2973 C C . GLY A 1 388 ? 2.404 9.439 14.390 1.00 92.88 388 GLY A C 1
ATOM 2974 O O . GLY A 1 388 ? 3.223 8.818 13.716 1.00 92.88 388 GLY A O 1
ATOM 2975 N N . SER A 1 389 ? 1.344 10.052 13.855 1.00 92.38 389 SER A N 1
ATOM 2976 C CA . SER A 1 389 ? 1.024 10.002 12.426 1.00 92.38 389 SER A CA 1
ATOM 2977 C C . SER A 1 389 ? 1.997 10.801 11.555 1.00 92.38 389 SER A C 1
ATOM 2979 O O . SER A 1 389 ? 2.105 10.524 10.364 1.00 92.38 389 SER A O 1
ATOM 2981 N N . ARG A 1 390 ? 2.753 11.752 12.129 1.00 91.00 390 ARG A N 1
ATOM 2982 C CA . ARG A 1 390 ? 3.682 12.609 11.369 1.00 91.00 390 ARG A CA 1
ATOM 2983 C C . ARG A 1 390 ? 4.797 11.847 10.661 1.00 91.00 390 ARG A C 1
ATOM 2985 O O . ARG A 1 390 ? 5.333 12.366 9.695 1.00 91.00 390 ARG A O 1
ATOM 2992 N N . GLY A 1 391 ? 5.123 10.640 11.124 1.00 85.31 391 GLY A N 1
ATOM 2993 C CA . GLY A 1 391 ? 6.115 9.772 10.488 1.00 85.31 391 GLY A CA 1
ATOM 2994 C C . GLY A 1 391 ? 5.564 8.848 9.400 1.00 85.31 391 GLY A C 1
ATOM 2995 O O . GLY A 1 391 ? 6.307 7.990 8.942 1.00 85.31 391 GLY A O 1
ATOM 2996 N N . LEU A 1 392 ? 4.279 8.946 9.044 1.00 87.81 392 LEU A N 1
ATOM 2997 C CA . LEU A 1 392 ? 3.684 8.109 7.998 1.00 87.81 392 LEU A CA 1
ATOM 2998 C C . LEU A 1 392 ? 4.028 8.627 6.589 1.00 87.81 392 LEU A C 1
ATOM 3000 O O . LEU A 1 392 ? 4.143 9.843 6.431 1.00 87.81 392 LEU A O 1
ATOM 3004 N N . PRO A 1 393 ? 4.123 7.743 5.575 1.00 81.88 393 PRO A N 1
ATOM 3005 C CA . PRO A 1 393 ? 4.583 8.097 4.226 1.00 81.88 393 PRO A CA 1
ATOM 3006 C C . PRO A 1 393 ? 3.856 9.277 3.569 1.00 81.88 393 PRO A C 1
ATOM 3008 O O . PRO A 1 393 ? 4.499 10.147 3.006 1.00 81.88 393 PRO A O 1
ATOM 3011 N N . TYR A 1 394 ? 2.538 9.422 3.755 1.00 85.56 394 TYR A N 1
ATOM 3012 C CA . TYR A 1 394 ? 1.771 10.552 3.193 1.00 85.56 394 TYR A CA 1
ATOM 3013 C C . TYR A 1 394 ? 2.170 11.941 3.740 1.00 85.56 394 TYR A C 1
ATOM 3015 O O . TYR A 1 394 ? 1.613 12.956 3.329 1.00 85.56 394 TYR A O 1
ATOM 3023 N N . ASN A 1 395 ? 3.075 11.994 4.718 1.00 87.75 395 ASN A N 1
ATOM 3024 C CA . ASN A 1 395 ? 3.659 13.218 5.260 1.00 87.75 395 ASN A CA 1
ATOM 3025 C C . ASN A 1 395 ? 5.102 13.460 4.802 1.00 87.75 395 ASN A C 1
ATOM 3027 O O . ASN A 1 395 ? 5.650 14.510 5.132 1.00 87.75 395 ASN A O 1
ATOM 3031 N N . GLN A 1 396 ? 5.700 12.496 4.104 1.00 84.44 396 GLN A N 1
ATOM 3032 C CA . GLN A 1 396 ? 7.009 12.577 3.466 1.00 84.44 396 GLN A CA 1
ATOM 3033 C C . GLN A 1 396 ? 6.752 12.955 2.012 1.00 84.44 396 GLN A C 1
ATOM 3035 O O . GLN A 1 396 ? 6.547 12.107 1.152 1.00 84.44 396 GLN A O 1
ATOM 3040 N N . LEU A 1 397 ? 6.593 14.256 1.791 1.00 87.81 397 LEU A N 1
ATOM 3041 C CA . LEU A 1 397 ? 6.227 14.801 0.493 1.00 87.81 397 LEU A CA 1
ATOM 3042 C C . LEU A 1 397 ? 7.469 15.382 -0.171 1.00 87.81 397 LEU A C 1
ATOM 3044 O O . LEU A 1 397 ? 8.244 16.081 0.477 1.00 87.81 397 LEU A O 1
ATOM 3048 N N . THR A 1 398 ? 7.594 15.137 -1.469 1.00 93.38 398 THR A N 1
ATOM 3049 C CA . THR A 1 398 ? 8.474 15.903 -2.349 1.00 93.38 398 THR A CA 1
ATOM 3050 C C . THR A 1 398 ? 7.662 16.918 -3.158 1.00 93.38 398 THR A C 1
ATOM 3052 O O . THR A 1 398 ? 6.454 17.081 -2.950 1.00 93.38 398 THR A O 1
ATOM 3055 N N . THR A 1 399 ? 8.320 17.631 -4.061 1.00 93.88 399 THR A N 1
ATOM 3056 C CA . THR A 1 399 ? 7.703 18.690 -4.852 1.00 93.88 399 THR A CA 1
ATOM 3057 C C . THR A 1 399 ? 6.790 18.135 -5.966 1.00 93.88 399 THR A C 1
ATOM 3059 O O . THR A 1 399 ? 7.079 17.067 -6.520 1.00 93.88 399 THR A O 1
ATOM 3062 N N . PRO A 1 400 ? 5.667 18.801 -6.311 1.00 93.62 400 PRO A N 1
ATOM 3063 C CA . PRO A 1 400 ? 4.731 18.323 -7.338 1.00 93.62 400 PRO A CA 1
ATOM 3064 C C . PRO A 1 400 ? 5.350 18.117 -8.729 1.00 93.62 400 PRO A C 1
ATOM 3066 O O . PRO A 1 400 ? 4.880 17.272 -9.494 1.00 93.62 400 PRO A O 1
ATOM 3069 N N . GLU A 1 401 ? 6.406 18.858 -9.051 1.00 93.38 401 GLU A N 1
ATOM 3070 C CA . GLU A 1 401 ? 7.195 18.797 -10.286 1.00 93.38 401 GLU A CA 1
ATOM 3071 C C . GLU A 1 401 ? 7.715 17.373 -10.537 1.00 93.38 401 GLU A C 1
ATOM 3073 O O . GLU A 1 401 ? 7.718 16.904 -11.678 1.00 93.38 401 GLU A O 1
ATOM 3078 N N . ALA A 1 402 ? 7.994 16.611 -9.467 1.00 92.75 402 ALA A N 1
ATOM 3079 C CA . ALA A 1 402 ? 8.368 15.199 -9.556 1.00 92.75 402 ALA A CA 1
ATOM 3080 C C . ALA A 1 402 ? 7.345 14.401 -10.380 1.00 92.75 402 ALA A C 1
ATOM 3082 O O . ALA A 1 402 ? 7.708 13.526 -11.164 1.00 92.75 402 ALA A O 1
ATOM 3083 N N . TYR A 1 403 ? 6.059 14.745 -10.258 1.00 91.50 403 TYR A N 1
ATOM 3084 C CA . TYR A 1 403 ? 4.970 14.148 -11.020 1.00 91.50 403 TYR A CA 1
ATOM 3085 C C . TYR A 1 403 ? 4.683 14.898 -12.327 1.00 91.50 403 TYR A C 1
ATOM 3087 O O . TYR A 1 403 ? 4.627 14.259 -13.379 1.00 91.50 403 TYR A O 1
ATOM 3095 N N . PHE A 1 404 ? 4.549 16.226 -12.295 1.00 92.25 404 PHE A N 1
ATOM 3096 C CA . PHE A 1 404 ? 4.027 17.002 -13.430 1.00 92.25 404 PHE A CA 1
ATOM 3097 C C . PHE A 1 404 ? 5.045 17.330 -14.530 1.00 92.25 404 PHE A C 1
ATOM 3099 O O . PHE A 1 404 ? 4.637 17.465 -15.685 1.00 92.25 404 PHE A O 1
ATOM 3106 N N . ASP A 1 405 ? 6.341 17.413 -14.224 1.00 92.06 405 ASP A N 1
ATOM 3107 C CA . ASP A 1 405 ? 7.328 17.871 -15.208 1.00 92.06 405 ASP A CA 1
ATOM 3108 C C . ASP A 1 405 ? 7.612 16.814 -16.269 1.00 92.06 405 ASP A C 1
ATOM 3110 O O . ASP A 1 405 ? 7.850 15.644 -15.972 1.00 92.06 405 ASP A O 1
ATOM 3114 N N . LEU A 1 406 ? 7.623 17.206 -17.535 1.00 91.06 406 LEU A N 1
ATOM 3115 C CA . LEU A 1 406 ? 7.921 16.271 -18.611 1.00 91.06 406 LEU A CA 1
ATOM 3116 C C . LEU A 1 406 ? 9.430 16.014 -18.688 1.00 91.06 406 LEU A C 1
ATOM 3118 O O . LEU A 1 406 ? 10.209 16.958 -18.807 1.00 91.06 406 LEU A O 1
ATOM 3122 N N . ARG A 1 407 ? 9.849 14.743 -18.684 1.00 93.69 407 ARG A N 1
ATOM 3123 C CA . ARG A 1 407 ? 11.267 14.387 -18.866 1.00 93.69 407 ARG A CA 1
ATOM 3124 C C . ARG A 1 407 ? 11.629 14.213 -20.346 1.00 93.69 407 ARG A C 1
ATOM 3126 O O . ARG A 1 407 ? 10.777 13.767 -21.122 1.00 93.69 407 ARG A O 1
ATOM 3133 N N . PRO A 1 408 ? 12.877 14.501 -20.764 1.00 94.31 408 PRO A N 1
ATOM 3134 C CA . PRO A 1 408 ? 13.274 14.443 -22.175 1.00 94.31 408 PRO A CA 1
ATOM 3135 C C . PRO A 1 408 ? 12.972 13.112 -22.900 1.00 94.31 408 PRO A C 1
ATOM 3137 O O . PRO A 1 408 ? 12.437 13.168 -24.013 1.00 94.31 408 PRO A O 1
ATOM 3140 N N . PRO A 1 409 ? 13.190 11.921 -22.299 1.00 93.81 409 PRO A N 1
ATOM 3141 C CA . PRO A 1 409 ? 12.846 10.644 -22.940 1.00 93.81 409 PRO A CA 1
ATOM 3142 C C . PRO A 1 409 ? 11.340 10.507 -23.204 1.00 93.81 409 PRO A C 1
ATOM 3144 O O . PRO A 1 409 ? 10.910 10.086 -24.281 1.00 93.81 409 PRO A O 1
ATOM 3147 N N . GLN A 1 410 ? 10.522 10.942 -22.239 1.00 93.56 410 GLN A N 1
ATOM 3148 C CA . GLN A 1 410 ? 9.063 10.946 -22.354 1.00 93.56 410 GLN A CA 1
ATOM 3149 C C . GLN A 1 410 ? 8.609 11.915 -23.447 1.00 93.56 410 GLN A C 1
ATOM 3151 O O . GLN A 1 410 ? 7.754 11.568 -24.262 1.00 93.56 410 GLN A O 1
ATOM 3156 N N . ALA A 1 411 ? 9.203 13.112 -23.497 1.00 92.88 411 ALA A N 1
ATOM 3157 C CA . ALA A 1 411 ? 8.926 14.109 -24.526 1.00 92.88 411 ALA A CA 1
ATOM 3158 C C . ALA A 1 411 ? 9.247 13.574 -25.927 1.00 92.88 411 ALA A C 1
ATOM 3160 O O . ALA A 1 411 ? 8.442 13.736 -26.848 1.00 92.88 411 ALA A O 1
ATOM 3161 N N . ARG A 1 412 ? 10.384 12.882 -26.079 1.00 92.94 412 ARG A N 1
ATOM 3162 C CA . ARG A 1 412 ? 10.807 12.274 -27.344 1.00 92.94 412 ARG A CA 1
ATOM 3163 C C . ARG A 1 412 ? 9.796 11.248 -27.848 1.00 92.94 412 ARG A C 1
ATOM 3165 O O . ARG A 1 412 ? 9.346 11.363 -28.989 1.00 92.94 412 ARG A O 1
ATOM 3172 N N . LEU A 1 413 ? 9.419 10.278 -27.015 1.00 92.56 413 LEU A N 1
ATOM 3173 C CA . LEU A 1 413 ? 8.451 9.243 -27.395 1.00 92.56 413 LEU A CA 1
ATOM 3174 C C . LEU A 1 413 ? 7.050 9.819 -27.612 1.00 92.56 413 LEU A C 1
ATOM 3176 O O . LEU A 1 413 ? 6.378 9.439 -28.567 1.00 92.56 413 LEU A O 1
ATOM 3180 N N . SER A 1 414 ? 6.637 10.795 -26.801 1.00 92.25 414 SER A N 1
ATOM 3181 C CA . SER A 1 414 ? 5.352 11.487 -26.975 1.00 92.25 414 SER A CA 1
ATOM 3182 C C . SER A 1 414 ? 5.290 12.252 -28.296 1.00 92.25 414 SER A C 1
ATOM 3184 O O . SER A 1 414 ? 4.268 12.221 -28.977 1.00 92.25 414 SER A O 1
ATOM 3186 N N . ALA A 1 415 ? 6.382 12.903 -28.707 1.00 90.94 415 ALA A N 1
ATOM 3187 C CA . ALA A 1 415 ? 6.453 13.596 -29.992 1.00 90.94 415 ALA A CA 1
ATOM 3188 C C . ALA A 1 415 ? 6.369 12.630 -31.186 1.00 90.94 415 ALA A C 1
ATOM 3190 O O . ALA A 1 415 ? 5.723 12.957 -32.185 1.00 90.94 415 ALA A O 1
ATOM 3191 N N . LEU A 1 416 ? 6.986 11.447 -31.071 1.00 89.62 416 LEU A N 1
ATOM 3192 C CA . LEU A 1 416 ? 6.904 10.378 -32.073 1.00 89.62 416 LEU A CA 1
ATOM 3193 C C . LEU A 1 416 ? 5.487 9.797 -32.151 1.00 89.62 416 LEU A C 1
ATOM 3195 O O . LEU A 1 416 ? 4.921 9.716 -33.238 1.00 89.62 416 LEU A O 1
ATOM 3199 N N . ALA A 1 417 ? 4.878 9.483 -31.005 1.00 89.00 417 ALA A N 1
ATOM 3200 C CA . ALA A 1 417 ? 3.507 8.980 -30.926 1.00 89.00 417 ALA A CA 1
ATOM 3201 C C . ALA A 1 417 ? 2.469 9.992 -31.444 1.00 89.00 417 ALA A C 1
ATOM 3203 O O . ALA A 1 417 ? 1.463 9.601 -32.031 1.00 89.00 417 ALA A O 1
ATOM 3204 N N . ALA A 1 418 ? 2.718 11.291 -31.251 1.00 87.00 418 ALA A N 1
ATOM 3205 C CA . ALA A 1 418 ? 1.848 12.380 -31.691 1.00 87.00 418 ALA A CA 1
ATOM 3206 C C . ALA A 1 418 ? 2.162 12.904 -33.102 1.00 87.00 418 ALA A C 1
ATOM 3208 O O . ALA A 1 418 ? 1.655 13.968 -33.465 1.00 87.00 418 ALA A O 1
ATOM 3209 N N . CYS A 1 419 ? 2.991 12.209 -33.890 1.00 80.56 419 CYS A N 1
ATOM 3210 C CA . CYS A 1 419 ? 3.255 12.567 -35.289 1.00 80.56 419 CYS A CA 1
ATOM 3211 C C . CYS A 1 419 ? 3.897 13.937 -35.508 1.00 80.56 419 CYS A C 1
ATOM 3213 O O . CYS A 1 419 ? 3.750 14.535 -36.572 1.00 80.56 419 CYS A O 1
ATOM 3215 N N . ARG A 1 420 ? 4.596 14.474 -34.506 1.00 78.38 420 ARG A N 1
ATOM 3216 C CA . ARG A 1 420 ? 5.185 15.820 -34.593 1.00 78.38 420 ARG A CA 1
ATOM 3217 C C . ARG A 1 420 ? 6.593 15.823 -35.186 1.00 78.38 420 ARG A C 1
ATOM 3219 O O . ARG A 1 420 ? 7.195 16.886 -35.302 1.00 78.38 420 ARG A O 1
ATOM 3226 N N . VAL A 1 421 ? 7.122 14.653 -35.549 1.00 70.31 421 VAL A N 1
ATOM 3227 C CA . VAL A 1 421 ? 8.455 14.497 -36.142 1.00 70.31 421 VAL A CA 1
ATOM 3228 C C . VAL A 1 421 ? 8.301 14.260 -37.656 1.00 70.31 421 VAL A C 1
ATOM 3230 O O . VAL A 1 421 ? 7.694 13.259 -38.029 1.00 70.31 421 VAL A O 1
ATOM 3233 N N . PRO A 1 422 ? 8.836 15.133 -38.536 1.00 52.19 422 PRO A N 1
ATOM 3234 C CA . PRO A 1 422 ? 8.461 15.190 -39.961 1.00 52.19 422 PRO A CA 1
ATOM 3235 C C . PRO A 1 422 ? 8.826 13.977 -40.831 1.00 52.19 422 PRO A C 1
ATOM 3237 O O . PRO A 1 422 ? 8.415 13.914 -41.984 1.00 52.19 422 PRO A O 1
ATOM 3240 N N . ALA A 1 423 ? 9.644 13.049 -40.333 1.00 60.12 423 ALA A N 1
ATOM 3241 C CA . ALA A 1 423 ? 10.352 12.085 -41.174 1.00 60.12 423 ALA A CA 1
ATOM 3242 C C . ALA A 1 423 ? 9.630 10.740 -41.393 1.00 60.12 423 ALA A C 1
ATOM 3244 O O . ALA A 1 423 ? 10.222 9.851 -42.003 1.00 60.12 423 ALA A O 1
ATOM 3245 N N . ARG A 1 424 ? 8.403 10.531 -40.882 1.00 66.00 424 ARG A N 1
ATOM 3246 C CA . ARG A 1 424 ? 7.760 9.204 -40.950 1.00 66.00 424 ARG A CA 1
ATOM 3247 C C . ARG A 1 424 ? 6.229 9.220 -40.965 1.00 66.00 424 ARG A C 1
ATOM 3249 O O . ARG A 1 424 ? 5.603 10.054 -40.318 1.00 66.00 424 ARG A O 1
ATOM 3256 N N . GLU A 1 425 ? 5.647 8.238 -41.661 1.00 68.69 425 GLU A N 1
ATOM 3257 C CA . GLU A 1 425 ? 4.221 7.904 -41.580 1.00 68.69 425 GLU A CA 1
ATOM 3258 C C . GLU A 1 425 ? 3.832 7.409 -40.184 1.00 68.69 425 GLU A C 1
ATOM 3260 O O . GLU A 1 425 ? 4.512 6.589 -39.561 1.00 68.69 425 GLU A O 1
ATOM 3265 N N . CYS A 1 426 ? 2.700 7.897 -39.696 1.00 71.75 426 CYS A N 1
ATOM 3266 C CA . CYS A 1 426 ? 2.258 7.612 -38.347 1.00 71.75 426 CYS A CA 1
ATOM 3267 C C . CYS A 1 426 ? 1.525 6.290 -38.203 1.00 71.75 426 CYS A C 1
ATOM 3269 O O . CYS A 1 426 ? 0.437 6.101 -38.750 1.00 71.75 426 CYS A O 1
ATOM 3271 N N . ALA A 1 427 ? 2.067 5.420 -37.352 1.00 76.69 427 ALA A N 1
ATOM 3272 C CA . ALA A 1 427 ? 1.344 4.256 -36.875 1.00 76.69 427 ALA A CA 1
ATOM 3273 C C . ALA A 1 427 ? 0.181 4.704 -35.978 1.00 76.69 427 ALA A C 1
ATOM 3275 O O . ALA A 1 427 ? 0.374 5.400 -34.980 1.00 76.69 427 ALA A O 1
ATOM 3276 N N . THR A 1 428 ? -1.036 4.292 -36.335 1.00 80.88 428 THR A N 1
ATOM 3277 C CA . THR A 1 428 ? -2.222 4.493 -35.498 1.00 80.88 428 THR A CA 1
ATOM 3278 C C . THR A 1 428 ? -2.854 3.134 -35.217 1.00 80.88 428 THR A C 1
ATOM 3280 O O . THR A 1 428 ? -3.321 2.490 -36.159 1.00 80.88 428 THR A O 1
ATOM 3283 N N . PRO A 1 429 ? -2.926 2.679 -33.954 1.00 85.38 429 PRO A N 1
ATOM 3284 C CA . PRO A 1 429 ? -2.353 3.276 -32.735 1.00 85.38 429 PRO A CA 1
ATOM 3285 C C . PRO A 1 429 ? -0.804 3.294 -32.697 1.00 85.38 429 PRO A C 1
ATOM 3287 O O . PRO A 1 429 ? -0.189 2.541 -33.452 1.00 85.38 429 PRO A O 1
ATOM 3290 N N . PRO A 1 430 ? -0.182 4.111 -31.816 1.00 88.75 430 PRO A N 1
ATOM 3291 C CA . PRO A 1 430 ? 1.272 4.287 -31.765 1.00 88.75 430 PRO A CA 1
ATOM 3292 C C . PRO A 1 430 ? 2.059 2.987 -31.554 1.00 88.75 430 PRO A C 1
ATOM 3294 O O . PRO A 1 430 ? 1.560 2.032 -30.935 1.00 88.75 430 PRO A O 1
ATOM 3297 N N . ASP A 1 431 ? 3.300 2.990 -32.045 1.00 91.06 431 ASP A N 1
ATOM 3298 C CA . ASP A 1 431 ? 4.283 1.922 -31.839 1.00 91.06 431 ASP A CA 1
ATOM 3299 C C . ASP A 1 431 ? 4.632 1.754 -30.349 1.00 91.06 431 ASP A C 1
ATOM 3301 O O . ASP A 1 431 ? 4.563 2.714 -29.575 1.00 91.06 431 ASP A O 1
ATOM 3305 N N . ARG A 1 432 ? 5.006 0.533 -29.942 1.00 93.31 432 ARG A N 1
ATOM 3306 C CA . ARG A 1 432 ? 5.284 0.210 -28.535 1.00 93.31 432 ARG A CA 1
ATOM 3307 C C . ARG A 1 432 ? 6.745 0.379 -28.148 1.00 93.31 432 ARG A C 1
ATOM 3309 O O . ARG A 1 432 ? 7.638 0.246 -28.988 1.00 93.31 432 ARG A O 1
ATOM 3316 N N . PHE A 1 433 ? 6.972 0.600 -26.854 1.00 94.12 433 PHE A N 1
ATOM 3317 C CA . PHE A 1 433 ? 8.305 0.599 -26.254 1.00 94.12 433 PHE A CA 1
ATOM 3318 C C . PHE A 1 433 ? 8.510 -0.546 -25.247 1.00 94.12 433 PHE A C 1
ATOM 3320 O O . PHE A 1 433 ? 7.549 -1.039 -24.657 1.00 94.12 433 PHE A O 1
ATOM 3327 N N . LEU A 1 434 ? 9.765 -0.933 -25.021 1.00 94.06 434 LEU A N 1
ATOM 3328 C CA . LEU A 1 434 ? 10.212 -1.780 -23.912 1.00 94.06 434 LEU A CA 1
ATOM 3329 C C . LEU A 1 434 ? 11.332 -1.067 -23.154 1.00 94.06 434 LEU A C 1
ATOM 3331 O O . LEU A 1 434 ? 12.245 -0.526 -23.774 1.00 94.06 434 LEU A O 1
ATOM 3335 N N . SER A 1 435 ? 11.270 -1.076 -21.826 1.00 93.62 435 SER A N 1
ATOM 3336 C CA . SER A 1 435 ? 12.293 -0.489 -20.959 1.00 93.62 435 SER A CA 1
ATOM 3337 C C . SER A 1 435 ? 13.108 -1.579 -20.269 1.00 93.62 435 SER A C 1
ATOM 3339 O O . SER A 1 435 ? 12.532 -2.545 -19.779 1.00 93.62 435 SER A O 1
ATOM 3341 N N . LEU A 1 436 ? 14.434 -1.434 -20.226 1.00 91.81 436 LEU A N 1
ATOM 3342 C CA . LEU A 1 436 ? 15.369 -2.418 -19.650 1.00 91.81 436 LEU A CA 1
ATOM 3343 C C . LEU A 1 436 ? 16.210 -1.857 -18.496 1.00 91.81 436 LEU A C 1
ATOM 3345 O O . LEU A 1 436 ? 17.071 -2.543 -17.958 1.00 91.81 436 LEU A O 1
ATOM 3349 N N . SER A 1 437 ? 15.985 -0.603 -18.106 1.00 90.56 437 SER A N 1
ATOM 3350 C CA . SER A 1 437 ? 16.779 0.036 -17.057 1.00 90.56 437 SER A CA 1
ATOM 3351 C C . SER A 1 437 ? 16.325 -0.372 -15.655 1.00 90.56 437 SER A C 1
ATOM 3353 O O . SER A 1 437 ? 15.126 -0.391 -15.355 1.00 90.56 437 SER A O 1
ATOM 3355 N N . ASN A 1 438 ? 17.301 -0.581 -14.766 1.00 86.94 438 ASN A N 1
ATOM 3356 C CA . ASN A 1 438 ? 17.100 -0.823 -13.334 1.00 86.94 438 ASN A CA 1
ATOM 3357 C C . ASN A 1 438 ? 17.147 0.453 -12.481 1.00 86.94 438 ASN A C 1
ATOM 3359 O O . ASN A 1 438 ? 17.192 0.346 -11.261 1.00 86.94 438 ASN A O 1
ATOM 3363 N N . ILE A 1 439 ? 17.122 1.645 -13.097 1.00 92.25 439 ILE A N 1
ATOM 3364 C CA . ILE A 1 439 ? 17.178 2.964 -12.431 1.00 92.25 439 ILE A CA 1
ATOM 3365 C C . ILE A 1 439 ? 18.406 3.174 -11.525 1.00 92.25 439 ILE A C 1
ATOM 3367 O O . ILE A 1 439 ? 18.348 3.926 -10.554 1.00 92.25 439 ILE A O 1
ATOM 3371 N N . PHE A 1 440 ? 19.530 2.519 -11.830 1.00 91.94 440 PHE A N 1
ATOM 3372 C CA . PHE A 1 440 ? 20.781 2.665 -11.071 1.00 91.94 440 PHE A CA 1
ATOM 3373 C C . PHE A 1 440 ? 21.659 3.837 -11.530 1.00 91.94 440 PHE A C 1
ATOM 3375 O O . PHE A 1 440 ? 22.667 4.120 -10.893 1.00 91.94 440 PHE A O 1
ATOM 3382 N N . PHE A 1 441 ? 21.276 4.529 -12.603 1.00 92.31 441 PHE A N 1
ATOM 3383 C CA . PHE A 1 441 ? 21.934 5.751 -13.065 1.00 92.31 441 PHE A CA 1
ATOM 3384 C C . PHE A 1 441 ? 21.495 6.961 -12.238 1.00 92.31 441 PHE A C 1
ATOM 3386 O O . PHE A 1 441 ? 20.434 6.915 -11.618 1.00 92.31 441 PHE A O 1
ATOM 3393 N N . ASP A 1 442 ? 22.267 8.044 -12.269 1.00 92.75 442 ASP A N 1
ATOM 3394 C CA . ASP A 1 442 ? 21.858 9.357 -11.761 1.00 92.75 442 ASP A CA 1
ATOM 3395 C C . ASP A 1 442 ? 21.443 10.275 -12.919 1.00 92.75 442 ASP A C 1
ATOM 3397 O O . ASP A 1 442 ? 22.062 10.192 -13.982 1.00 92.75 442 ASP A O 1
ATOM 3401 N N . PRO A 1 443 ? 20.406 11.122 -12.756 1.00 93.19 443 PRO A N 1
ATOM 3402 C CA . PRO A 1 443 ? 20.015 12.072 -13.793 1.00 93.19 443 PRO A CA 1
ATOM 3403 C C . PRO A 1 443 ? 21.136 13.085 -14.046 1.00 93.19 443 PRO A C 1
ATOM 3405 O O . PRO A 1 443 ? 21.810 13.521 -13.111 1.00 93.19 443 PRO A O 1
ATOM 3408 N N . GLY A 1 444 ? 21.321 13.504 -15.290 1.00 90.88 444 GLY A N 1
ATOM 3409 C CA . GLY A 1 444 ? 22.375 14.431 -15.692 1.00 90.88 444 GLY A CA 1
ATOM 3410 C C . GLY A 1 444 ? 22.157 15.836 -15.136 1.00 90.88 444 GLY A C 1
ATOM 3411 O O . GLY A 1 444 ? 23.120 16.559 -14.894 1.00 90.88 444 GLY A O 1
ATOM 3412 N N . ASP A 1 445 ? 20.903 16.190 -14.851 1.00 93.69 445 ASP A N 1
ATOM 3413 C CA . ASP A 1 445 ? 20.498 17.422 -14.173 1.00 93.69 445 ASP A CA 1
ATOM 3414 C C . ASP A 1 445 ? 20.477 17.291 -12.637 1.00 93.69 445 ASP A C 1
ATOM 3416 O O . ASP A 1 445 ? 19.938 18.161 -11.955 1.00 93.69 445 ASP A O 1
ATOM 3420 N N . LEU A 1 446 ? 21.074 16.243 -12.046 1.00 95.19 446 LEU A N 1
ATOM 3421 C CA . LEU A 1 446 ? 21.080 16.050 -10.588 1.00 95.19 446 LEU A CA 1
ATOM 3422 C C . LEU A 1 446 ? 21.641 17.266 -9.836 1.00 95.19 446 LEU A C 1
ATOM 3424 O O . LEU A 1 446 ? 21.034 17.716 -8.868 1.00 95.19 446 LEU A O 1
ATOM 3428 N N . ALA A 1 447 ? 22.755 17.837 -10.301 1.00 96.31 447 ALA A N 1
ATOM 3429 C CA . ALA A 1 447 ? 23.345 19.022 -9.674 1.00 96.31 447 ALA A CA 1
ATOM 3430 C C . ALA A 1 447 ? 22.409 20.243 -9.737 1.00 96.31 447 ALA A C 1
ATOM 3432 O O . ALA A 1 447 ? 22.374 21.059 -8.815 1.00 96.31 447 ALA A O 1
ATOM 3433 N N . GLU A 1 448 ? 21.625 20.362 -10.808 1.00 95.31 448 GLU A N 1
ATOM 3434 C CA . GLU A 1 448 ? 20.654 21.439 -10.996 1.00 95.31 448 GLU A CA 1
ATOM 3435 C C . GLU A 1 448 ? 19.456 21.235 -10.066 1.00 95.31 448 GLU A C 1
ATOM 3437 O O . GLU A 1 448 ? 19.077 22.171 -9.363 1.00 95.31 448 GLU A O 1
ATOM 3442 N N . ILE A 1 449 ? 18.937 20.004 -9.979 1.00 94.19 449 ILE A N 1
ATOM 3443 C CA . ILE A 1 449 ? 17.884 19.596 -9.036 1.00 94.19 449 ILE A CA 1
ATOM 3444 C C . ILE A 1 449 ? 18.307 19.910 -7.597 1.00 94.19 449 ILE A C 1
ATOM 3446 O O . ILE A 1 449 ? 17.553 20.542 -6.855 1.00 94.19 449 ILE A O 1
ATOM 3450 N N . GLU A 1 450 ? 19.515 19.503 -7.202 1.00 95.56 450 GLU A N 1
ATOM 3451 C CA . GLU A 1 450 ? 20.058 19.789 -5.874 1.00 95.56 450 GLU A CA 1
ATOM 3452 C C . GLU A 1 450 ? 20.169 21.297 -5.644 1.00 95.56 450 GLU A C 1
ATOM 3454 O O . GLU A 1 450 ? 19.695 21.793 -4.624 1.00 95.56 450 GLU A O 1
ATOM 3459 N N . SER A 1 451 ? 20.720 22.050 -6.600 1.00 95.75 451 SER A N 1
ATOM 3460 C CA . SER A 1 451 ? 20.860 23.505 -6.466 1.00 95.75 451 SER A CA 1
ATOM 3461 C C . SER A 1 451 ? 19.520 24.242 -6.372 1.00 95.75 451 SER A C 1
ATOM 3463 O O . SER A 1 451 ? 19.428 25.244 -5.665 1.00 95.75 451 SER A O 1
ATOM 3465 N N . LEU A 1 452 ? 18.489 23.744 -7.061 1.00 94.88 452 LEU A N 1
ATOM 3466 C CA . LEU A 1 452 ? 17.169 24.363 -7.141 1.00 94.88 452 LEU A CA 1
ATOM 3467 C C . LEU A 1 452 ? 16.343 24.135 -5.871 1.00 94.88 452 LEU A C 1
ATOM 3469 O O . LEU A 1 452 ? 15.566 25.008 -5.490 1.00 94.88 452 LEU A O 1
ATOM 3473 N N . TYR A 1 453 ? 16.488 22.965 -5.239 1.00 95.62 453 TYR A N 1
ATOM 3474 C CA . TYR A 1 453 ? 15.623 22.545 -4.135 1.00 95.62 453 TYR A CA 1
ATOM 3475 C C . TYR A 1 453 ? 16.320 22.424 -2.776 1.00 95.62 453 TYR A C 1
ATOM 3477 O O . TYR A 1 453 ? 15.620 22.267 -1.776 1.00 95.62 453 TYR A O 1
ATOM 3485 N N . ALA A 1 454 ? 17.653 22.514 -2.686 1.00 93.81 454 ALA A N 1
ATOM 3486 C CA . ALA A 1 454 ? 18.384 22.358 -1.419 1.00 93.81 454 ALA A CA 1
ATOM 3487 C C . ALA A 1 454 ? 17.980 23.357 -0.319 1.00 93.81 454 ALA A C 1
ATOM 3489 O O . ALA A 1 454 ? 18.156 23.065 0.865 1.00 93.81 454 ALA A O 1
ATOM 3490 N N . ASP A 1 455 ? 17.452 24.529 -0.679 1.00 95.12 455 ASP A N 1
ATOM 3491 C CA . ASP A 1 455 ? 16.966 25.545 0.260 1.00 95.12 455 ASP A CA 1
ATOM 3492 C C . ASP A 1 455 ? 15.485 25.369 0.654 1.00 95.12 455 ASP A C 1
ATOM 3494 O O . ASP A 1 455 ? 15.030 25.974 1.629 1.00 95.12 455 ASP A O 1
ATOM 3498 N N . GLN A 1 456 ? 14.741 24.526 -0.069 1.00 93.88 456 GLN A N 1
ATOM 3499 C CA . GLN A 1 456 ? 13.291 24.338 0.074 1.00 93.88 456 GLN A CA 1
ATOM 3500 C C . GLN A 1 456 ? 12.901 22.951 0.596 1.00 93.88 456 GLN A C 1
ATOM 3502 O O . GLN A 1 456 ? 11.908 22.820 1.318 1.00 93.88 456 GLN A O 1
ATOM 3507 N N . LEU A 1 457 ? 13.661 21.920 0.234 1.00 94.31 457 LEU A N 1
ATOM 3508 C CA . LEU A 1 457 ? 13.395 20.521 0.546 1.00 94.31 457 LEU A CA 1
ATOM 3509 C C . LEU A 1 457 ? 14.499 19.948 1.434 1.00 94.31 457 LEU A C 1
ATOM 3511 O O . LEU A 1 457 ? 15.662 20.339 1.354 1.00 94.31 457 LEU A O 1
ATOM 3515 N N . ASP A 1 458 ? 14.138 18.985 2.280 1.00 92.38 458 ASP A N 1
ATOM 3516 C CA . ASP A 1 458 ? 15.150 18.187 2.963 1.00 92.38 458 ASP A CA 1
ATOM 3517 C C . ASP A 1 458 ? 15.766 17.145 2.011 1.00 92.38 458 ASP A C 1
ATOM 3519 O O . ASP A 1 458 ? 15.231 16.829 0.946 1.00 92.38 458 ASP A O 1
ATOM 3523 N N . ALA A 1 459 ? 16.914 16.589 2.400 1.00 92.62 459 ALA A N 1
ATOM 3524 C CA . ALA A 1 459 ? 17.639 15.630 1.567 1.00 92.62 459 ALA A CA 1
ATOM 3525 C C . ALA A 1 459 ? 16.820 14.366 1.236 1.00 92.62 459 ALA A C 1
ATOM 3527 O O . ALA A 1 459 ? 17.046 13.751 0.197 1.00 92.62 459 ALA A O 1
ATOM 3528 N N . ALA A 1 460 ? 15.872 13.974 2.096 1.00 90.50 460 ALA A N 1
ATOM 3529 C CA . ALA A 1 460 ? 15.012 12.820 1.845 1.00 90.50 460 ALA A CA 1
ATOM 3530 C C . ALA A 1 460 ? 13.979 13.127 0.750 1.00 90.50 460 ALA A C 1
ATOM 3532 O O . ALA A 1 460 ? 13.813 12.333 -0.170 1.00 90.50 460 ALA A O 1
ATOM 3533 N N . ALA A 1 461 ? 13.357 14.306 0.792 1.00 93.62 461 ALA A N 1
ATOM 3534 C CA . ALA A 1 461 ? 12.440 14.760 -0.246 1.00 93.62 461 ALA A CA 1
ATOM 3535 C C . ALA A 1 461 ? 13.146 14.968 -1.599 1.00 93.62 461 ALA A C 1
ATOM 3537 O O . ALA A 1 461 ? 12.564 14.653 -2.639 1.00 93.62 461 ALA A O 1
ATOM 3538 N N . ILE A 1 462 ? 14.397 15.449 -1.606 1.00 95.62 462 ILE A N 1
ATOM 3539 C CA . ILE A 1 462 ? 15.215 15.535 -2.832 1.00 95.62 462 ILE A CA 1
ATOM 3540 C C . ILE A 1 462 ? 15.531 14.132 -3.360 1.00 95.62 462 ILE A C 1
ATOM 3542 O O . ILE A 1 462 ? 15.388 13.879 -4.553 1.00 95.62 462 ILE A O 1
ATOM 3546 N N . TYR A 1 463 ? 15.892 13.193 -2.485 1.00 93.88 463 TYR A N 1
ATOM 3547 C CA . TYR A 1 463 ? 16.111 11.804 -2.883 1.00 93.88 463 TYR A CA 1
ATOM 3548 C C . TYR A 1 463 ? 14.855 11.184 -3.519 1.00 93.88 463 TYR A C 1
ATOM 3550 O O . TYR A 1 463 ? 14.942 10.599 -4.598 1.00 93.88 463 TYR A O 1
ATOM 3558 N N . ASP A 1 464 ? 13.677 11.381 -2.921 1.00 92.88 464 ASP A N 1
ATOM 3559 C CA . ASP A 1 464 ? 12.406 10.904 -3.480 1.00 92.88 464 ASP A CA 1
ATOM 3560 C C . ASP A 1 464 ? 12.088 11.553 -4.840 1.00 92.88 464 ASP A C 1
ATOM 3562 O O . ASP A 1 464 ? 11.606 10.873 -5.751 1.00 92.88 464 ASP A O 1
ATOM 3566 N N . TYR A 1 465 ? 12.407 12.844 -5.016 1.00 95.50 465 TYR A N 1
ATOM 3567 C CA . TYR A 1 465 ? 12.306 13.529 -6.312 1.00 95.50 465 TYR A CA 1
ATOM 3568 C C . TYR A 1 465 ? 13.189 12.855 -7.364 1.00 95.50 465 TYR A C 1
ATOM 3570 O O . TYR A 1 465 ? 12.727 12.528 -8.457 1.00 95.50 465 TYR A O 1
ATOM 3578 N N . VAL A 1 466 ? 14.453 12.606 -7.024 1.00 95.88 466 VAL A N 1
ATOM 3579 C CA . VAL A 1 466 ? 15.433 11.976 -7.915 1.00 95.88 466 VAL A CA 1
ATOM 3580 C C . VAL A 1 466 ? 14.980 10.568 -8.309 1.00 95.88 466 VAL A C 1
ATOM 3582 O O . VAL A 1 466 ? 15.016 10.218 -9.488 1.00 95.88 466 VAL A O 1
ATOM 3585 N N . ILE A 1 467 ? 14.468 9.772 -7.367 1.00 95.19 467 ILE A N 1
ATOM 3586 C CA . ILE A 1 467 ? 13.894 8.451 -7.667 1.00 95.19 467 ILE A CA 1
ATOM 3587 C C . ILE A 1 467 ? 12.689 8.566 -8.613 1.00 95.19 467 ILE A C 1
ATOM 3589 O O . ILE A 1 467 ? 12.587 7.798 -9.576 1.00 95.19 467 ILE A O 1
ATOM 3593 N N . ALA A 1 468 ? 11.798 9.538 -8.398 1.00 95.06 468 ALA A N 1
ATOM 3594 C CA . ALA A 1 468 ? 10.665 9.780 -9.290 1.00 95.06 468 ALA A CA 1
ATOM 3595 C C . ALA A 1 468 ? 11.111 10.169 -10.713 1.00 95.06 468 ALA A C 1
ATOM 3597 O O . ALA A 1 468 ? 10.548 9.661 -11.688 1.00 95.06 468 ALA A O 1
ATOM 3598 N N . VAL A 1 469 ? 12.150 11.002 -10.845 1.00 95.25 469 VAL A N 1
ATOM 3599 C CA . VAL A 1 469 ? 12.764 11.356 -12.137 1.00 95.25 469 VAL A CA 1
ATOM 3600 C C . VAL A 1 469 ? 13.283 10.111 -12.850 1.00 95.25 469 VAL A C 1
ATOM 3602 O O . VAL A 1 469 ? 12.893 9.868 -13.994 1.00 95.25 469 VAL A O 1
ATOM 3605 N N . LYS A 1 470 ? 14.065 9.268 -12.163 1.00 95.75 470 LYS A N 1
ATOM 3606 C CA . LYS A 1 470 ? 14.593 8.021 -12.740 1.00 95.75 470 LYS A CA 1
ATOM 3607 C C . LYS A 1 470 ? 13.467 7.115 -13.243 1.00 95.75 470 LYS A C 1
ATOM 3609 O O . LYS A 1 470 ? 13.528 6.609 -14.362 1.00 95.75 470 LYS A O 1
ATOM 3614 N N . HIS A 1 471 ? 12.395 6.951 -12.462 1.00 94.69 471 HIS A N 1
ATOM 3615 C CA . HIS A 1 471 ? 11.222 6.178 -12.885 1.00 94.69 471 HIS A CA 1
ATOM 3616 C C . HIS A 1 471 ? 10.536 6.756 -14.130 1.00 94.69 471 HIS A C 1
ATOM 3618 O O . HIS A 1 471 ? 10.095 5.986 -14.990 1.00 94.69 471 HIS A O 1
ATOM 3624 N N . LYS A 1 472 ? 10.453 8.087 -14.241 1.00 94.25 472 LYS A N 1
ATOM 3625 C CA . LYS A 1 472 ? 9.843 8.786 -15.381 1.00 94.25 472 LYS A CA 1
ATOM 3626 C C . LYS A 1 472 ? 10.663 8.665 -16.654 1.00 94.25 472 LYS A C 1
ATOM 3628 O O . LYS A 1 472 ? 10.081 8.429 -17.712 1.00 94.25 472 LYS A O 1
ATOM 3633 N N . GLU A 1 473 ? 11.980 8.776 -16.562 1.00 94.12 473 GLU A N 1
ATOM 3634 C CA . GLU A 1 473 ? 12.877 8.680 -17.718 1.00 94.12 473 GLU A CA 1
ATOM 3635 C C . GLU A 1 473 ? 12.868 7.303 -18.364 1.00 94.12 473 GLU A C 1
ATOM 3637 O O . GLU A 1 473 ? 12.899 7.195 -19.588 1.00 94.12 473 GLU A O 1
ATOM 3642 N N . VAL A 1 474 ? 12.719 6.257 -17.554 1.00 93.69 474 VAL A N 1
ATOM 3643 C CA . VAL A 1 474 ? 12.629 4.879 -18.047 1.00 93.69 474 VAL A CA 1
ATOM 3644 C C . VAL A 1 474 ? 11.195 4.443 -18.353 1.00 93.69 474 VAL A C 1
ATOM 3646 O O . VAL A 1 474 ? 10.997 3.285 -18.709 1.00 93.69 474 VAL A O 1
ATOM 3649 N N . LEU A 1 475 ? 10.200 5.325 -18.170 1.00 92.56 475 LEU A N 1
ATOM 3650 C CA . LEU A 1 475 ? 8.769 5.009 -18.276 1.00 92.56 475 LEU A CA 1
ATOM 3651 C C . LEU A 1 475 ? 8.405 3.720 -17.526 1.00 92.56 475 LEU A C 1
ATOM 3653 O O . LEU A 1 475 ? 7.866 2.776 -18.099 1.00 92.56 475 LEU A O 1
ATOM 3657 N N . SER A 1 476 ? 8.729 3.681 -16.230 1.00 90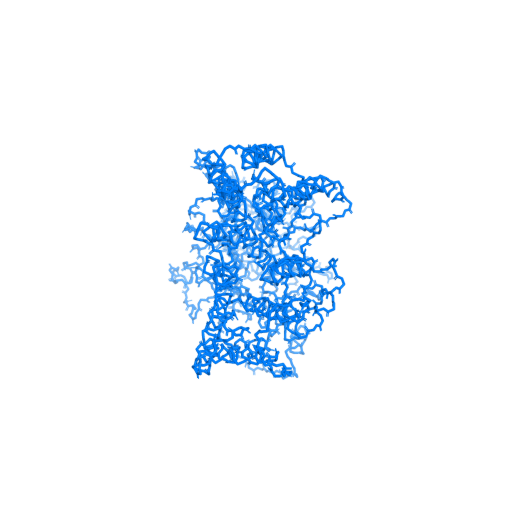.50 476 SER A N 1
ATOM 3658 C CA . SER A 1 476 ? 8.430 2.525 -15.378 1.00 90.50 476 SER A CA 1
ATOM 3659 C C . SER A 1 476 ? 6.950 2.110 -15.460 1.00 90.50 476 SER A C 1
ATOM 3661 O O . SER A 1 476 ? 6.090 2.969 -15.684 1.00 90.50 476 SER A O 1
ATOM 3663 N N . PRO A 1 477 ? 6.633 0.822 -15.229 1.00 86.56 477 PRO A N 1
ATOM 3664 C CA . PRO A 1 477 ? 5.267 0.308 -15.309 1.00 86.56 477 PRO A CA 1
ATOM 3665 C C . PRO A 1 477 ? 4.231 1.189 -14.586 1.00 86.56 477 PRO A C 1
ATOM 3667 O O . PRO A 1 477 ? 4.494 1.685 -13.485 1.00 86.56 477 PRO A O 1
ATOM 3670 N N . ASN A 1 478 ? 3.043 1.350 -15.179 1.00 86.00 478 ASN A N 1
ATOM 3671 C CA . ASN A 1 478 ? 1.968 2.309 -14.865 1.00 86.00 478 ASN A CA 1
ATOM 3672 C C . ASN A 1 478 ? 2.157 3.756 -15.362 1.00 86.00 478 ASN A C 1
ATOM 3674 O O . ASN A 1 478 ? 1.159 4.475 -15.467 1.00 86.00 478 ASN A O 1
ATOM 3678 N N . LEU A 1 479 ? 3.372 4.219 -15.686 1.00 89.94 479 LEU A N 1
ATOM 3679 C CA . LEU A 1 479 ? 3.571 5.591 -16.194 1.00 89.94 479 LEU A CA 1
ATOM 3680 C C . LEU A 1 479 ? 3.136 5.761 -17.660 1.00 89.94 479 LEU A C 1
ATOM 3682 O O . LEU A 1 479 ? 2.811 6.869 -18.096 1.00 89.94 479 LEU A O 1
ATOM 3686 N N . SER A 1 480 ? 3.066 4.667 -18.412 1.00 87.50 480 SER A N 1
ATOM 3687 C CA . SER A 1 480 ? 2.441 4.587 -19.742 1.00 87.50 480 SER A CA 1
ATOM 3688 C C . SER A 1 480 ? 0.976 5.047 -19.727 1.00 87.50 480 SER A C 1
ATOM 3690 O O . SER A 1 480 ? 0.555 5.751 -20.640 1.00 87.50 480 SER A O 1
ATOM 3692 N N . LEU A 1 481 ? 0.202 4.740 -18.675 1.00 87.50 481 LEU A N 1
ATOM 3693 C CA . LEU A 1 481 ? -1.197 5.179 -18.547 1.00 87.50 481 LEU A CA 1
ATOM 3694 C C . LEU A 1 481 ? -1.331 6.692 -18.379 1.00 87.50 481 LEU A C 1
ATOM 3696 O O . LEU A 1 481 ? -2.342 7.267 -18.775 1.00 87.50 481 LEU A O 1
ATOM 3700 N N . ILE A 1 482 ? -0.320 7.329 -17.788 1.00 87.94 482 ILE A N 1
ATOM 3701 C CA . ILE A 1 482 ? -0.276 8.783 -17.612 1.00 87.94 482 ILE A CA 1
ATOM 3702 C C . ILE A 1 482 ? 0.125 9.453 -18.929 1.00 87.94 482 ILE A C 1
ATOM 3704 O O . ILE A 1 482 ? -0.456 10.461 -19.317 1.00 87.94 482 ILE A O 1
ATOM 3708 N N . THR A 1 483 ? 1.113 8.886 -19.622 1.00 88.06 483 THR A N 1
ATOM 3709 C CA . THR A 1 483 ? 1.687 9.464 -20.849 1.00 88.06 483 THR A CA 1
ATOM 3710 C C . THR A 1 483 ? 0.934 9.081 -22.127 1.00 88.06 483 THR A C 1
ATOM 3712 O O . THR A 1 483 ? 1.112 9.724 -23.157 1.00 88.06 483 THR A O 1
ATOM 3715 N N . GLY A 1 484 ? 0.089 8.048 -22.085 1.00 89.50 484 GLY A N 1
ATOM 3716 C CA . GLY A 1 484 ? -0.582 7.484 -23.259 1.00 89.50 484 GLY A CA 1
ATOM 3717 C C . GLY A 1 484 ? 0.349 6.704 -24.196 1.00 89.50 484 GLY A C 1
ATOM 3718 O O . GLY A 1 484 ? -0.038 6.402 -25.325 1.00 89.50 484 GLY A O 1
ATOM 3719 N N . LEU A 1 485 ? 1.572 6.388 -23.755 1.00 90.81 485 LEU A N 1
ATOM 3720 C CA . LEU A 1 485 ? 2.564 5.654 -24.540 1.00 90.81 485 LEU A CA 1
ATOM 3721 C C . LEU A 1 485 ? 2.379 4.147 -24.342 1.00 90.81 485 LEU A C 1
ATOM 3723 O O . LEU A 1 485 ? 2.470 3.683 -23.210 1.00 90.81 485 LEU A O 1
ATOM 3727 N N . PRO A 1 486 ? 2.132 3.354 -25.396 1.00 90.25 486 PRO A N 1
ATOM 3728 C CA . PRO A 1 486 ? 1.880 1.932 -25.226 1.00 90.25 486 PRO A CA 1
ATOM 3729 C C . PRO A 1 486 ? 3.194 1.178 -24.965 1.00 90.25 486 PRO A C 1
ATOM 3731 O O . PRO A 1 486 ? 4.133 1.259 -25.755 1.00 90.25 486 PRO A O 1
ATOM 3734 N N . ALA A 1 487 ? 3.255 0.417 -23.874 1.00 91.19 487 ALA A N 1
ATOM 3735 C CA . ALA A 1 487 ? 4.390 -0.447 -23.561 1.00 91.19 487 ALA A CA 1
ATOM 3736 C C . ALA A 1 487 ? 4.179 -1.872 -24.106 1.00 91.19 487 ALA A C 1
ATOM 3738 O O . ALA A 1 487 ? 3.049 -2.285 -24.389 1.00 91.19 487 ALA A O 1
ATOM 3739 N N . ILE A 1 488 ? 5.273 -2.619 -24.274 1.00 90.19 488 ILE A N 1
ATOM 3740 C CA . ILE A 1 488 ? 5.231 -4.083 -24.426 1.00 90.19 488 ILE A CA 1
ATOM 3741 C C . ILE A 1 488 ? 4.940 -4.735 -23.073 1.00 90.19 488 ILE A C 1
ATOM 3743 O O . ILE A 1 488 ? 4.265 -5.760 -23.046 1.00 90.19 488 ILE A O 1
ATOM 3747 N N . ASP A 1 489 ? 5.417 -4.125 -21.981 1.00 84.31 489 ASP A N 1
ATOM 3748 C CA . ASP A 1 489 ? 5.151 -4.568 -20.615 1.00 84.31 489 ASP A CA 1
ATOM 3749 C C . ASP A 1 489 ? 3.650 -4.777 -20.374 1.00 84.31 489 ASP A C 1
ATOM 3751 O O . ASP A 1 489 ? 2.793 -4.022 -20.833 1.00 84.31 489 ASP A O 1
ATOM 3755 N N . GLY A 1 490 ? 3.336 -5.823 -19.617 1.00 70.69 490 GLY A N 1
ATOM 3756 C CA . GLY A 1 490 ? 1.964 -6.244 -19.347 1.00 70.69 490 GLY A CA 1
ATOM 3757 C C . GLY A 1 490 ? 1.386 -5.621 -18.081 1.00 70.69 490 GLY A C 1
ATOM 3758 O O . GLY A 1 490 ? 0.251 -5.937 -17.728 1.00 70.69 490 GLY A O 1
ATOM 3759 N N . PHE A 1 491 ? 2.168 -4.794 -17.378 1.00 75.00 491 PHE A N 1
ATOM 3760 C CA . PHE A 1 491 ? 1.826 -4.281 -16.055 1.00 75.00 491 PHE A CA 1
ATOM 3761 C C . PHE A 1 491 ? 1.455 -2.801 -16.080 1.00 75.00 491 PHE A C 1
ATOM 3763 O O . PHE A 1 491 ? 2.284 -1.943 -15.787 1.00 75.00 491 PHE A O 1
ATOM 3770 N N . ASP A 1 492 ? 0.184 -2.512 -16.348 1.00 72.38 492 ASP A N 1
ATOM 3771 C CA . ASP A 1 492 ? -0.346 -1.152 -16.316 1.00 72.38 492 ASP A CA 1
ATOM 3772 C C . ASP A 1 492 ? -1.690 -1.085 -15.584 1.00 72.38 492 ASP A C 1
ATOM 3774 O O . ASP A 1 492 ? -2.588 -1.907 -15.772 1.00 72.38 492 ASP A O 1
ATOM 3778 N N . GLY A 1 493 ? -1.826 -0.102 -14.695 1.00 63.72 493 GLY A N 1
ATOM 3779 C CA . GLY A 1 493 ? -3.036 0.142 -13.907 1.00 63.72 493 GLY A CA 1
ATOM 3780 C C . GLY A 1 493 ? -3.299 -0.907 -12.828 1.00 63.72 493 GLY A C 1
ATOM 3781 O O . GLY A 1 493 ? -4.421 -1.004 -12.332 1.00 63.72 493 GLY A O 1
ATOM 3782 N N . GLY A 1 494 ? -2.292 -1.714 -12.477 1.00 65.94 494 GLY A N 1
ATOM 3783 C CA . GLY A 1 494 ? -2.437 -2.824 -11.532 1.00 65.94 494 GLY A CA 1
ATOM 3784 C C . GLY A 1 494 ? -3.274 -3.998 -12.057 1.00 65.94 494 GLY A C 1
ATOM 3785 O O . GLY A 1 494 ? -3.723 -4.824 -11.257 1.00 65.94 494 GLY A O 1
ATOM 3786 N N . ILE A 1 495 ? -3.495 -4.084 -13.373 1.00 72.00 495 ILE A N 1
ATOM 3787 C CA . ILE A 1 495 ? -4.131 -5.235 -14.019 1.00 72.00 495 ILE A CA 1
ATOM 3788 C C . ILE A 1 495 ? -3.058 -6.295 -14.268 1.00 72.00 495 ILE A C 1
ATOM 3790 O O . ILE A 1 495 ? -2.004 -6.005 -14.823 1.00 72.00 495 ILE A O 1
ATOM 3794 N N . LEU A 1 496 ? -3.318 -7.528 -13.833 1.00 77.19 496 LEU A N 1
ATOM 3795 C CA . LEU A 1 496 ? -2.410 -8.640 -14.101 1.00 77.19 496 LEU A CA 1
ATOM 3796 C C . LEU A 1 496 ? -2.556 -9.110 -15.550 1.00 77.19 496 LEU A C 1
ATOM 3798 O O . LEU A 1 496 ? -3.685 -9.186 -16.047 1.00 77.19 496 LEU A O 1
ATOM 3802 N N . PRO A 1 497 ? -1.451 -9.498 -16.202 1.00 81.88 497 PRO A N 1
ATOM 3803 C CA . PRO A 1 497 ? -1.505 -10.030 -17.547 1.00 81.88 497 PRO A CA 1
ATOM 3804 C C . PRO A 1 497 ? -2.266 -11.360 -17.602 1.00 81.88 497 PRO A C 1
ATOM 3806 O O . PRO A 1 497 ? -2.364 -12.119 -16.630 1.00 81.88 497 PRO A O 1
ATOM 3809 N N . LEU A 1 498 ? -2.783 -11.658 -18.793 1.00 87.19 498 LEU A N 1
ATOM 3810 C CA . LEU A 1 498 ? -3.359 -12.963 -19.102 1.00 87.19 498 LEU A CA 1
ATOM 3811 C C . LEU A 1 498 ? -2.267 -14.039 -19.107 1.00 87.19 498 LEU A C 1
ATOM 3813 O O . LEU A 1 498 ? -1.101 -13.770 -19.394 1.00 87.19 498 LEU A O 1
ATOM 3817 N N . ARG A 1 499 ? -2.650 -15.297 -18.879 1.00 86.69 499 ARG A N 1
ATOM 3818 C CA . ARG A 1 499 ? -1.731 -16.439 -18.989 1.00 86.69 499 ARG A CA 1
ATOM 3819 C C . ARG A 1 499 ? -1.085 -16.524 -20.370 1.00 86.69 499 ARG A C 1
ATOM 3821 O O . ARG A 1 499 ? 0.107 -16.793 -20.457 1.00 86.69 499 ARG A O 1
ATOM 3828 N N . SER A 1 500 ? -1.863 -16.274 -21.422 1.00 87.50 500 SER A N 1
ATOM 3829 C CA . SER A 1 500 ? -1.371 -16.262 -22.801 1.00 87.50 500 SER A CA 1
ATOM 3830 C C . SER A 1 500 ? -0.285 -15.209 -23.006 1.00 87.50 500 SER A C 1
ATOM 3832 O O . SER A 1 500 ? 0.709 -15.493 -23.666 1.00 87.50 500 SER A O 1
ATOM 3834 N N . TYR A 1 501 ? -0.424 -14.030 -22.388 1.00 89.50 501 TYR A N 1
ATOM 3835 C CA . TYR A 1 501 ? 0.628 -13.015 -22.384 1.00 89.50 501 TYR A CA 1
ATOM 3836 C C . TYR A 1 501 ? 1.890 -13.553 -21.702 1.00 89.50 501 TYR A C 1
ATOM 3838 O O . TYR A 1 501 ? 2.948 -13.554 -22.322 1.00 89.50 501 TYR A O 1
ATOM 3846 N N . SER A 1 502 ? 1.786 -14.080 -20.476 1.00 88.12 502 SER A N 1
ATOM 3847 C CA . SER A 1 502 ? 2.950 -14.616 -19.751 1.00 88.12 502 SER A CA 1
ATOM 3848 C C . SER A 1 502 ? 3.663 -15.732 -20.522 1.00 88.12 502 SER A C 1
ATOM 3850 O O . SER A 1 502 ? 4.888 -15.767 -20.538 1.00 88.12 502 SER A O 1
ATOM 3852 N N . GLN A 1 503 ? 2.909 -16.615 -21.185 1.00 88.56 503 GLN A N 1
ATOM 3853 C CA . GLN A 1 503 ? 3.454 -17.673 -22.043 1.00 88.56 503 GLN A CA 1
ATOM 3854 C C . GLN A 1 503 ? 4.162 -17.093 -23.271 1.00 88.56 503 GLN A C 1
ATOM 3856 O O . GLN A 1 503 ? 5.288 -17.479 -23.561 1.00 88.56 503 GLN A O 1
ATOM 3861 N N . THR A 1 504 ? 3.535 -16.127 -23.949 1.00 90.69 504 THR A N 1
ATOM 3862 C CA . THR A 1 504 ? 4.110 -15.458 -25.128 1.00 90.69 504 THR A CA 1
ATOM 3863 C C . THR A 1 504 ? 5.403 -14.722 -24.779 1.00 90.69 504 THR A C 1
ATOM 3865 O O . THR A 1 504 ? 6.363 -14.761 -25.541 1.00 90.69 504 THR A O 1
ATOM 3868 N N . MET A 1 505 ? 5.470 -14.095 -23.602 1.00 92.31 505 MET A N 1
ATOM 3869 C CA . MET A 1 505 ? 6.689 -13.430 -23.135 1.00 92.31 505 MET A CA 1
ATOM 3870 C C . MET A 1 505 ? 7.827 -14.410 -22.824 1.00 92.31 505 MET A C 1
ATOM 3872 O O . MET A 1 505 ? 8.981 -13.996 -22.804 1.00 92.31 505 MET A O 1
ATOM 3876 N N . GLY A 1 506 ? 7.549 -15.712 -22.693 1.00 90.31 506 GLY A N 1
ATOM 3877 C CA . GLY A 1 506 ? 8.581 -16.752 -22.660 1.00 90.31 506 GLY A CA 1
ATOM 3878 C C . GLY A 1 506 ? 9.490 -16.771 -23.898 1.00 90.31 506 GLY A C 1
ATOM 3879 O O . GLY A 1 506 ? 10.585 -17.311 -23.829 1.00 90.31 506 GLY A O 1
ATOM 3880 N N . LEU A 1 507 ? 9.086 -16.141 -25.011 1.00 91.81 507 LEU A N 1
ATOM 3881 C CA . LEU A 1 507 ? 9.921 -15.971 -26.209 1.00 91.81 507 LEU A CA 1
ATOM 3882 C C . LEU A 1 507 ? 11.109 -15.018 -26.003 1.00 91.81 507 LEU A C 1
ATOM 3884 O O . LEU A 1 507 ? 12.104 -15.129 -26.716 1.00 91.81 507 LEU A O 1
ATOM 3888 N N . ILE A 1 508 ? 10.994 -14.069 -25.069 1.00 91.75 508 ILE A N 1
ATOM 3889 C CA . ILE A 1 508 ? 12.017 -13.043 -24.806 1.00 91.75 508 ILE A CA 1
ATOM 3890 C C . ILE A 1 508 ? 12.647 -13.158 -23.421 1.00 91.75 508 ILE A C 1
ATOM 3892 O O . ILE A 1 508 ? 13.696 -12.569 -23.186 1.00 91.75 508 ILE A O 1
ATOM 3896 N N . LEU A 1 509 ? 12.004 -13.878 -22.503 1.00 91.88 509 LEU A N 1
ATOM 3897 C CA . LEU A 1 509 ? 12.493 -14.083 -21.147 1.00 91.88 509 LEU A CA 1
ATOM 3898 C C . LEU A 1 509 ? 13.564 -15.190 -21.097 1.00 91.88 509 LEU A C 1
ATOM 3900 O O . LEU A 1 509 ? 13.511 -16.118 -21.904 1.00 91.88 509 LEU A O 1
ATOM 3904 N N . PRO A 1 510 ? 14.502 -15.143 -20.129 1.00 89.75 510 PRO A N 1
ATOM 3905 C CA . PRO A 1 510 ? 15.467 -16.221 -19.913 1.00 89.75 510 PRO A CA 1
ATOM 3906 C C . PRO A 1 510 ? 14.797 -17.586 -19.713 1.00 89.75 510 PRO A C 1
ATOM 3908 O O . PRO A 1 510 ? 13.712 -17.672 -19.123 1.00 89.75 510 PRO A O 1
ATOM 3911 N N . GLU A 1 511 ? 15.462 -18.663 -20.138 1.00 85.69 511 GLU A N 1
ATOM 3912 C CA . GLU A 1 511 ? 14.942 -20.024 -19.977 1.00 85.69 511 GLU A CA 1
ATOM 3913 C C . GLU A 1 511 ? 14.562 -20.329 -18.519 1.00 85.69 511 GLU A C 1
ATOM 3915 O O . GLU A 1 511 ? 15.274 -19.998 -17.569 1.00 85.69 511 GLU A O 1
ATOM 3920 N N . GLY A 1 512 ? 13.397 -20.953 -18.331 1.00 83.06 512 GLY A N 1
ATOM 3921 C CA . GLY A 1 512 ? 12.868 -21.293 -17.007 1.00 83.06 512 GLY A CA 1
ATOM 3922 C C . GLY A 1 512 ? 12.272 -20.122 -16.216 1.00 83.06 512 GLY A C 1
ATOM 3923 O O . GLY A 1 512 ? 11.756 -20.343 -15.119 1.00 83.06 512 GLY A O 1
ATOM 3924 N N . SER A 1 513 ? 12.289 -18.896 -16.750 1.00 86.12 513 SER A N 1
ATOM 3925 C CA . SER A 1 513 ? 11.643 -17.740 -16.123 1.00 86.12 513 SER A CA 1
ATOM 3926 C C . SER A 1 513 ? 10.248 -17.466 -16.701 1.00 86.12 513 SER A C 1
ATOM 3928 O O . SER A 1 513 ? 9.947 -17.772 -17.853 1.00 86.12 513 SER A O 1
ATOM 3930 N N . ALA A 1 514 ? 9.359 -16.908 -15.876 1.00 83.75 514 ALA A N 1
ATOM 3931 C CA . ALA A 1 514 ? 8.013 -16.523 -16.283 1.00 83.75 514 ALA A CA 1
ATOM 3932 C C . ALA A 1 514 ? 7.582 -15.255 -15.545 1.00 83.75 514 ALA A C 1
ATOM 3934 O O . ALA A 1 514 ? 7.705 -15.158 -14.320 1.00 83.75 514 ALA A O 1
ATOM 3935 N N . THR A 1 515 ? 7.031 -14.295 -16.285 1.00 83.94 515 THR A N 1
ATOM 3936 C CA . THR A 1 515 ? 6.480 -13.075 -15.693 1.00 83.94 515 THR A CA 1
ATOM 3937 C C . THR A 1 515 ? 5.073 -13.325 -15.145 1.00 83.94 515 THR A C 1
ATOM 3939 O O . THR A 1 515 ? 4.205 -13.874 -15.831 1.00 83.94 515 THR A O 1
ATOM 3942 N N . THR A 1 516 ? 4.832 -12.932 -13.892 1.00 75.69 516 THR A N 1
ATOM 3943 C CA . THR A 1 516 ? 3.520 -13.091 -13.231 1.00 75.69 516 THR A CA 1
ATOM 3944 C C . THR A 1 516 ? 2.699 -11.808 -13.219 1.00 75.69 516 THR A C 1
ATOM 3946 O O . THR A 1 516 ? 1.469 -11.869 -13.198 1.00 75.69 516 THR A O 1
ATOM 3949 N N . ASP A 1 517 ? 3.373 -10.663 -13.244 1.00 75.56 517 ASP A N 1
ATOM 3950 C CA . ASP A 1 517 ? 2.781 -9.332 -13.208 1.00 75.56 517 ASP A CA 1
ATOM 3951 C C . ASP A 1 517 ? 3.026 -8.541 -14.494 1.00 75.56 517 ASP A C 1
ATOM 3953 O O . ASP A 1 517 ? 2.333 -7.564 -14.708 1.00 75.56 517 ASP A O 1
ATOM 3957 N N . GLY A 1 518 ? 3.906 -8.985 -15.394 1.00 81.94 518 GLY A N 1
ATOM 3958 C CA . GLY A 1 518 ? 4.166 -8.317 -16.668 1.00 81.94 518 GLY A CA 1
ATOM 3959 C C . GLY A 1 518 ? 5.284 -7.277 -16.616 1.00 81.94 518 GLY A C 1
ATOM 3960 O O . GLY A 1 518 ? 5.446 -6.562 -17.600 1.00 81.94 518 GLY A O 1
ATOM 3961 N N . ARG A 1 519 ? 6.050 -7.197 -15.515 1.00 86.44 519 ARG A N 1
ATOM 3962 C CA . ARG A 1 519 ? 7.227 -6.320 -15.376 1.00 86.44 519 ARG A CA 1
ATOM 3963 C C . ARG A 1 519 ? 8.450 -6.957 -16.043 1.00 86.44 519 ARG A C 1
ATOM 3965 O O . ARG A 1 519 ? 9.287 -7.551 -15.366 1.00 86.44 519 ARG A O 1
ATOM 3972 N N . LEU A 1 520 ? 8.546 -6.887 -17.372 1.00 89.56 520 LEU A N 1
ATOM 3973 C CA . LEU A 1 520 ? 9.574 -7.612 -18.134 1.00 89.56 520 LEU A CA 1
ATOM 3974 C C . LEU A 1 520 ? 10.986 -7.133 -17.802 1.00 89.56 520 LEU A C 1
ATOM 3976 O O . LEU A 1 520 ? 11.898 -7.951 -17.707 1.00 89.56 520 LEU A O 1
ATOM 3980 N N . ARG A 1 521 ? 11.147 -5.831 -17.540 1.00 87.94 521 ARG A N 1
ATOM 3981 C CA . ARG A 1 521 ? 12.439 -5.225 -17.189 1.00 87.94 521 ARG A CA 1
ATOM 3982 C C . ARG A 1 521 ? 13.153 -5.892 -16.006 1.00 87.94 521 ARG A C 1
ATOM 3984 O O . ARG A 1 521 ? 14.367 -5.841 -15.927 1.00 87.94 521 ARG A O 1
ATOM 399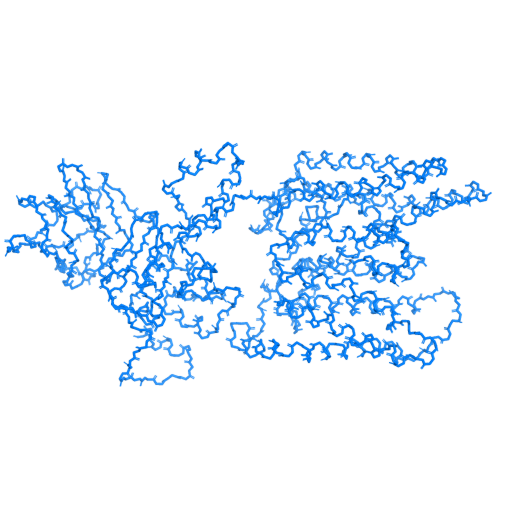1 N N . GLU A 1 522 ? 12.411 -6.511 -15.083 1.00 87.56 522 GLU A N 1
ATOM 3992 C CA . GLU A 1 522 ? 12.984 -7.165 -13.892 1.00 87.56 522 GLU A CA 1
ATOM 3993 C C . GLU A 1 522 ? 13.656 -8.509 -14.216 1.00 87.56 522 GLU A C 1
ATOM 3995 O O . GLU A 1 522 ? 14.375 -9.056 -13.383 1.00 87.56 522 GLU A O 1
ATOM 4000 N N . TYR A 1 523 ? 13.419 -9.043 -15.417 1.00 89.00 523 TYR A N 1
ATOM 4001 C CA . TYR A 1 523 ? 13.936 -10.331 -15.877 1.00 89.00 523 TYR A CA 1
ATOM 4002 C C . TYR A 1 523 ? 14.966 -10.201 -17.003 1.00 89.00 523 TYR A C 1
ATOM 4004 O O . TYR A 1 523 ? 15.688 -11.157 -17.280 1.00 89.00 523 TYR A O 1
ATOM 4012 N N . LEU A 1 524 ? 15.011 -9.053 -17.680 1.00 89.38 524 LEU A N 1
ATOM 4013 C CA . LEU A 1 524 ? 15.831 -8.837 -18.866 1.00 89.38 524 LEU A CA 1
ATOM 4014 C C . LEU A 1 524 ? 17.077 -8.028 -18.509 1.00 89.38 524 LEU A C 1
ATOM 4016 O O . LEU A 1 524 ? 16.976 -6.893 -18.057 1.00 89.38 524 LEU A O 1
ATOM 4020 N N . SER A 1 525 ? 18.253 -8.603 -18.753 1.00 84.94 525 SER A N 1
ATOM 4021 C CA . SER A 1 525 ? 19.548 -7.924 -18.600 1.00 84.94 525 SER A CA 1
ATOM 4022 C C . SER A 1 525 ? 20.102 -7.364 -19.913 1.00 84.94 525 SER A C 1
ATOM 4024 O O . SER A 1 525 ? 21.075 -6.619 -19.895 1.00 84.94 525 SER A O 1
ATOM 4026 N N . ALA A 1 526 ? 19.510 -7.738 -21.048 1.00 86.94 526 ALA A N 1
ATOM 4027 C CA . ALA A 1 526 ? 19.930 -7.335 -22.384 1.00 86.94 526 ALA A CA 1
ATOM 4028 C C . ALA A 1 526 ? 18.713 -7.173 -23.304 1.00 86.94 526 ALA A C 1
ATOM 4030 O O . ALA A 1 526 ? 17.613 -7.641 -22.995 1.00 86.94 526 ALA A O 1
ATOM 4031 N N . ALA A 1 527 ? 18.919 -6.504 -24.440 1.00 88.69 527 ALA A N 1
ATOM 4032 C CA . ALA A 1 527 ? 17.898 -6.367 -25.468 1.00 88.69 527 ALA A CA 1
ATOM 4033 C C . ALA A 1 527 ? 17.477 -7.754 -25.985 1.00 88.69 527 ALA A C 1
ATOM 4035 O O . ALA A 1 527 ? 18.342 -8.520 -26.413 1.00 88.69 527 ALA A O 1
ATOM 4036 N N . PRO A 1 528 ? 16.174 -8.095 -25.983 1.00 90.62 528 PRO A N 1
ATOM 4037 C CA . PRO A 1 528 ? 15.717 -9.316 -26.629 1.00 90.62 528 PRO A CA 1
ATOM 4038 C C . PRO A 1 528 ? 16.037 -9.313 -28.123 1.00 90.62 528 PRO A C 1
ATOM 4040 O O . PRO A 1 528 ? 16.182 -8.254 -28.741 1.00 90.62 528 PRO A O 1
ATOM 4043 N N . ASN A 1 529 ? 16.062 -10.505 -28.722 1.00 89.00 529 ASN A N 1
ATOM 4044 C CA . ASN A 1 529 ? 16.201 -10.633 -30.168 1.00 89.00 529 ASN A CA 1
ATOM 4045 C C . ASN A 1 529 ? 15.130 -9.779 -30.877 1.00 89.00 529 ASN A C 1
ATOM 4047 O O . ASN A 1 529 ? 13.930 -9.902 -30.594 1.00 89.00 529 ASN A O 1
ATOM 4051 N N . ALA A 1 530 ? 15.576 -8.924 -31.801 1.00 89.69 530 ALA A N 1
ATOM 4052 C CA . ALA A 1 530 ? 14.730 -7.954 -32.487 1.00 89.69 530 ALA A CA 1
ATOM 4053 C C . ALA A 1 530 ? 13.538 -8.607 -33.200 1.00 89.69 530 ALA A C 1
ATOM 4055 O O . ALA A 1 530 ? 12.470 -8.002 -33.240 1.00 89.69 530 ALA A O 1
ATOM 4056 N N . ARG A 1 531 ? 13.656 -9.867 -33.654 1.00 90.56 531 ARG A N 1
ATOM 4057 C CA . ARG A 1 531 ? 12.550 -10.621 -34.274 1.00 90.56 531 ARG A CA 1
ATOM 4058 C C . ARG A 1 531 ? 11.309 -10.678 -33.381 1.00 90.56 531 ARG A C 1
ATOM 4060 O O . ARG A 1 531 ? 10.185 -10.511 -33.853 1.00 90.56 531 ARG A O 1
ATOM 4067 N N . TRP A 1 532 ? 11.512 -10.879 -32.078 1.00 91.69 532 TRP A N 1
ATOM 4068 C CA . TRP A 1 532 ? 10.427 -10.993 -31.111 1.00 91.69 532 TRP A CA 1
ATOM 4069 C C . TRP A 1 532 ? 9.851 -9.633 -30.757 1.00 91.69 532 TRP A C 1
ATOM 4071 O O . TRP A 1 532 ? 8.634 -9.479 -30.698 1.00 91.69 532 TRP A O 1
ATOM 4081 N N . LEU A 1 533 ? 10.708 -8.622 -30.594 1.00 91.44 533 LEU A N 1
ATOM 4082 C CA . LEU A 1 533 ? 10.233 -7.254 -30.404 1.00 91.44 533 LEU A CA 1
ATOM 4083 C C . LEU A 1 533 ? 9.402 -6.798 -31.606 1.00 91.44 533 LEU A C 1
ATOM 4085 O O . LEU A 1 533 ? 8.302 -6.285 -31.413 1.00 91.44 533 LEU A O 1
ATOM 4089 N N . SER A 1 534 ? 9.858 -7.065 -32.831 1.00 90.62 534 SER A N 1
ATOM 4090 C CA . SER A 1 534 ? 9.123 -6.766 -34.060 1.00 90.62 534 SER A CA 1
ATOM 4091 C C . SER A 1 534 ? 7.746 -7.429 -34.082 1.00 90.62 534 SER A C 1
ATOM 4093 O O . SER A 1 534 ? 6.764 -6.742 -34.365 1.00 90.62 534 SER A O 1
ATOM 4095 N N . LEU A 1 535 ? 7.643 -8.707 -33.693 1.00 89.75 535 LEU A N 1
ATOM 4096 C CA . LEU A 1 535 ? 6.366 -9.425 -33.573 1.00 89.75 535 LEU A CA 1
ATOM 4097 C C . LEU A 1 535 ? 5.389 -8.738 -32.603 1.00 89.75 535 LEU A C 1
ATOM 4099 O O . LEU A 1 535 ? 4.179 -8.727 -32.827 1.00 89.75 535 LEU A O 1
ATOM 4103 N N . PHE A 1 536 ? 5.897 -8.134 -31.528 1.00 90.25 536 PHE A N 1
ATOM 4104 C CA . PHE A 1 536 ? 5.081 -7.445 -30.523 1.00 90.25 536 PHE A CA 1
ATOM 4105 C C . PHE A 1 536 ? 4.794 -5.973 -30.855 1.00 90.25 536 PHE A C 1
ATOM 4107 O O . PHE A 1 536 ? 4.222 -5.266 -30.015 1.00 90.25 536 PHE A O 1
ATOM 4114 N N . ASN A 1 537 ? 5.167 -5.511 -32.059 1.00 91.62 537 ASN A N 1
ATOM 4115 C CA . ASN A 1 537 ? 5.195 -4.096 -32.451 1.00 91.62 537 ASN A CA 1
ATOM 4116 C C . ASN A 1 537 ? 6.074 -3.240 -31.504 1.00 91.62 537 ASN A C 1
ATOM 4118 O O . ASN A 1 537 ? 5.840 -2.052 -31.279 1.00 91.62 537 ASN A O 1
ATOM 4122 N N . GLY A 1 538 ? 7.102 -3.869 -30.933 1.00 93.44 538 GLY A N 1
ATOM 4123 C CA . GLY A 1 538 ? 8.152 -3.261 -30.133 1.00 93.44 538 GLY A CA 1
ATOM 4124 C C . GLY A 1 538 ? 9.147 -2.527 -31.009 1.00 93.44 538 GLY A C 1
ATOM 4125 O O . GLY A 1 538 ? 10.096 -3.119 -31.524 1.00 93.44 538 GLY A O 1
ATOM 4126 N N . ARG A 1 539 ? 8.916 -1.230 -31.184 1.00 93.38 539 ARG A N 1
ATOM 4127 C CA . ARG A 1 539 ? 9.794 -0.380 -31.981 1.00 93.38 539 ARG A CA 1
ATOM 4128 C C . ARG A 1 539 ? 10.849 0.319 -31.148 1.00 93.38 539 ARG A C 1
ATOM 4130 O O . ARG A 1 539 ? 11.954 0.514 -31.635 1.00 93.38 539 ARG A O 1
ATOM 4137 N N . TYR A 1 540 ? 10.502 0.739 -29.940 1.00 94.94 540 TYR A N 1
ATOM 4138 C CA . TYR A 1 540 ? 11.399 1.543 -29.125 1.00 94.94 540 TYR A CA 1
ATOM 4139 C C . TYR A 1 540 ? 11.970 0.722 -27.976 1.00 94.94 540 TYR A C 1
ATOM 4141 O O . TYR A 1 540 ? 11.233 0.035 -27.272 1.00 94.94 540 TYR A O 1
ATOM 4149 N N . LEU A 1 541 ? 13.277 0.814 -27.771 1.00 95.50 541 LEU A N 1
ATOM 4150 C CA . LEU A 1 541 ? 13.955 0.223 -26.626 1.00 95.50 541 LEU A CA 1
ATOM 4151 C C . LEU A 1 541 ? 14.545 1.338 -25.771 1.00 95.50 541 LEU A C 1
ATOM 4153 O O . LEU A 1 541 ? 15.260 2.187 -26.298 1.00 95.50 541 LEU A O 1
ATOM 4157 N N . ILE A 1 542 ? 14.241 1.339 -24.476 1.00 95.75 542 ILE A N 1
ATOM 4158 C CA . ILE A 1 542 ? 14.802 2.280 -23.506 1.00 95.75 542 ILE A CA 1
ATOM 4159 C C . ILE A 1 542 ? 15.813 1.539 -22.641 1.00 95.75 542 ILE A C 1
ATOM 4161 O O . ILE A 1 542 ? 15.466 0.545 -22.000 1.00 95.75 542 ILE A O 1
ATOM 4165 N N . THR A 1 543 ? 17.042 2.039 -22.588 1.00 94.69 543 THR A N 1
ATOM 4166 C CA . THR A 1 543 ? 18.104 1.494 -21.731 1.00 94.69 543 THR A CA 1
ATOM 4167 C C . THR A 1 543 ? 18.843 2.623 -21.017 1.00 94.69 543 THR A C 1
ATOM 4169 O O . THR A 1 543 ? 18.597 3.796 -21.295 1.00 94.69 543 THR A O 1
ATOM 4172 N N . ASP A 1 544 ? 19.703 2.295 -20.056 1.00 92.88 544 ASP A N 1
ATOM 4173 C CA . ASP A 1 544 ? 20.548 3.277 -19.369 1.00 92.88 544 ASP A CA 1
ATOM 4174 C C . ASP A 1 544 ? 22.025 3.104 -19.744 1.00 92.88 544 ASP A C 1
ATOM 4176 O O . ASP A 1 544 ? 22.382 2.226 -20.532 1.00 92.88 544 ASP A O 1
ATOM 4180 N N . LYS A 1 545 ? 22.876 3.987 -19.215 1.00 91.75 545 LYS A N 1
ATOM 4181 C CA . LYS A 1 545 ? 24.314 4.004 -19.505 1.00 91.75 545 LYS A CA 1
ATOM 4182 C C . LYS A 1 545 ? 25.172 3.209 -18.521 1.00 91.75 545 LYS A C 1
ATOM 4184 O O . LYS A 1 545 ? 26.395 3.243 -18.613 1.00 91.75 545 LYS A O 1
ATOM 4189 N N . THR A 1 546 ? 24.569 2.506 -17.559 1.00 91.06 546 THR A N 1
ATOM 4190 C CA . THR A 1 546 ? 25.330 1.856 -16.476 1.00 91.06 546 THR A CA 1
ATOM 4191 C C . THR A 1 546 ? 26.147 0.651 -16.946 1.00 91.06 546 THR A C 1
ATOM 4193 O O . THR A 1 546 ? 27.143 0.316 -16.311 1.00 91.06 546 THR A O 1
ATOM 4196 N N . GLY A 1 547 ? 25.756 0.022 -18.061 1.00 87.88 547 GLY A N 1
ATOM 4197 C CA . GLY A 1 547 ? 26.479 -1.096 -18.684 1.00 87.88 547 GLY A CA 1
ATOM 4198 C C . GLY A 1 547 ? 27.523 -0.696 -19.735 1.00 87.88 547 GLY A C 1
ATOM 4199 O O . GLY A 1 547 ? 28.215 -1.566 -20.266 1.00 87.88 547 GLY A O 1
ATOM 4200 N N . ASP A 1 548 ? 27.642 0.595 -20.046 1.00 92.44 548 ASP A N 1
ATOM 4201 C CA . ASP A 1 548 ? 28.528 1.101 -21.097 1.00 92.44 548 ASP A CA 1
ATOM 4202 C C . ASP A 1 548 ? 29.966 1.314 -20.609 1.00 92.44 548 ASP A C 1
ATOM 4204 O O . ASP A 1 548 ? 30.256 1.272 -19.411 1.00 92.44 548 ASP A O 1
ATOM 4208 N N . ALA A 1 549 ? 30.889 1.559 -21.543 1.00 93.25 549 ALA A N 1
ATOM 4209 C CA . ALA A 1 549 ? 32.299 1.766 -21.230 1.00 93.25 549 ALA A CA 1
ATOM 4210 C C . ALA A 1 549 ? 32.784 3.168 -21.613 1.00 93.25 549 ALA A C 1
ATOM 4212 O O . ALA A 1 549 ? 32.375 3.746 -22.615 1.00 93.25 549 ALA A O 1
ATOM 4213 N N . TRP A 1 550 ? 33.720 3.681 -20.817 1.00 93.31 550 TRP A N 1
ATOM 4214 C CA . TRP A 1 550 ? 34.541 4.838 -21.158 1.00 93.31 550 TRP A CA 1
ATOM 4215 C C . TRP A 1 550 ? 36.003 4.390 -21.246 1.00 93.31 550 TRP A C 1
ATOM 4217 O O . TRP A 1 550 ? 36.479 3.642 -20.381 1.00 93.31 550 TRP A O 1
ATOM 4227 N N . ARG A 1 551 ? 36.713 4.818 -22.293 1.00 93.62 551 ARG A N 1
ATOM 4228 C CA . ARG A 1 551 ? 38.149 4.571 -22.506 1.00 93.62 551 ARG A CA 1
ATOM 4229 C C . ARG A 1 551 ? 38.780 5.856 -23.021 1.00 93.62 551 ARG A C 1
ATOM 4231 O O . ARG A 1 551 ? 38.312 6.395 -24.014 1.00 93.62 551 ARG A O 1
ATOM 4238 N N . GLU A 1 552 ? 39.786 6.373 -22.317 1.00 91.19 552 GLU A N 1
ATOM 4239 C CA . GLU A 1 552 ? 40.490 7.616 -22.691 1.00 91.19 552 GLU A CA 1
ATOM 4240 C C . GLU A 1 552 ? 39.555 8.792 -23.045 1.00 91.19 552 GLU A C 1
ATOM 4242 O O . GLU A 1 552 ? 39.773 9.527 -24.000 1.00 91.19 552 GLU A O 1
ATOM 4247 N N . GLY A 1 553 ? 38.469 8.959 -22.283 1.00 90.38 553 GLY A N 1
ATOM 4248 C CA . GLY A 1 553 ? 37.491 10.029 -22.512 1.00 90.38 553 GLY A CA 1
ATOM 4249 C C . GLY A 1 553 ? 36.500 9.779 -23.656 1.00 90.38 553 GLY A C 1
ATOM 4250 O O . GLY A 1 553 ? 35.584 10.580 -23.822 1.00 90.38 553 GLY A O 1
ATOM 4251 N N . VAL A 1 554 ? 36.614 8.662 -24.381 1.00 93.44 554 VAL A N 1
ATOM 4252 C CA . VAL A 1 554 ? 35.670 8.236 -25.423 1.00 93.44 554 VAL A CA 1
ATOM 4253 C C . VAL A 1 554 ? 34.670 7.233 -24.860 1.00 93.44 554 VAL A C 1
ATOM 4255 O O . VAL A 1 554 ? 35.020 6.303 -24.128 1.00 93.44 554 VAL A O 1
ATOM 4258 N N . TYR A 1 555 ? 33.405 7.437 -25.206 1.00 94.56 555 TYR A N 1
ATOM 4259 C CA . TYR A 1 555 ? 32.288 6.603 -24.783 1.00 94.56 555 TYR A CA 1
ATOM 4260 C C . TYR A 1 555 ? 31.989 5.493 -25.798 1.00 94.56 555 TYR A C 1
ATOM 4262 O O . TYR A 1 555 ? 31.952 5.736 -27.005 1.00 94.56 555 TYR A O 1
ATOM 4270 N N . PHE A 1 556 ? 31.715 4.295 -25.290 1.00 94.56 556 PHE A N 1
ATOM 4271 C CA . PHE A 1 556 ? 31.361 3.100 -26.049 1.00 94.56 556 PHE A CA 1
ATOM 4272 C C . PHE A 1 556 ? 29.997 2.581 -25.596 1.00 94.56 556 PHE A C 1
ATOM 4274 O O . PHE A 1 556 ? 29.829 2.170 -24.445 1.00 94.56 556 PHE A O 1
ATOM 4281 N N . ASP A 1 557 ? 29.034 2.585 -26.517 1.00 93.69 557 ASP A N 1
ATOM 4282 C CA . ASP A 1 557 ? 27.693 2.040 -26.304 1.00 93.69 557 ASP A CA 1
ATOM 4283 C C . ASP A 1 557 ? 27.708 0.511 -26.431 1.00 93.69 557 ASP A C 1
ATOM 4285 O O . ASP A 1 557 ? 27.823 -0.017 -27.535 1.00 93.69 557 ASP A O 1
ATOM 4289 N N . ARG A 1 558 ? 27.568 -0.199 -25.306 1.00 92.94 558 ARG A N 1
ATOM 4290 C CA . ARG A 1 558 ? 27.655 -1.670 -25.235 1.00 92.94 558 ARG A CA 1
ATOM 4291 C C . ARG A 1 558 ? 26.286 -2.346 -25.229 1.00 92.94 558 ARG A C 1
ATOM 4293 O O . ARG A 1 558 ? 26.158 -3.494 -24.811 1.00 92.94 558 ARG A O 1
ATOM 4300 N N . GLN A 1 559 ? 25.229 -1.638 -25.626 1.00 90.81 559 GLN A N 1
ATOM 4301 C CA . GLN A 1 559 ? 23.865 -2.148 -25.485 1.00 90.81 559 GLN A CA 1
ATOM 4302 C C . GLN A 1 559 ? 23.516 -3.279 -26.466 1.00 90.81 559 GLN A C 1
ATOM 4304 O O . GLN A 1 559 ? 22.611 -4.074 -26.187 1.00 90.81 559 GLN A O 1
ATOM 4309 N N . HIS A 1 560 ? 24.204 -3.329 -27.608 1.00 90.38 560 HIS A N 1
ATOM 4310 C CA . HIS A 1 560 ? 23.903 -4.224 -28.727 1.00 90.38 560 HIS A CA 1
ATOM 4311 C C . HIS A 1 560 ? 25.151 -4.957 -29.234 1.00 90.38 560 HIS A C 1
ATOM 4313 O O . HIS A 1 560 ? 25.466 -4.859 -30.419 1.00 90.38 560 HIS A O 1
ATOM 4319 N N . PRO A 1 561 ? 25.872 -5.682 -28.364 1.00 89.62 561 PRO A N 1
ATOM 4320 C CA . PRO A 1 561 ? 27.049 -6.415 -28.795 1.00 89.62 561 PRO A CA 1
ATOM 4321 C C . PRO A 1 561 ? 26.634 -7.486 -29.815 1.00 89.62 561 PRO A C 1
ATOM 4323 O O . PRO A 1 561 ? 25.550 -8.069 -29.705 1.00 89.62 561 PRO A O 1
ATOM 4326 N N . THR A 1 562 ? 27.443 -7.682 -30.854 1.00 88.94 562 THR A N 1
ATOM 4327 C CA . THR A 1 562 ? 27.046 -8.454 -32.041 1.00 88.94 562 THR A CA 1
ATOM 4328 C C . THR A 1 562 ? 28.170 -9.377 -32.497 1.00 88.94 562 THR A C 1
ATOM 4330 O O . THR A 1 562 ? 29.316 -8.951 -32.637 1.00 88.94 562 THR A O 1
ATOM 4333 N N . ALA A 1 563 ? 27.820 -10.637 -32.766 1.00 89.00 563 ALA A N 1
ATOM 4334 C CA . ALA A 1 563 ? 28.677 -11.566 -33.492 1.00 89.00 563 ALA A CA 1
ATOM 4335 C C . ALA A 1 563 ? 28.636 -11.235 -34.992 1.00 89.00 563 ALA A C 1
ATOM 4337 O O . ALA A 1 563 ? 27.557 -11.091 -35.573 1.00 89.00 563 ALA A O 1
ATOM 4338 N N . VAL A 1 564 ? 29.803 -11.094 -35.615 1.00 89.12 564 VAL A N 1
ATOM 4339 C CA . VAL A 1 564 ? 29.937 -10.720 -37.029 1.00 89.12 564 VAL A CA 1
ATOM 4340 C C . VAL A 1 564 ? 30.171 -11.977 -37.864 1.00 89.12 564 VAL A C 1
ATOM 4342 O O . VAL A 1 564 ? 31.296 -12.316 -38.223 1.00 89.12 564 VAL A O 1
ATOM 4345 N N . GLU A 1 565 ? 29.083 -12.698 -38.132 1.00 86.88 565 GLU A N 1
ATOM 4346 C CA . GLU A 1 565 ? 29.083 -13.921 -38.955 1.00 86.88 565 GLU A CA 1
ATOM 4347 C C . GLU A 1 565 ? 28.960 -13.618 -40.458 1.00 86.88 565 GLU A C 1
ATOM 4349 O O . GLU A 1 565 ? 29.499 -14.332 -41.301 1.00 86.88 565 GLU A O 1
ATOM 4354 N N . GLU A 1 566 ? 28.270 -12.528 -40.795 1.00 88.44 566 GLU A N 1
ATOM 4355 C CA . GLU A 1 566 ? 28.085 -12.016 -42.153 1.00 88.44 566 GLU A CA 1
ATOM 4356 C C . GLU A 1 566 ? 28.479 -10.535 -42.208 1.00 88.44 566 GLU A C 1
ATOM 4358 O O . GLU A 1 566 ? 28.638 -9.887 -41.174 1.00 88.44 566 GLU A O 1
ATOM 4363 N N . ALA A 1 567 ? 28.628 -9.974 -43.411 1.00 91.38 567 ALA A N 1
ATOM 4364 C CA . ALA A 1 567 ? 28.971 -8.564 -43.560 1.00 91.38 567 ALA A CA 1
ATOM 4365 C C . ALA A 1 567 ? 27.841 -7.653 -43.038 1.00 91.38 567 ALA A C 1
ATOM 4367 O O . ALA A 1 567 ? 26.719 -7.681 -43.552 1.00 91.38 567 ALA A O 1
ATOM 4368 N N . ILE A 1 568 ? 28.136 -6.805 -42.047 1.00 91.88 568 ILE A N 1
ATOM 4369 C CA . ILE A 1 568 ? 27.144 -5.934 -41.397 1.00 91.88 568 ILE A CA 1
ATOM 4370 C C . ILE A 1 568 ? 27.354 -4.492 -41.839 1.00 91.88 568 ILE A C 1
ATOM 4372 O O . ILE A 1 568 ? 28.329 -3.844 -41.459 1.00 91.88 568 ILE A O 1
ATOM 4376 N N . ARG A 1 569 ? 26.396 -3.950 -42.594 1.00 91.75 569 ARG A N 1
ATOM 4377 C CA . ARG A 1 569 ? 26.390 -2.530 -42.955 1.00 91.75 569 ARG A CA 1
ATOM 4378 C C . ARG A 1 569 ? 25.863 -1.679 -41.802 1.00 91.75 569 ARG A C 1
ATOM 4380 O O . ARG A 1 569 ? 24.749 -1.888 -41.323 1.00 91.75 569 ARG A O 1
ATOM 4387 N N . LEU A 1 570 ? 26.635 -0.675 -41.413 1.00 90.44 570 LEU A N 1
ATOM 4388 C CA . LEU A 1 570 ? 26.300 0.256 -40.343 1.00 90.44 570 LEU A CA 1
ATOM 4389 C C . LEU A 1 570 ? 25.721 1.560 -40.897 1.00 90.44 570 LEU A C 1
ATOM 4391 O O . LEU A 1 570 ? 25.945 1.939 -42.051 1.00 90.44 570 LEU A O 1
ATOM 4395 N N . ALA A 1 571 ? 24.979 2.276 -40.052 1.00 83.94 571 ALA A N 1
ATOM 4396 C CA . ALA A 1 571 ? 24.600 3.649 -40.351 1.00 83.94 571 ALA A CA 1
ATOM 4397 C C . ALA A 1 571 ? 25.846 4.544 -40.290 1.00 83.94 571 ALA A C 1
ATOM 4399 O O . ALA A 1 571 ? 26.556 4.540 -39.288 1.00 83.94 571 ALA A O 1
ATOM 4400 N N . ALA A 1 572 ? 26.079 5.326 -41.344 1.00 83.88 572 ALA A N 1
ATOM 4401 C CA . ALA A 1 572 ? 27.191 6.266 -41.433 1.00 83.88 572 ALA A CA 1
ATOM 4402 C C . ALA A 1 572 ? 26.654 7.705 -41.273 1.00 83.88 572 ALA A C 1
ATOM 4404 O O . ALA A 1 572 ? 26.183 8.308 -42.242 1.00 83.88 572 ALA A O 1
ATOM 4405 N N . PRO A 1 573 ? 26.572 8.231 -40.035 1.00 86.56 573 PRO A N 1
ATOM 4406 C CA . PRO A 1 573 ? 26.105 9.592 -39.799 1.00 86.56 573 PRO A CA 1
ATOM 4407 C C . PRO A 1 573 ? 27.108 10.615 -40.359 1.00 86.56 573 PRO A C 1
ATOM 4409 O O . PRO A 1 573 ? 28.301 10.325 -40.418 1.00 86.56 573 PRO A O 1
ATOM 4412 N N . PRO A 1 574 ? 26.657 11.832 -40.721 1.00 90.31 574 PRO A N 1
ATOM 4413 C CA . PRO A 1 574 ? 27.534 12.898 -41.198 1.00 90.31 574 PRO A CA 1
ATOM 4414 C C . PRO A 1 574 ? 28.345 13.486 -40.030 1.00 90.31 574 PRO A C 1
ATOM 4416 O O . PRO A 1 574 ? 28.037 14.562 -39.519 1.00 90.31 574 PRO A O 1
ATOM 4419 N N . PHE A 1 575 ? 29.348 12.740 -39.577 1.00 93.38 575 PHE A N 1
ATOM 4420 C CA . PHE A 1 575 ? 30.271 13.098 -38.508 1.00 93.38 575 PHE A CA 1
ATOM 4421 C C . PHE A 1 575 ? 31.693 12.983 -39.047 1.00 93.38 575 PHE A C 1
ATOM 4423 O O . PHE A 1 575 ? 32.112 11.900 -39.446 1.00 93.38 575 PHE A O 1
ATOM 4430 N N . GLU A 1 576 ? 32.404 14.107 -39.098 1.00 94.88 576 GLU A N 1
ATOM 4431 C CA . GLU A 1 576 ? 33.804 14.133 -39.513 1.00 94.88 576 GLU A CA 1
ATOM 4432 C C . GLU A 1 576 ? 34.653 13.490 -38.415 1.00 94.88 576 GLU A C 1
ATOM 4434 O O . GLU A 1 576 ? 34.659 13.963 -37.282 1.00 94.88 576 GLU A O 1
ATOM 4439 N N . ALA A 1 577 ? 35.336 12.397 -38.745 1.00 95.75 577 ALA A N 1
ATOM 4440 C CA . ALA A 1 577 ? 36.179 11.656 -37.819 1.00 95.75 577 ALA A CA 1
ATOM 4441 C C . ALA A 1 577 ? 37.590 11.523 -38.388 1.00 95.75 577 ALA A C 1
ATOM 4443 O O . ALA A 1 577 ? 37.790 11.508 -39.606 1.00 95.75 577 ALA A O 1
ATOM 4444 N N . THR A 1 578 ? 38.572 11.408 -37.501 1.00 96.19 578 THR A N 1
ATOM 4445 C CA . THR A 1 578 ? 39.944 11.033 -37.863 1.00 96.19 578 THR A CA 1
ATOM 4446 C C . THR A 1 578 ? 40.201 9.553 -37.619 1.00 96.19 578 THR A C 1
ATOM 4448 O O . THR A 1 578 ? 41.105 8.976 -38.219 1.00 96.19 578 THR A O 1
ATOM 4451 N N . GLU A 1 579 ? 39.435 8.937 -36.721 1.00 95.88 579 GLU A N 1
ATOM 4452 C CA . GLU A 1 579 ? 39.652 7.581 -36.245 1.00 95.88 579 GLU A CA 1
ATOM 4453 C C . GLU A 1 579 ? 38.311 6.869 -36.008 1.00 95.88 579 GLU A C 1
ATOM 4455 O O . GLU A 1 579 ? 37.296 7.480 -35.665 1.00 95.88 579 GLU A O 1
ATOM 4460 N N . LEU A 1 580 ? 38.317 5.547 -36.151 1.00 96.25 580 LEU A N 1
ATOM 4461 C CA . LEU A 1 580 ? 37.247 4.657 -35.717 1.00 96.25 580 LEU A CA 1
ATOM 4462 C C . LEU A 1 580 ? 37.807 3.744 -34.628 1.00 96.25 580 LEU A C 1
ATOM 4464 O O . LEU A 1 580 ? 38.777 3.022 -34.862 1.00 96.25 580 LEU A O 1
ATOM 4468 N N . TRP A 1 581 ? 37.221 3.790 -33.436 1.00 96.62 581 TRP A N 1
ATOM 4469 C CA . TRP A 1 581 ? 37.622 2.940 -32.318 1.00 96.62 581 TRP A CA 1
ATOM 4470 C C . TRP A 1 581 ? 36.612 1.810 -32.131 1.00 96.62 581 TRP A C 1
ATOM 4472 O O . TRP A 1 581 ? 35.403 2.030 -32.198 1.00 96.62 581 TRP A O 1
ATOM 4482 N N . LEU A 1 582 ? 37.113 0.605 -31.882 1.00 96.06 582 LEU A N 1
ATOM 4483 C CA . LEU A 1 582 ? 36.340 -0.615 -31.688 1.00 96.06 582 LEU A CA 1
ATOM 4484 C C . LEU A 1 582 ? 36.650 -1.177 -30.301 1.00 96.06 582 LEU A C 1
ATOM 4486 O O . LEU A 1 582 ? 37.810 -1.212 -29.891 1.00 96.06 582 LEU A O 1
ATOM 4490 N N . LEU A 1 583 ? 35.617 -1.621 -29.594 1.00 95.12 583 LEU A N 1
ATOM 4491 C CA . LEU A 1 583 ? 35.732 -2.315 -28.317 1.00 95.12 583 LEU A CA 1
ATOM 4492 C C . LEU A 1 583 ? 35.407 -3.794 -28.532 1.00 95.12 583 LEU A C 1
ATOM 4494 O O . LEU A 1 583 ? 34.297 -4.118 -28.961 1.00 95.12 583 LEU A O 1
ATOM 4498 N N . ALA A 1 584 ? 36.361 -4.674 -28.241 1.00 93.19 584 ALA A N 1
ATOM 4499 C CA . ALA A 1 584 ? 36.199 -6.119 -28.366 1.00 93.19 584 ALA A CA 1
ATOM 4500 C C . ALA A 1 584 ? 37.102 -6.857 -27.363 1.00 93.19 584 ALA A C 1
ATOM 4502 O O . ALA A 1 584 ? 38.267 -6.505 -27.197 1.00 93.19 584 ALA A O 1
ATOM 4503 N N . GLU A 1 585 ? 36.591 -7.912 -26.720 1.00 85.44 585 GLU A N 1
ATOM 4504 C CA . GLU A 1 585 ? 37.391 -8.768 -25.823 1.00 85.44 585 GLU A CA 1
ATOM 4505 C C . GLU A 1 585 ? 38.396 -9.668 -26.582 1.00 85.44 585 GLU A C 1
ATOM 4507 O O . GLU A 1 585 ? 39.342 -10.182 -25.982 1.00 85.44 585 GLU A O 1
ATOM 4512 N N . GLY A 1 586 ? 38.212 -9.843 -27.896 1.00 84.38 586 GLY A N 1
ATOM 4513 C CA . GLY A 1 586 ? 39.048 -10.656 -28.787 1.00 84.38 586 GLY A CA 1
ATOM 4514 C C . GLY A 1 586 ? 39.463 -9.909 -30.058 1.00 84.38 586 GLY A C 1
ATOM 4515 O O . GLY A 1 586 ? 39.528 -8.681 -30.061 1.00 84.38 586 GLY A O 1
ATOM 4516 N N . LEU A 1 587 ? 39.757 -10.649 -31.132 1.00 85.38 587 LEU A N 1
ATOM 4517 C CA . LEU A 1 587 ? 40.054 -10.069 -32.447 1.00 85.38 587 LEU A CA 1
ATOM 4518 C C . LEU A 1 587 ? 38.785 -9.413 -33.023 1.00 85.38 587 LEU A C 1
ATOM 4520 O O . LEU A 1 587 ? 37.775 -10.102 -33.166 1.00 85.38 587 LEU A O 1
ATOM 4524 N N . PRO A 1 588 ? 38.796 -8.107 -33.338 1.00 90.19 588 PRO A N 1
ATOM 4525 C CA . PRO A 1 588 ? 37.655 -7.442 -33.956 1.00 90.19 588 PRO A CA 1
ATOM 4526 C C . PRO A 1 588 ? 37.567 -7.755 -35.461 1.00 90.19 588 PRO A C 1
ATOM 4528 O O . PRO A 1 588 ? 38.569 -8.144 -36.066 1.00 90.19 588 PRO A O 1
ATOM 4531 N N . PRO A 1 589 ? 36.398 -7.529 -36.087 1.00 92.25 589 PRO A N 1
ATOM 4532 C CA . PRO A 1 589 ? 36.242 -7.616 -37.538 1.00 92.25 589 PRO A CA 1
ATOM 4533 C C . PRO A 1 589 ? 37.069 -6.565 -38.282 1.00 92.25 589 PRO A C 1
ATOM 4535 O O . PRO A 1 589 ? 37.196 -5.423 -37.829 1.00 92.25 589 PRO A O 1
ATOM 4538 N N . ASP A 1 590 ? 37.542 -6.928 -39.476 1.00 93.44 590 ASP A N 1
ATOM 4539 C CA . ASP A 1 590 ? 37.987 -5.952 -40.472 1.00 93.44 590 ASP A CA 1
ATOM 4540 C C . ASP A 1 590 ? 36.812 -5.042 -40.868 1.00 93.44 590 ASP A C 1
ATOM 4542 O O . ASP A 1 590 ? 35.645 -5.447 -40.847 1.00 93.44 590 ASP A O 1
ATOM 4546 N N . VAL A 1 591 ? 37.104 -3.796 -41.240 1.00 94.62 591 VAL A N 1
ATOM 4547 C CA . VAL A 1 591 ? 36.076 -2.799 -41.569 1.00 94.62 591 VAL A CA 1
ATOM 4548 C C . VAL A 1 591 ? 36.325 -2.224 -42.956 1.00 94.62 591 VAL A C 1
ATOM 4550 O O . VAL A 1 591 ? 37.388 -1.671 -43.224 1.00 94.62 591 VAL A O 1
ATOM 4553 N N . GLU A 1 592 ? 35.329 -2.294 -43.836 1.00 94.81 592 GLU A N 1
ATOM 4554 C CA . GLU A 1 592 ? 35.312 -1.492 -45.059 1.00 94.81 592 GLU A CA 1
ATOM 4555 C C . GLU A 1 592 ? 34.792 -0.091 -44.751 1.00 94.81 592 GLU A C 1
ATOM 4557 O O . GLU A 1 592 ? 33.674 0.086 -44.254 1.00 94.81 592 GLU A O 1
ATOM 4562 N N . VAL A 1 593 ? 35.604 0.911 -45.074 1.00 92.25 593 VAL A N 1
ATOM 4563 C CA . VAL A 1 593 ? 35.298 2.325 -44.872 1.00 92.25 593 VAL A CA 1
ATOM 4564 C C . VAL A 1 593 ? 35.187 2.993 -46.242 1.00 92.25 593 VAL A C 1
ATOM 4566 O O . VAL A 1 593 ? 36.136 3.009 -47.025 1.00 92.25 593 VAL A O 1
ATOM 4569 N N . GLY A 1 594 ? 34.011 3.543 -46.538 1.00 90.50 594 GLY A N 1
ATOM 4570 C CA . GLY A 1 594 ? 33.768 4.374 -47.715 1.00 90.50 594 GLY A CA 1
ATOM 4571 C C . GLY A 1 594 ? 34.053 5.843 -47.410 1.00 90.50 594 GLY A C 1
ATOM 4572 O O . GLY A 1 594 ? 33.357 6.424 -46.575 1.00 90.50 594 GLY A O 1
ATOM 4573 N N . LEU A 1 595 ? 35.040 6.441 -48.079 1.00 87.19 595 LEU A N 1
ATOM 4574 C CA . LEU A 1 595 ? 35.434 7.849 -47.950 1.00 87.19 595 LEU A CA 1
ATOM 4575 C C . LEU A 1 595 ? 35.549 8.486 -49.340 1.00 87.19 595 LEU A C 1
ATOM 4577 O O . LEU A 1 595 ? 36.262 7.972 -50.196 1.00 87.19 595 LEU A O 1
ATOM 4581 N N . ALA A 1 596 ? 34.867 9.616 -49.557 1.00 81.44 596 ALA A N 1
ATOM 4582 C CA . ALA A 1 596 ? 34.958 10.417 -50.785 1.00 81.44 596 ALA A CA 1
ATOM 4583 C C . ALA A 1 596 ? 34.763 9.616 -52.097 1.00 81.44 596 ALA A C 1
ATOM 4585 O O . ALA A 1 596 ? 35.419 9.883 -53.106 1.00 81.44 596 ALA A O 1
ATOM 4586 N N . GLY A 1 597 ? 33.856 8.631 -52.099 1.00 80.88 597 GLY A N 1
ATOM 4587 C CA . GLY A 1 597 ? 33.600 7.752 -53.245 1.00 80.88 597 GLY A CA 1
ATOM 4588 C C . GLY A 1 597 ? 34.583 6.586 -53.439 1.00 80.88 597 GLY A C 1
ATOM 4589 O O . GLY A 1 597 ? 34.381 5.794 -54.362 1.00 80.88 597 GLY A O 1
ATOM 4590 N N . GLU A 1 598 ? 35.601 6.436 -52.586 1.00 85.81 598 GLU A N 1
ATOM 4591 C CA . GLU A 1 598 ? 36.498 5.275 -52.549 1.00 85.81 598 GLU A CA 1
ATOM 4592 C C . GLU A 1 598 ? 36.173 4.373 -51.350 1.00 85.81 598 GLU A C 1
ATOM 4594 O O . GLU A 1 598 ? 35.803 4.847 -50.278 1.00 85.81 598 GLU A O 1
ATOM 4599 N N . VAL A 1 599 ? 36.304 3.056 -51.521 1.00 89.50 599 VAL A N 1
ATOM 4600 C CA . VAL A 1 599 ? 36.123 2.069 -50.445 1.00 89.50 599 VAL A CA 1
ATOM 4601 C C . VAL A 1 599 ? 37.457 1.388 -50.203 1.00 89.50 599 VAL A C 1
ATOM 4603 O O . VAL A 1 599 ? 38.073 0.885 -51.145 1.00 89.50 599 VAL A O 1
ATOM 4606 N N . TRP A 1 600 ? 37.892 1.360 -48.949 1.00 90.75 600 TRP A N 1
ATOM 4607 C CA . TRP A 1 600 ? 39.102 0.659 -48.538 1.00 90.75 600 TRP A CA 1
ATOM 4608 C C . TRP A 1 600 ? 38.823 -0.223 -47.322 1.00 90.75 600 TRP A C 1
ATOM 4610 O O . TRP A 1 600 ? 37.956 0.080 -46.502 1.00 90.75 600 TRP A O 1
ATOM 4620 N N . THR A 1 601 ? 39.553 -1.331 -47.224 1.00 92.88 601 THR A N 1
ATOM 4621 C CA . THR A 1 601 ? 39.450 -2.286 -46.116 1.00 92.88 601 THR A CA 1
ATOM 4622 C C . THR A 1 601 ? 40.533 -1.991 -45.086 1.00 92.88 601 THR A C 1
ATOM 4624 O O . THR A 1 601 ? 41.709 -1.865 -45.434 1.00 92.88 601 THR A O 1
ATOM 4627 N N . ALA A 1 602 ? 40.131 -1.884 -43.825 1.00 91.94 602 ALA A N 1
ATOM 4628 C CA . ALA A 1 602 ? 40.977 -1.551 -42.694 1.00 91.94 602 ALA A CA 1
ATOM 4629 C C . ALA A 1 602 ? 40.989 -2.692 -41.675 1.00 91.94 602 ALA A C 1
ATOM 4631 O O . ALA A 1 602 ? 39.928 -3.115 -41.216 1.00 91.94 602 ALA A O 1
ATOM 4632 N N . THR A 1 603 ? 42.181 -3.122 -41.266 1.00 92.38 603 THR A N 1
ATOM 4633 C CA . THR A 1 603 ? 42.349 -4.052 -40.145 1.00 92.38 603 THR A CA 1
ATOM 4634 C C . THR A 1 603 ? 42.575 -3.259 -38.858 1.00 92.38 603 THR A C 1
ATOM 4636 O O . THR A 1 603 ? 43.538 -2.488 -38.798 1.00 92.38 603 THR A O 1
ATOM 4639 N N . PRO A 1 604 ? 41.712 -3.395 -37.832 1.00 93.38 604 PRO A N 1
ATOM 4640 C CA . PRO A 1 604 ? 41.879 -2.675 -36.576 1.00 93.38 604 PRO A CA 1
ATOM 4641 C C . PRO A 1 604 ? 43.168 -3.067 -35.843 1.00 93.38 604 PRO A C 1
ATOM 4643 O O . PRO A 1 604 ? 43.430 -4.244 -35.595 1.00 93.38 604 PRO A O 1
ATOM 4646 N N . GLU A 1 605 ? 43.955 -2.078 -35.420 1.00 93.62 605 GLU A N 1
ATOM 4647 C CA . GLU A 1 605 ? 45.158 -2.306 -34.615 1.00 93.62 605 GLU A CA 1
ATOM 4648 C C . GLU A 1 605 ? 44.841 -2.163 -33.125 1.00 93.62 605 GLU A C 1
ATOM 4650 O O . GLU A 1 605 ? 44.187 -1.199 -32.719 1.00 93.62 605 GLU A O 1
ATOM 4655 N N . LEU A 1 606 ? 45.325 -3.090 -32.288 1.00 92.62 606 LEU A N 1
ATOM 4656 C CA . LEU A 1 606 ? 45.179 -2.976 -30.834 1.00 92.62 606 LEU A CA 1
ATOM 4657 C C . LEU A 1 606 ? 45.908 -1.717 -30.353 1.00 92.62 606 LEU A C 1
ATOM 4659 O O . LEU A 1 606 ? 47.132 -1.616 -30.454 1.00 92.62 606 LEU A O 1
ATOM 4663 N N . TRP A 1 607 ? 45.150 -0.769 -29.813 1.00 91.06 607 TRP A N 1
ATOM 4664 C CA . TRP A 1 607 ? 45.658 0.538 -29.418 1.00 91.06 607 TRP A CA 1
ATO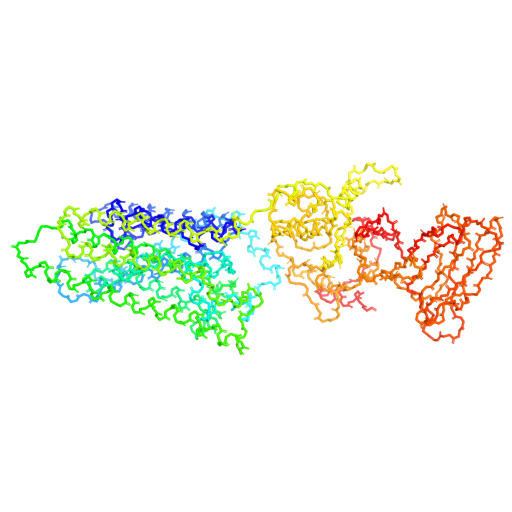M 4665 C C . TRP A 1 607 ? 45.726 0.697 -27.898 1.00 91.06 607 TRP A C 1
ATOM 4667 O O . TRP A 1 607 ? 46.771 1.100 -27.382 1.00 91.06 607 TRP A O 1
ATOM 4677 N N . ILE A 1 608 ? 44.670 0.314 -27.170 1.00 87.75 608 ILE A N 1
ATOM 4678 C CA . ILE A 1 608 ? 44.684 0.254 -25.700 1.00 87.75 608 ILE A CA 1
ATOM 4679 C C . ILE A 1 608 ? 44.390 -1.176 -25.271 1.00 87.75 608 ILE A C 1
ATOM 4681 O O . ILE A 1 608 ? 43.306 -1.705 -25.501 1.00 87.75 608 ILE A O 1
ATOM 4685 N N . ALA A 1 609 ? 45.366 -1.798 -24.614 1.00 80.38 609 ALA A N 1
ATOM 4686 C CA . ALA A 1 609 ? 45.195 -3.139 -24.084 1.00 80.38 609 ALA A CA 1
ATOM 4687 C C . ALA A 1 609 ? 44.205 -3.156 -22.897 1.00 80.38 609 ALA A C 1
ATOM 4689 O O . ALA A 1 609 ? 44.273 -2.271 -22.039 1.00 80.38 609 ALA A O 1
ATOM 4690 N N . PRO A 1 610 ? 43.363 -4.199 -22.777 1.00 84.94 610 PRO A N 1
ATOM 4691 C CA . PRO A 1 610 ? 43.314 -5.374 -23.650 1.00 84.94 610 PRO A CA 1
ATOM 4692 C C . PRO A 1 610 ? 42.311 -5.275 -24.813 1.00 84.94 610 PRO A C 1
ATOM 4694 O O . PRO A 1 610 ? 42.330 -6.162 -25.656 1.00 84.94 610 PRO A O 1
ATOM 4697 N N . ASP A 1 611 ? 41.441 -4.262 -24.848 1.00 91.25 611 ASP A N 1
ATOM 4698 C CA . ASP A 1 611 ? 40.135 -4.359 -25.516 1.00 91.25 611 ASP A CA 1
ATOM 4699 C C . ASP A 1 611 ? 39.813 -3.254 -26.538 1.00 91.25 611 ASP A C 1
ATOM 4701 O O . ASP A 1 611 ? 38.771 -3.328 -27.190 1.00 91.25 611 ASP A O 1
ATOM 4705 N N . VAL A 1 612 ? 40.665 -2.233 -26.705 1.00 94.94 612 VAL A N 1
ATOM 4706 C CA . VAL A 1 612 ? 40.398 -1.123 -27.639 1.00 94.94 612 VAL A CA 1
ATOM 4707 C C . VAL A 1 612 ? 41.286 -1.209 -28.866 1.00 94.94 612 VAL A C 1
ATOM 4709 O O . VAL A 1 612 ? 42.511 -1.067 -28.792 1.00 94.94 612 VAL A O 1
ATOM 4712 N N . TYR A 1 613 ? 40.638 -1.335 -30.013 1.00 95.94 613 TYR A N 1
ATOM 4713 C CA . TYR A 1 613 ? 41.258 -1.340 -31.324 1.00 95.94 613 TYR A CA 1
ATOM 4714 C C . TYR A 1 613 ? 40.952 -0.043 -32.060 1.00 95.94 613 TYR A C 1
ATOM 4716 O O . TYR A 1 613 ? 39.929 0.599 -31.823 1.00 95.94 613 TYR A O 1
ATOM 4724 N N . ARG A 1 614 ? 41.845 0.353 -32.959 1.00 95.88 614 ARG A N 1
ATOM 4725 C CA . ARG A 1 614 ? 41.747 1.613 -33.685 1.00 95.88 614 ARG A CA 1
ATOM 4726 C C . ARG A 1 614 ? 42.012 1.420 -35.169 1.00 95.88 614 ARG A C 1
ATOM 4728 O O . ARG A 1 614 ? 42.962 0.750 -35.561 1.00 95.88 614 ARG A O 1
ATOM 4735 N N . ILE A 1 615 ? 41.216 2.116 -35.970 1.00 96.12 615 ILE A N 1
ATOM 4736 C CA . ILE A 1 615 ? 41.452 2.387 -37.385 1.00 96.12 615 ILE A CA 1
ATOM 4737 C C . ILE A 1 615 ? 41.672 3.894 -37.536 1.00 96.12 615 ILE A C 1
ATOM 4739 O O . ILE A 1 615 ? 40.870 4.687 -37.048 1.00 96.12 615 ILE A O 1
ATOM 4743 N N . VAL A 1 616 ? 42.749 4.294 -38.209 1.00 95.00 616 VAL A N 1
ATOM 4744 C CA . VAL A 1 616 ? 43.042 5.702 -38.514 1.00 95.00 616 VAL A CA 1
ATOM 4745 C C . VAL A 1 616 ? 42.618 5.990 -39.949 1.00 95.00 616 VAL A C 1
ATOM 4747 O O . VAL A 1 616 ? 42.963 5.235 -40.858 1.00 95.00 616 VAL A O 1
ATOM 4750 N N . PHE A 1 617 ? 41.867 7.068 -40.162 1.00 93.25 617 PHE A N 1
ATOM 4751 C CA . PHE A 1 617 ? 41.449 7.474 -41.498 1.00 93.25 617 PHE A CA 1
ATOM 4752 C C . PHE A 1 617 ? 42.597 8.185 -42.233 1.00 93.25 617 PHE A C 1
ATOM 4754 O O . PHE A 1 617 ? 43.374 8.904 -41.599 1.00 93.25 617 PHE A O 1
ATOM 4761 N N . PRO A 1 618 ? 42.717 8.020 -43.566 1.00 90.69 618 PRO A N 1
ATOM 4762 C CA . PRO A 1 618 ? 43.754 8.691 -44.357 1.00 90.69 618 PRO A CA 1
ATOM 4763 C C . PRO A 1 618 ? 43.698 10.220 -44.254 1.00 90.69 618 PRO A C 1
ATOM 4765 O O . PRO A 1 618 ? 44.731 10.889 -44.239 1.00 90.69 618 PRO A O 1
ATOM 4768 N N .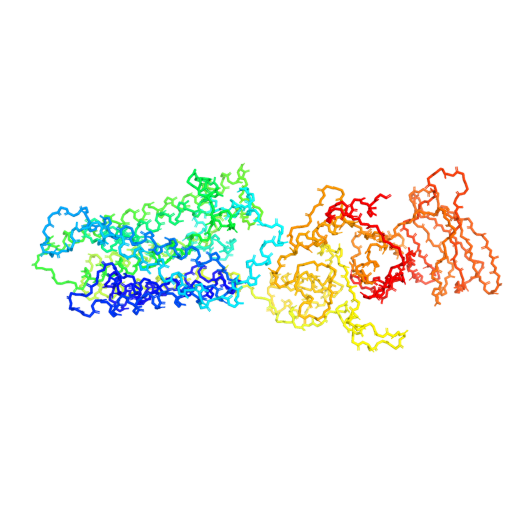 GLU A 1 619 ? 42.485 10.762 -44.162 1.00 90.12 619 GLU A N 1
ATOM 4769 C CA . GLU A 1 619 ? 42.199 12.174 -43.943 1.00 90.12 619 GLU A CA 1
ATOM 4770 C C . GLU A 1 619 ? 40.935 12.327 -43.078 1.00 90.12 619 GLU A C 1
ATOM 4772 O O . GLU A 1 619 ? 40.101 11.417 -43.060 1.00 90.12 619 GLU A O 1
ATOM 4777 N N . PRO A 1 620 ? 40.774 13.449 -42.348 1.00 92.75 620 PRO A N 1
ATOM 4778 C CA . PRO A 1 620 ? 39.552 13.716 -41.599 1.00 92.75 620 PRO A CA 1
ATOM 4779 C C . PRO A 1 620 ? 38.353 13.800 -42.546 1.00 92.75 620 PRO A C 1
ATOM 4781 O O . PRO A 1 620 ? 38.319 14.653 -43.435 1.00 92.75 620 PRO A O 1
ATOM 4784 N N . ALA A 1 621 ? 37.378 12.914 -42.367 1.00 92.38 621 ALA A N 1
ATOM 4785 C CA . ALA A 1 621 ? 36.239 12.810 -43.270 1.00 92.38 621 ALA A CA 1
ATOM 4786 C C . ALA A 1 621 ? 35.020 12.198 -42.574 1.00 92.38 621 ALA A C 1
ATOM 4788 O O . ALA A 1 621 ? 35.134 11.475 -41.583 1.00 92.38 621 ALA A O 1
ATOM 4789 N N . ALA A 1 622 ? 33.835 12.492 -43.108 1.00 93.06 622 ALA A N 1
ATOM 4790 C CA . ALA A 1 622 ? 32.619 11.786 -42.732 1.00 93.06 622 ALA A CA 1
ATOM 4791 C C . ALA A 1 622 ? 32.506 10.499 -43.552 1.00 93.06 622 ALA A C 1
ATOM 4793 O O . ALA A 1 622 ? 32.522 10.549 -44.782 1.00 93.06 622 ALA A O 1
ATOM 4794 N N . ALA A 1 623 ? 32.386 9.357 -42.874 1.00 90.00 623 ALA A N 1
ATOM 4795 C CA . ALA A 1 623 ? 32.214 8.076 -43.548 1.00 90.00 623 ALA A CA 1
ATOM 4796 C C . ALA A 1 623 ? 30.910 8.063 -44.366 1.00 90.00 623 ALA A C 1
ATOM 4798 O O . ALA A 1 623 ? 29.843 8.401 -43.857 1.00 90.00 623 ALA A O 1
ATOM 4799 N N . GLU A 1 624 ? 30.987 7.652 -45.633 1.00 90.19 624 GLU A N 1
ATOM 4800 C CA . GLU A 1 624 ? 29.822 7.464 -46.511 1.00 90.19 624 GLU A CA 1
ATOM 4801 C C . GLU A 1 624 ? 29.202 6.072 -46.321 1.00 90.19 624 GLU A C 1
ATOM 4803 O O . GLU A 1 624 ? 27.990 5.878 -46.454 1.00 90.19 624 GLU A O 1
ATOM 4808 N N . ALA A 1 625 ? 30.042 5.088 -45.996 1.00 90.25 625 ALA A N 1
ATOM 4809 C CA . ALA A 1 625 ? 29.648 3.725 -45.683 1.00 90.25 625 ALA A CA 1
ATOM 4810 C C . ALA A 1 625 ? 30.628 3.108 -44.681 1.00 90.25 625 ALA A C 1
ATOM 4812 O O . ALA A 1 625 ? 31.827 3.363 -44.739 1.00 90.25 625 ALA A O 1
ATOM 4813 N N . LEU A 1 626 ? 30.100 2.282 -43.784 1.00 93.75 626 LEU A N 1
ATOM 4814 C CA . LEU A 1 626 ? 30.870 1.459 -42.861 1.00 93.75 626 LEU A CA 1
ATOM 4815 C C . LEU A 1 626 ? 30.297 0.044 -42.919 1.00 93.75 626 LEU A C 1
ATOM 4817 O O . LEU A 1 626 ? 29.092 -0.126 -42.706 1.00 93.75 626 LEU A O 1
ATOM 4821 N N . THR A 1 627 ? 31.136 -0.947 -43.205 1.00 94.94 627 THR A N 1
ATOM 4822 C CA . THR A 1 627 ? 30.733 -2.358 -43.247 1.00 94.94 627 THR A CA 1
ATOM 4823 C C . THR A 1 627 ? 31.707 -3.189 -42.426 1.00 94.94 627 THR A C 1
ATOM 4825 O O . THR A 1 627 ? 32.902 -3.178 -42.698 1.00 94.94 627 THR A O 1
ATOM 4828 N N . LEU A 1 628 ? 31.204 -3.912 -41.428 1.00 94.06 628 LEU A N 1
ATOM 4829 C CA . LEU A 1 628 ? 31.987 -4.906 -40.694 1.00 94.06 628 LEU A CA 1
ATOM 4830 C C . LEU A 1 628 ? 32.079 -6.173 -41.542 1.00 94.06 628 LEU A C 1
ATOM 4832 O O . LEU A 1 628 ? 31.048 -6.652 -42.017 1.00 94.06 628 LEU A O 1
ATOM 4836 N N . LEU A 1 629 ? 33.282 -6.699 -41.736 1.00 93.38 629 LEU A N 1
ATOM 4837 C CA . LEU A 1 629 ? 33.528 -7.928 -42.481 1.00 93.38 629 LEU A CA 1
ATOM 4838 C C . LEU A 1 629 ? 33.560 -9.143 -41.540 1.00 93.38 629 LEU A C 1
ATOM 4840 O O . LEU A 1 629 ? 33.983 -9.014 -40.391 1.00 93.38 629 LEU A O 1
ATOM 4844 N N . PRO A 1 630 ? 33.128 -10.326 -42.007 1.00 89.44 630 PRO A N 1
ATOM 4845 C CA . PRO A 1 630 ? 33.199 -11.545 -41.210 1.00 89.44 630 PRO A CA 1
ATOM 4846 C C . PRO A 1 630 ? 34.656 -11.948 -40.965 1.00 89.44 630 PRO A C 1
ATOM 4848 O O . PRO A 1 630 ? 35.495 -11.858 -41.862 1.00 89.44 630 PRO A O 1
ATOM 4851 N N . CYS A 1 631 ? 34.958 -12.431 -39.761 1.00 83.69 631 CYS A N 1
ATOM 4852 C CA . CYS A 1 631 ? 36.307 -12.883 -39.433 1.00 83.69 631 CYS A CA 1
ATOM 4853 C C . CYS A 1 631 ? 36.606 -14.258 -40.043 1.00 83.69 631 CYS A C 1
ATOM 4855 O O . CYS A 1 631 ? 35.952 -15.254 -39.733 1.00 83.69 631 CYS A O 1
ATOM 4857 N N . GLU A 1 632 ? 37.619 -14.328 -40.911 1.00 72.12 632 GLU A N 1
ATOM 4858 C CA . GLU A 1 632 ? 38.035 -15.580 -41.542 1.00 72.12 632 GLU A CA 1
ATOM 4859 C C . GLU A 1 632 ? 38.780 -16.491 -40.547 1.00 72.12 632 GLU A C 1
ATOM 4861 O O . GLU A 1 632 ? 39.844 -16.146 -40.038 1.00 72.12 632 GLU A O 1
ATOM 4866 N N . GLY A 1 633 ? 38.258 -17.702 -40.315 1.00 65.00 633 GLY A N 1
ATOM 4867 C CA . GLY A 1 633 ? 38.984 -18.778 -39.623 1.00 65.00 633 GLY A CA 1
ATOM 4868 C C . GLY A 1 633 ? 38.665 -18.992 -38.139 1.00 65.00 633 GLY A C 1
ATOM 4869 O O . GLY A 1 633 ? 39.209 -19.935 -37.560 1.00 65.00 633 GLY A O 1
ATOM 4870 N N . GLU A 1 634 ? 37.766 -18.209 -37.534 1.00 63.38 634 GLU A N 1
ATOM 4871 C CA . GLU A 1 634 ? 37.226 -18.496 -36.197 1.00 63.38 634 GLU A CA 1
ATOM 4872 C C . GLU A 1 634 ? 35.879 -19.237 -36.297 1.00 63.38 634 GLU A C 1
ATOM 4874 O O . GLU A 1 634 ? 34.963 -18.746 -36.955 1.00 63.38 634 GLU A O 1
ATOM 4879 N N . PRO A 1 635 ? 35.727 -20.423 -35.671 1.00 55.41 635 PRO A N 1
ATOM 4880 C CA . PRO A 1 635 ? 34.520 -21.244 -35.803 1.00 55.41 635 PRO A CA 1
ATOM 4881 C C . PRO A 1 635 ? 33.253 -20.605 -35.212 1.00 55.41 635 PRO A C 1
ATOM 4883 O O . PRO A 1 635 ? 32.163 -21.005 -35.612 1.00 55.41 635 PRO A O 1
ATOM 4886 N N . ASP A 1 636 ? 33.399 -19.616 -34.324 1.00 59.69 636 ASP A N 1
ATOM 4887 C CA . ASP A 1 636 ? 32.296 -18.901 -33.667 1.00 59.69 636 ASP A CA 1
ATOM 4888 C C . ASP A 1 636 ? 32.154 -17.433 -34.152 1.00 59.69 636 ASP A C 1
ATOM 4890 O O . ASP A 1 636 ? 31.355 -16.675 -33.603 1.00 59.69 636 ASP A O 1
ATOM 4894 N N . GLY A 1 637 ? 32.914 -17.026 -35.185 1.00 65.31 637 GLY A N 1
ATOM 4895 C CA . GLY A 1 637 ? 33.007 -15.632 -35.645 1.00 65.31 637 GLY A CA 1
ATOM 4896 C C . GLY A 1 637 ? 33.699 -14.699 -34.638 1.00 65.31 637 GLY A C 1
ATOM 4897 O O . GLY A 1 637 ? 34.028 -15.098 -33.525 1.00 65.31 637 GLY A O 1
ATOM 4898 N N . CYS A 1 638 ? 33.912 -13.435 -35.021 1.00 83.31 638 CYS A N 1
ATOM 4899 C CA . CYS A 1 638 ? 34.407 -12.415 -34.095 1.00 83.31 638 CYS A CA 1
ATOM 4900 C C . CYS A 1 638 ? 33.269 -11.617 -33.471 1.00 83.31 638 CYS A C 1
ATOM 4902 O O . CYS A 1 638 ? 32.211 -11.402 -34.070 1.00 83.31 638 CYS A O 1
ATOM 4904 N N . TYR A 1 639 ? 33.510 -11.153 -32.252 1.00 86.88 639 TYR A N 1
ATOM 4905 C CA . TYR A 1 639 ? 32.515 -10.477 -31.440 1.00 86.88 639 TYR A CA 1
ATOM 4906 C C . TYR A 1 639 ? 32.899 -9.016 -31.235 1.00 86.88 639 TYR A C 1
ATOM 4908 O O . TYR A 1 639 ? 34.014 -8.712 -30.806 1.00 86.88 639 TYR A O 1
ATOM 4916 N N . LEU A 1 640 ? 31.969 -8.113 -31.536 1.00 92.44 640 LEU A N 1
ATOM 4917 C CA . LEU A 1 640 ? 32.157 -6.680 -31.358 1.00 92.44 640 LEU A CA 1
ATOM 4918 C C . LEU A 1 640 ? 31.210 -6.167 -30.276 1.00 92.44 640 LEU A C 1
ATOM 4920 O O . LEU A 1 640 ? 29.989 -6.282 -30.409 1.00 92.44 640 LEU A O 1
ATOM 4924 N N . ASP A 1 641 ? 31.769 -5.561 -29.228 1.00 92.81 641 ASP A N 1
ATOM 4925 C CA . ASP A 1 641 ? 30.967 -5.009 -28.136 1.00 92.81 641 ASP A CA 1
ATOM 4926 C C . ASP A 1 641 ? 30.389 -3.641 -28.491 1.00 92.81 641 ASP A C 1
ATOM 4928 O O . ASP A 1 641 ? 29.232 -3.355 -28.183 1.00 92.81 641 ASP A O 1
ATOM 4932 N N . ALA A 1 642 ? 31.213 -2.778 -29.090 1.00 94.75 642 ALA A N 1
ATOM 4933 C CA . ALA A 1 642 ? 30.855 -1.404 -29.421 1.00 94.75 642 ALA A CA 1
ATOM 4934 C C . ALA A 1 642 ? 31.832 -0.801 -30.435 1.00 94.75 642 ALA A C 1
ATOM 4936 O O . ALA A 1 642 ? 32.971 -1.250 -30.569 1.00 94.75 642 ALA A O 1
ATOM 4937 N N . LEU A 1 643 ? 31.417 0.277 -31.098 1.00 95.31 643 LEU A N 1
ATOM 4938 C CA . LEU A 1 643 ? 32.296 1.078 -31.941 1.00 95.31 643 LEU A CA 1
ATOM 4939 C C . LEU A 1 643 ? 31.918 2.564 -31.889 1.00 95.31 643 LEU A C 1
ATOM 4941 O O . LEU A 1 643 ? 30.744 2.923 -31.749 1.00 95.31 643 LEU A O 1
ATOM 4945 N N . THR A 1 644 ? 32.918 3.428 -32.020 1.00 96.06 644 THR A N 1
ATOM 4946 C CA . THR A 1 644 ? 32.765 4.874 -31.860 1.00 96.06 644 THR A CA 1
ATOM 4947 C C . THR A 1 644 ? 33.647 5.609 -32.860 1.00 96.06 644 THR A C 1
ATOM 4949 O O . THR A 1 644 ? 34.844 5.342 -32.958 1.00 96.06 644 THR A O 1
ATOM 4952 N N . LEU A 1 645 ? 33.058 6.549 -33.601 1.00 96.25 645 LEU A N 1
ATOM 4953 C CA . LEU A 1 645 ? 33.811 7.495 -34.424 1.00 96.25 645 LEU A CA 1
ATOM 4954 C C . LEU A 1 645 ? 34.451 8.543 -33.517 1.00 96.25 645 LEU A C 1
ATOM 4956 O O . LEU A 1 645 ? 33.778 9.065 -32.629 1.00 96.25 645 LEU A O 1
ATOM 4960 N N . VAL A 1 646 ? 35.722 8.858 -33.746 1.00 96.56 646 VAL A N 1
ATOM 4961 C CA . VAL A 1 646 ? 36.500 9.788 -32.923 1.00 96.56 646 VAL A CA 1
ATOM 4962 C C . VAL A 1 646 ? 37.182 10.815 -33.817 1.00 96.56 646 VAL A C 1
ATOM 4964 O O . VAL A 1 646 ? 37.840 10.477 -34.800 1.00 96.56 646 VAL A O 1
ATOM 4967 N N . ASP A 1 647 ? 37.037 12.084 -33.459 1.00 96.38 647 ASP A N 1
ATOM 4968 C CA . ASP A 1 647 ? 37.875 13.167 -33.948 1.00 96.38 647 ASP A CA 1
ATOM 4969 C C . ASP A 1 647 ? 38.952 13.463 -32.901 1.00 96.38 647 ASP A C 1
ATOM 4971 O O . ASP A 1 647 ? 38.732 14.134 -31.893 1.00 96.38 647 ASP A O 1
ATOM 4975 N N . SER A 1 648 ? 40.152 12.939 -33.127 1.00 93.31 648 SER A N 1
ATOM 4976 C CA . SER A 1 648 ? 41.278 13.112 -32.208 1.00 93.31 648 SER A CA 1
ATOM 4977 C C . SER A 1 648 ? 41.838 14.541 -32.173 1.00 93.31 648 SER A C 1
ATOM 4979 O O . SER A 1 648 ? 42.677 14.839 -31.321 1.00 93.31 648 SER A O 1
ATOM 4981 N N . ARG A 1 649 ? 41.376 15.452 -33.047 1.00 94.25 649 ARG A N 1
ATOM 4982 C CA . ARG A 1 649 ? 41.816 16.861 -33.065 1.00 94.25 649 ARG A CA 1
ATOM 4983 C C . ARG A 1 649 ? 41.229 17.663 -31.908 1.00 94.25 649 ARG A C 1
ATOM 4985 O O . ARG A 1 649 ? 41.916 18.526 -31.362 1.00 94.25 649 ARG A O 1
ATOM 4992 N N . ASP A 1 650 ? 39.977 17.395 -31.556 1.00 93.06 650 ASP A N 1
ATOM 4993 C CA . ASP A 1 650 ? 39.244 18.098 -30.500 1.00 93.06 650 ASP A CA 1
ATOM 4994 C C . ASP A 1 650 ? 38.635 17.160 -29.443 1.00 93.06 650 ASP A C 1
ATOM 4996 O O . ASP A 1 650 ? 38.099 17.630 -28.438 1.00 93.06 650 ASP A O 1
ATOM 5000 N N . GLY A 1 651 ? 38.776 15.844 -29.625 1.00 90.62 651 GLY A N 1
ATOM 5001 C CA . GLY A 1 651 ? 38.249 14.824 -28.725 1.00 90.62 651 GLY A CA 1
ATOM 5002 C C . GLY A 1 651 ? 36.747 14.591 -28.883 1.00 90.62 651 GLY A C 1
ATOM 5003 O O . GLY A 1 651 ? 36.156 13.922 -28.032 1.00 90.62 651 GLY A O 1
ATOM 5004 N N . ALA A 1 652 ? 36.112 15.136 -29.928 1.00 95.00 652 ALA A N 1
ATOM 5005 C CA . ALA A 1 652 ? 34.721 14.841 -30.230 1.00 95.00 652 ALA A CA 1
ATOM 5006 C C . ALA A 1 652 ? 34.563 13.371 -30.635 1.00 95.00 652 ALA A C 1
ATOM 5008 O O . ALA A 1 652 ? 35.431 12.770 -31.266 1.00 95.00 652 ALA A O 1
ATOM 5009 N N . PHE A 1 653 ? 33.428 12.777 -30.284 1.00 95.62 653 PHE A N 1
ATOM 5010 C CA . PHE A 1 653 ? 33.141 11.394 -30.634 1.00 95.62 653 PHE A CA 1
ATOM 5011 C C . PHE A 1 653 ? 31.652 11.172 -30.883 1.00 95.62 653 PHE A C 1
ATOM 5013 O O . PHE A 1 653 ? 30.797 11.901 -30.370 1.00 95.62 653 PHE A O 1
ATOM 5020 N N . LEU A 1 654 ? 31.340 10.123 -31.640 1.00 94.75 654 LEU A N 1
ATOM 5021 C CA . LEU A 1 654 ? 29.979 9.689 -31.918 1.00 94.75 654 LEU A CA 1
ATOM 5022 C C . LEU A 1 654 ? 29.886 8.156 -31.840 1.00 94.75 654 LEU A C 1
ATOM 5024 O O . LEU A 1 654 ? 30.384 7.474 -32.741 1.00 94.75 654 LEU A O 1
ATOM 5028 N N . PRO A 1 655 ? 29.267 7.590 -30.783 1.00 94.25 655 PRO A N 1
ATOM 5029 C CA . PRO A 1 655 ? 29.046 6.150 -30.698 1.00 94.25 655 PRO A CA 1
ATOM 5030 C C . PRO A 1 655 ? 28.098 5.699 -31.811 1.00 94.25 655 PRO A C 1
ATOM 5032 O O . PRO A 1 655 ? 27.109 6.379 -32.111 1.00 94.25 655 PRO A O 1
ATOM 5035 N N . LEU A 1 656 ? 28.381 4.544 -32.405 1.00 93.25 656 LEU A N 1
ATOM 5036 C CA . LEU A 1 656 ? 27.541 3.948 -33.438 1.00 93.25 656 LEU A CA 1
ATOM 5037 C C . LEU A 1 656 ? 26.735 2.781 -32.862 1.00 93.25 656 LEU A C 1
ATOM 5039 O O . LEU A 1 656 ? 27.207 2.026 -32.017 1.00 93.25 656 LEU A O 1
ATOM 5043 N N . SER A 1 657 ? 25.492 2.641 -33.323 1.00 91.12 657 SER A N 1
ATOM 5044 C CA . SER A 1 657 ? 24.621 1.525 -32.942 1.00 91.12 657 SER A CA 1
ATOM 5045 C C . SER A 1 657 ? 24.727 0.390 -33.947 1.00 91.12 657 SER A C 1
ATOM 5047 O O . SER A 1 657 ? 24.723 0.623 -35.158 1.00 91.12 657 SER A O 1
ATOM 5049 N N . LEU A 1 658 ? 24.767 -0.835 -33.433 1.00 89.12 658 LEU A N 1
ATOM 5050 C CA . LEU A 1 658 ? 24.760 -2.042 -34.247 1.00 89.12 658 LEU A CA 1
ATOM 5051 C C . LEU A 1 658 ? 23.321 -2.385 -34.704 1.00 89.12 658 LEU A C 1
ATOM 5053 O O . LEU A 1 658 ? 22.370 -2.208 -33.929 1.00 89.12 658 LEU A O 1
ATOM 5057 N N . PRO A 1 659 ? 23.127 -2.835 -35.962 1.00 87.25 659 PRO A N 1
ATOM 5058 C CA . PRO A 1 659 ? 21.819 -3.225 -36.483 1.00 87.25 659 PRO A CA 1
ATOM 5059 C C . PRO A 1 659 ? 21.111 -4.300 -35.637 1.00 87.25 659 PRO A C 1
ATOM 5061 O O . PRO A 1 659 ? 21.768 -5.100 -34.976 1.00 87.25 659 PRO A O 1
ATOM 5064 N N . PRO A 1 660 ? 19.765 -4.345 -35.654 1.00 91.00 660 PRO A N 1
ATOM 5065 C CA . PRO A 1 660 ? 18.854 -3.490 -36.423 1.00 91.00 660 PRO A CA 1
ATOM 5066 C C . PRO A 1 660 ? 18.471 -2.194 -35.690 1.00 91.00 660 PRO A C 1
ATOM 5068 O O . PRO A 1 660 ? 17.467 -1.554 -36.024 1.00 91.00 660 PRO A O 1
ATOM 5071 N N . TYR A 1 661 ? 19.230 -1.801 -34.666 1.00 92.38 661 TYR A N 1
ATOM 5072 C CA . TYR A 1 661 ? 18.899 -0.664 -33.821 1.00 92.38 661 TYR A CA 1
ATOM 5073 C C . TYR A 1 661 ? 19.552 0.628 -34.302 1.00 92.38 661 TYR A C 1
ATOM 5075 O O . TYR A 1 661 ? 20.715 0.676 -34.693 1.00 92.38 661 TYR A O 1
ATOM 5083 N N . ARG A 1 662 ? 18.791 1.718 -34.212 1.00 91.12 662 ARG A N 1
ATOM 5084 C CA . ARG A 1 662 ? 19.268 3.082 -34.436 1.00 91.12 662 ARG A CA 1
ATOM 5085 C C . ARG A 1 662 ? 19.050 3.914 -33.184 1.00 91.12 662 ARG A C 1
ATOM 5087 O O . ARG A 1 662 ? 17.910 4.069 -32.752 1.00 91.12 662 ARG A O 1
ATOM 5094 N N . LEU A 1 663 ? 20.104 4.506 -32.633 1.00 92.44 663 LEU A N 1
ATOM 5095 C CA . LEU A 1 663 ? 19.979 5.455 -31.528 1.00 92.44 663 LEU A CA 1
ATOM 5096 C C . LEU A 1 663 ? 19.255 6.729 -31.996 1.00 92.44 663 LEU A C 1
ATOM 5098 O O . LEU A 1 663 ? 19.702 7.417 -32.912 1.00 92.44 663 LEU A O 1
ATOM 5102 N N . ILE A 1 664 ? 18.116 7.044 -31.376 1.00 91.81 664 ILE A N 1
ATOM 5103 C CA . ILE A 1 664 ? 17.274 8.205 -31.725 1.00 91.81 664 ILE A CA 1
ATOM 5104 C C . ILE A 1 664 ? 17.191 9.254 -30.612 1.00 91.81 664 ILE A C 1
ATOM 5106 O O . ILE A 1 664 ? 16.546 10.294 -30.800 1.00 91.81 664 ILE A O 1
ATOM 5110 N N . PHE A 1 665 ? 17.776 8.952 -29.453 1.00 93.44 665 PHE A N 1
ATOM 5111 C CA . PHE A 1 665 ? 17.926 9.831 -28.300 1.00 93.44 665 PHE A CA 1
ATOM 5112 C C . PHE A 1 665 ? 19.031 9.290 -27.388 1.00 93.44 665 PHE A C 1
ATOM 5114 O O . PHE A 1 665 ? 19.035 8.100 -27.078 1.00 93.44 665 PHE A O 1
ATOM 5121 N N . SER A 1 666 ? 19.920 10.171 -26.932 1.00 91.81 666 SER A N 1
ATOM 5122 C CA . SER A 1 666 ? 20.967 9.866 -25.954 1.00 91.81 666 SER A CA 1
ATOM 5123 C C . SER A 1 666 ? 21.002 10.974 -24.906 1.00 91.81 666 SER A C 1
ATOM 5125 O O . SER A 1 666 ? 21.370 12.105 -25.213 1.00 91.81 666 SER A O 1
ATOM 5127 N N . GLY A 1 667 ? 20.578 10.647 -23.689 1.00 90.12 667 GLY A N 1
ATOM 5128 C CA . GLY A 1 667 ? 20.680 11.478 -22.489 1.00 90.12 667 GLY A CA 1
ATOM 5129 C C . GLY A 1 667 ? 21.184 10.607 -21.341 1.00 90.12 667 GLY A C 1
ATOM 5130 O O . GLY A 1 667 ? 22.135 9.852 -21.534 1.00 90.12 667 GLY A O 1
ATOM 5131 N N . ASP A 1 668 ? 20.528 10.646 -20.187 1.00 89.38 668 ASP A N 1
ATOM 5132 C CA . ASP A 1 668 ? 20.814 9.723 -19.071 1.00 89.38 668 ASP A CA 1
ATOM 5133 C C . ASP A 1 668 ? 20.364 8.294 -19.386 1.00 89.38 668 ASP A C 1
ATOM 5135 O O . ASP A 1 668 ? 21.022 7.304 -19.058 1.00 89.38 668 ASP A O 1
ATOM 5139 N N . VAL A 1 669 ? 19.266 8.214 -20.134 1.00 95.06 669 VAL A N 1
ATOM 5140 C CA . VAL A 1 669 ? 18.792 7.014 -20.812 1.00 95.06 669 VAL A CA 1
ATOM 5141 C C . VAL A 1 669 ? 19.002 7.140 -22.319 1.00 95.06 669 VAL A C 1
ATOM 5143 O O . VAL A 1 669 ? 19.091 8.237 -22.885 1.00 95.06 669 VAL A O 1
ATOM 5146 N N . LYS A 1 670 ? 19.041 5.994 -22.985 1.00 95.38 670 LYS A N 1
ATOM 5147 C CA . LYS A 1 670 ? 19.147 5.851 -24.435 1.00 95.38 670 LYS A CA 1
ATOM 5148 C C . LYS A 1 670 ? 17.824 5.333 -24.973 1.00 95.38 670 LYS A C 1
ATOM 5150 O O . LYS A 1 670 ? 17.192 4.483 -24.345 1.00 95.38 670 LYS A O 1
ATOM 5155 N N . ILE A 1 671 ? 17.400 5.847 -26.126 1.00 96.19 671 ILE A N 1
ATOM 5156 C CA . ILE A 1 671 ? 16.250 5.306 -26.855 1.00 96.19 671 ILE A CA 1
ATOM 5157 C C . ILE A 1 671 ? 16.722 4.840 -28.220 1.00 96.19 671 ILE A C 1
ATOM 5159 O O . ILE A 1 671 ? 17.184 5.645 -29.034 1.00 96.19 671 ILE A O 1
ATOM 5163 N N . TYR A 1 672 ? 16.533 3.554 -28.475 1.00 95.44 672 TYR A N 1
ATOM 5164 C CA . TYR A 1 672 ? 16.802 2.929 -29.758 1.00 95.44 672 TYR A CA 1
ATOM 5165 C C . TYR A 1 672 ? 15.505 2.713 -30.518 1.00 95.44 672 TYR A C 1
ATOM 5167 O O . TYR A 1 672 ? 14.475 2.370 -29.939 1.00 95.44 672 TYR A O 1
ATOM 5175 N N . GLU A 1 673 ? 15.564 2.893 -31.828 1.00 93.69 673 GLU A N 1
ATOM 5176 C CA . GLU A 1 673 ? 14.539 2.471 -32.766 1.00 93.69 673 GLU A CA 1
ATOM 5177 C C . GLU A 1 673 ? 14.971 1.161 -33.428 1.00 93.69 673 GLU A C 1
ATOM 5179 O O . GLU A 1 673 ? 16.000 1.111 -34.095 1.00 93.69 673 GLU A O 1
ATOM 5184 N N . ASN A 1 674 ? 14.160 0.118 -33.271 1.00 93.69 674 ASN A N 1
ATOM 5185 C CA . ASN A 1 674 ? 14.235 -1.111 -34.046 1.00 93.69 674 ASN A CA 1
ATOM 5186 C C . ASN A 1 674 ? 13.752 -0.825 -35.476 1.00 93.69 674 ASN A C 1
ATOM 5188 O O . ASN A 1 674 ? 12.564 -0.562 -35.710 1.00 93.69 674 ASN A O 1
ATOM 5192 N N . THR A 1 675 ? 14.681 -0.847 -36.427 1.00 90.06 675 THR A N 1
ATOM 5193 C CA . THR A 1 675 ? 14.393 -0.562 -37.839 1.00 90.06 675 THR A CA 1
ATOM 5194 C C . THR A 1 675 ? 13.618 -1.691 -38.525 1.00 90.06 675 THR A C 1
ATOM 5196 O O . THR A 1 675 ? 12.842 -1.405 -39.437 1.00 90.06 675 THR A O 1
ATOM 5199 N N . ASP A 1 676 ? 13.676 -2.909 -37.979 1.00 89.88 676 ASP A N 1
ATOM 5200 C CA . ASP A 1 676 ? 12.951 -4.095 -38.456 1.00 89.88 676 ASP A CA 1
ATOM 5201 C C . ASP A 1 676 ? 11.549 -4.239 -37.842 1.00 89.88 676 ASP A C 1
ATOM 5203 O O . ASP A 1 676 ? 10.871 -5.257 -38.021 1.00 89.88 676 ASP A O 1
ATOM 5207 N N . ALA A 1 677 ? 11.097 -3.255 -37.058 1.00 89.38 677 ALA A N 1
ATOM 5208 C CA . ALA A 1 677 ? 9.820 -3.342 -36.363 1.00 89.38 677 ALA A CA 1
ATOM 5209 C C . ALA A 1 677 ? 8.643 -3.452 -37.347 1.00 89.38 677 ALA A C 1
ATOM 5211 O O . ALA A 1 677 ? 8.438 -2.593 -38.212 1.00 89.38 677 ALA A O 1
ATOM 5212 N N . GLN A 1 678 ? 7.821 -4.486 -37.159 1.00 87.44 678 GLN A N 1
ATOM 5213 C CA . GLN A 1 678 ? 6.628 -4.728 -37.964 1.00 87.44 678 GLN A CA 1
ATOM 5214 C C . GLN A 1 678 ? 5.475 -3.792 -37.558 1.00 87.44 678 GLN A C 1
ATOM 5216 O O . GLN A 1 678 ? 5.411 -3.328 -36.408 1.00 87.44 678 GLN A O 1
ATOM 5221 N N . PRO A 1 679 ? 4.546 -3.489 -38.485 1.00 84.62 679 PRO A N 1
ATOM 5222 C CA . PRO A 1 679 ? 3.332 -2.759 -38.144 1.00 84.62 679 PRO A CA 1
ATOM 5223 C C . PRO A 1 679 ? 2.468 -3.569 -37.169 1.00 84.62 679 PRO A C 1
ATOM 5225 O O . PRO A 1 679 ? 2.570 -4.789 -37.078 1.00 84.62 679 PRO A O 1
ATOM 5228 N N . ARG A 1 680 ? 1.548 -2.895 -36.471 1.00 81.94 680 ARG A N 1
ATOM 5229 C CA . ARG A 1 680 ? 0.623 -3.541 -35.519 1.00 81.94 680 ARG A CA 1
ATOM 5230 C C . ARG A 1 680 ? -0.228 -4.664 -36.104 1.00 81.94 680 ARG A C 1
ATOM 5232 O O . ARG A 1 680 ? -0.692 -5.520 -35.358 1.00 81.94 680 ARG A O 1
ATOM 5239 N N . ALA A 1 681 ? -0.485 -4.612 -37.402 1.00 83.56 681 ALA A N 1
ATOM 5240 C CA . ALA A 1 681 ? -1.193 -5.643 -38.129 1.00 83.56 681 ALA A CA 1
ATOM 5241 C C . ALA A 1 681 ? -0.420 -5.935 -39.410 1.00 83.56 681 ALA A C 1
ATOM 5243 O O . ALA A 1 681 ? -0.105 -5.023 -40.175 1.00 83.56 681 ALA A O 1
ATOM 5244 N N . PHE A 1 682 ? -0.134 -7.208 -39.631 1.00 85.31 682 PHE A N 1
ATOM 5245 C CA . PHE A 1 682 ? 0.513 -7.718 -40.828 1.00 85.31 682 PHE A CA 1
ATOM 5246 C C . PHE A 1 682 ? -0.129 -9.056 -41.202 1.00 85.31 682 PHE A C 1
ATOM 5248 O O . PHE A 1 682 ? -0.798 -9.691 -40.383 1.00 85.31 682 PHE A O 1
ATOM 5255 N N . LEU A 1 683 ? 0.024 -9.456 -42.462 1.00 86.62 683 LEU A N 1
ATOM 5256 C CA . LEU A 1 683 ? -0.478 -10.732 -42.962 1.00 86.62 683 LEU A CA 1
ATOM 5257 C C . LEU A 1 683 ? 0.627 -11.780 -42.870 1.00 86.62 683 LEU A C 1
ATOM 5259 O O . LEU A 1 683 ? 1.756 -11.530 -43.284 1.00 86.62 683 LEU A O 1
ATOM 5263 N N . VAL A 1 684 ? 0.279 -12.960 -42.361 1.00 85.06 684 VAL A N 1
ATOM 5264 C CA . VAL A 1 684 ? 1.146 -14.140 -42.394 1.00 85.06 684 VAL A CA 1
ATOM 5265 C C . VAL A 1 684 ? 0.612 -15.074 -43.472 1.00 85.06 684 VAL A C 1
ATOM 5267 O O . VAL A 1 684 ? -0.585 -15.360 -43.510 1.00 85.06 684 VAL A O 1
ATOM 5270 N N . HIS A 1 685 ? 1.485 -15.507 -44.378 1.00 88.56 685 HIS A N 1
ATOM 5271 C CA . HIS A 1 685 ? 1.099 -16.322 -45.534 1.00 88.56 685 HIS A CA 1
ATOM 5272 C C . HIS A 1 685 ? 1.160 -17.831 -45.272 1.00 88.56 685 HIS A C 1
ATOM 5274 O O . HIS A 1 685 ? 0.569 -18.594 -46.031 1.00 88.56 685 HIS A O 1
ATOM 5280 N N . ASP A 1 686 ? 1.825 -18.243 -44.194 1.00 89.94 686 ASP A N 1
ATOM 5281 C CA . ASP A 1 686 ? 1.956 -19.632 -43.766 1.00 89.94 686 ASP A CA 1
ATOM 5282 C C . ASP A 1 686 ? 1.663 -19.741 -42.264 1.00 89.94 686 ASP A C 1
ATOM 5284 O O . ASP A 1 686 ? 1.951 -18.819 -41.499 1.00 89.94 686 ASP A O 1
ATOM 5288 N N . TRP A 1 687 ? 1.041 -20.833 -41.835 1.00 88.88 687 TRP A N 1
ATOM 5289 C CA . TRP A 1 687 ? 0.687 -21.040 -40.435 1.00 88.88 687 TRP A CA 1
ATOM 5290 C C . TRP A 1 687 ? 0.682 -22.523 -40.089 1.00 88.88 687 TRP A C 1
ATOM 5292 O O . TRP A 1 687 ? 0.219 -23.371 -40.849 1.00 88.88 687 TRP A O 1
ATOM 5302 N N . GLN A 1 688 ? 1.134 -22.820 -38.875 1.00 92.19 688 GLN A N 1
ATOM 5303 C CA . GLN A 1 688 ? 1.053 -24.149 -38.295 1.00 92.19 688 GLN A CA 1
ATOM 5304 C C . GLN A 1 688 ? 0.135 -24.119 -37.078 1.00 92.19 688 GLN A C 1
ATOM 5306 O O . GLN A 1 688 ? 0.202 -23.222 -36.238 1.00 92.19 688 GLN A O 1
ATOM 5311 N N . TRP A 1 689 ? -0.747 -25.111 -36.981 1.00 92.88 689 TRP A N 1
ATOM 5312 C CA . TRP A 1 689 ? -1.602 -25.271 -35.814 1.00 92.88 689 TRP A CA 1
ATOM 5313 C C . TRP A 1 689 ? -0.831 -25.883 -34.641 1.00 92.88 689 TRP A C 1
ATOM 5315 O O . TRP A 1 689 ? -0.097 -26.856 -34.818 1.00 92.88 689 TRP A O 1
ATOM 5325 N N . ALA A 1 690 ? -1.079 -25.370 -33.437 1.00 92.00 690 ALA A N 1
ATOM 5326 C CA . ALA A 1 690 ? -0.616 -25.947 -32.182 1.00 92.00 690 ALA A CA 1
ATOM 5327 C C . ALA A 1 690 ? -1.805 -26.243 -31.258 1.00 92.00 690 ALA A C 1
ATOM 5329 O O . ALA A 1 690 ? -2.816 -25.538 -31.276 1.00 92.00 690 ALA A O 1
ATOM 5330 N N . VAL A 1 691 ? -1.666 -27.285 -30.436 1.00 92.94 691 VAL A N 1
ATOM 5331 C CA . VAL A 1 691 ? -2.723 -27.772 -29.530 1.00 92.94 691 VAL A CA 1
ATOM 5332 C C . VAL A 1 691 ? -3.082 -26.772 -28.427 1.00 92.94 691 VAL A C 1
ATOM 5334 O O . VAL A 1 691 ? -4.230 -26.726 -27.990 1.00 92.94 691 VAL A O 1
ATOM 5337 N N . ASP A 1 692 ? -2.111 -25.972 -27.985 1.00 87.00 692 ASP A N 1
ATOM 5338 C CA . ASP A 1 692 ? -2.262 -24.943 -26.961 1.00 87.00 692 ASP A CA 1
ATOM 5339 C C . ASP A 1 692 ? -1.184 -23.843 -27.123 1.00 87.00 692 ASP A C 1
ATOM 5341 O O . ASP A 1 692 ? -0.243 -24.008 -27.909 1.00 87.00 692 ASP A O 1
ATOM 5345 N N . PRO A 1 693 ? -1.297 -22.701 -26.410 1.00 84.25 693 PRO A N 1
ATOM 5346 C CA . PRO A 1 693 ? -0.316 -21.621 -26.517 1.00 84.25 693 PRO A CA 1
ATOM 5347 C C . PRO A 1 693 ? 1.102 -21.998 -26.070 1.00 84.25 693 PRO A C 1
ATOM 5349 O O . PRO A 1 693 ? 2.053 -21.388 -26.544 1.00 84.25 693 PRO A O 1
ATOM 5352 N N . ALA A 1 694 ? 1.270 -22.974 -25.171 1.00 84.50 694 ALA A N 1
ATOM 5353 C CA . ALA A 1 694 ? 2.600 -23.395 -24.736 1.00 84.50 694 ALA A CA 1
ATOM 5354 C C . ALA A 1 694 ? 3.307 -24.170 -25.856 1.00 84.50 694 ALA A C 1
ATOM 5356 O O . ALA A 1 694 ? 4.452 -23.867 -26.174 1.00 84.50 694 ALA A O 1
ATOM 5357 N N . ALA A 1 695 ? 2.597 -25.087 -26.516 1.00 89.62 695 ALA A N 1
ATOM 5358 C CA . ALA A 1 695 ? 3.081 -25.783 -27.702 1.00 89.62 695 ALA A CA 1
ATOM 5359 C C . ALA A 1 695 ? 3.375 -24.812 -28.856 1.00 89.62 695 ALA A C 1
ATOM 5361 O O . ALA A 1 695 ? 4.367 -24.992 -29.556 1.00 89.62 695 ALA A O 1
ATOM 5362 N N . ALA A 1 696 ? 2.553 -23.767 -29.029 1.00 90.69 696 ALA A N 1
ATOM 5363 C CA . ALA A 1 696 ? 2.813 -22.716 -30.013 1.00 90.69 696 ALA A CA 1
ATOM 5364 C C . ALA A 1 696 ? 4.130 -21.983 -29.718 1.00 90.69 696 ALA A C 1
ATOM 5366 O O . ALA A 1 696 ? 4.969 -21.860 -30.601 1.00 90.69 696 ALA A O 1
ATOM 5367 N N . VAL A 1 697 ? 4.343 -21.553 -28.470 1.00 89.44 697 VAL A N 1
ATOM 5368 C CA . VAL A 1 697 ? 5.582 -20.879 -28.052 1.00 89.44 697 VAL A CA 1
ATOM 5369 C C . VAL A 1 697 ? 6.795 -21.793 -28.228 1.00 89.44 697 VAL A C 1
ATOM 5371 O O . VAL A 1 697 ? 7.790 -21.354 -28.792 1.00 89.44 697 VAL A O 1
ATOM 5374 N N . SER A 1 698 ? 6.709 -23.068 -27.839 1.00 88.62 698 SER A N 1
ATOM 5375 C CA . SER A 1 698 ? 7.801 -24.027 -28.054 1.00 88.62 698 SER A CA 1
ATOM 5376 C C . SER A 1 698 ? 8.115 -24.243 -29.536 1.00 88.62 698 SER A C 1
ATOM 5378 O O . SER A 1 698 ? 9.283 -24.320 -29.896 1.00 88.62 698 SER A O 1
ATOM 5380 N N . ALA A 1 699 ? 7.099 -24.298 -30.404 1.00 90.81 699 ALA A N 1
ATOM 5381 C CA . ALA A 1 699 ? 7.297 -24.407 -31.850 1.00 90.81 699 ALA A CA 1
ATOM 5382 C C . ALA A 1 699 ? 7.891 -23.133 -32.470 1.00 90.81 699 ALA A C 1
ATOM 5384 O O . ALA A 1 699 ? 8.570 -23.218 -33.480 1.00 90.81 699 ALA A O 1
ATOM 5385 N N . MET A 1 700 ? 7.637 -21.963 -31.876 1.00 89.69 700 MET A N 1
ATOM 5386 C CA . MET A 1 700 ? 8.252 -20.697 -32.286 1.00 89.69 700 MET A CA 1
ATOM 5387 C C . MET A 1 700 ? 9.705 -20.565 -31.797 1.00 89.69 700 MET A C 1
ATOM 5389 O O . MET A 1 700 ? 10.483 -19.824 -32.392 1.00 89.69 700 MET A O 1
ATOM 5393 N N . GLN A 1 701 ? 10.064 -21.221 -30.689 1.00 86.50 701 GLN A N 1
ATOM 5394 C CA . GLN A 1 701 ? 11.430 -21.225 -30.151 1.00 86.50 701 GLN A CA 1
ATOM 5395 C C . GLN A 1 701 ? 12.358 -22.195 -30.886 1.00 86.50 701 GLN A C 1
ATOM 5397 O O . GLN A 1 701 ? 13.551 -21.905 -30.974 1.00 86.50 701 GLN A O 1
ATOM 5402 N N . ALA A 1 702 ? 11.808 -23.321 -31.353 1.00 85.12 702 ALA A N 1
ATOM 5403 C CA . ALA A 1 702 ? 12.492 -24.310 -32.185 1.00 85.12 702 ALA A CA 1
ATOM 5404 C C . ALA A 1 702 ? 12.823 -23.742 -33.570 1.00 85.12 702 ALA A C 1
ATOM 5406 O O . ALA A 1 702 ? 13.902 -24.113 -34.086 1.00 85.12 702 ALA A O 1
#

Foldseek 3Di:
DLLLLCQLVVFDNVLSVQLVCLQCLFLQLLLCPVVQLLNQLLVLLSVLSNLLCCQLPPDPPVCRVVSLVVSLLVLLVSLLSSVVSVDNVSSVLSLVLSVLLLVLLLVLVVPDDDDDDPPQPPDPCSSCRSVVSSVSSVVSSCVSNVVPVVVVLVQCCQAPQVPFADLVQLQPQQQAPLCLLVQADQQLQDDFQSLSHRYFYLLLQLLLLLLLLCVVPDSSSRSLNVLLVVLNQQSNQVVHVVNVVVCPDPPSSNDHRSSNSSSSNSSSSSSSSSSSLVLLLCLLQDDDPDPVRLVVSLVSRVVSSVVSVVVNVVSLVSLQVSVVVCVVVPPDPNGGRDRRDPVRVVLNVVLVVLSVVLSCQSSDPHSVSNNVSSVVSSVSRSVSSVSSCCNRPVNLAADCCLPPPADPQLVLLLCLQVVVDPPDDHFVRHFAAEFQEPLPFWAPCLVVLCVVCVVPDDPSSSVVSRSSNSCNNRVFEQSCVVSVHHYLFPAHPNDADGPLSQLLCCQFFPPPDTDNRRRRSVGDPADGDLVSCLVSSHFKYKYFCPPWDDDPNDTWDQRDKDFPQAKFKFDFDFDFFQKKKFFFQDQFFWKWFAFPNDTDIGGWDDDDPPTITMDGDPDGGGTPIIIGHWDPPDPRTGITRWMKGAHPVVGDIGTTDGPPWDFPDDGRMTMIGRVSRYRPDDDDPDDDDDPDSNRVSVVVND

Radius of gyration: 33.62 Å; chains: 1; bounding box: 90×53×104 Å

pLDDT: mean 90.72, std 9.27, range [37.09, 98.81]